Protein AF-A0AAU3VKS9-F1 (afdb_monomer)

Secondary structure (DSSP, 8-state):
-----GGGEEEEEEEETTEEEEEEEEE-SSSEEEE-HHHHTT-SEEEEEESTTSTT-EEEEEEEEEEETTTTEEEEEESS--SS-PPPPEE-B--S-SS-EEEEEEE--GGGEEE-TT--EEEPPEEEEEEE-TTTTTTTTEEEEEES--PPPPSSS-TTTT-TTPEEEETTEEEEEEEE--TTT-TTEEEEEEHHHHHH-TTSHHHHHHHHHHT--GGGPPB-PPP--S------------EEEEE-TT--TTSSS----GGGEEEHHHHHHH--S-EEEEEEE-TT--HHHHHHHHHHHHHHH--SGGGGS---EEEE--TTTTTSS----SS-EEEEEEEETT--SS-TT-PPPHHHHHHHHHHH-TT-EEEEEEE-SSHHHHHHHHHHHHHHHHHT--SS-EEEEE-PPTTPPP-GGG-----------HHHHHHHHHHHHHHTT----S-----PPPPTT--HHHHHHHHHHHHHH--TT-SHHHHHHHHHHHHHH-GGGHHHHHHHHHHH--GGGGHHHHHHHTT-HHHHHHHHHHSSS---GGGS-GGG--HHHHHHHHHHHHHH--S-HHHHHHHHHHTT-HHHHHHHHHHTS---HHHHHHH--HHHHHHHHHTT-GGGTTTSSSSPTTSHHHHHHHTTS---HHHHHHHHHS-HHHHHHHT-----S---HHHHHHHHHHHHHHSPPPPPGGG--

Radius of gyration: 30.28 Å; Cα contacts (8 Å, |Δi|>4): 1331; chains: 1; bounding box: 62×92×64 Å

Solvent-accessible surface area (backbone atoms only — not comparable to full-atom values): 38248 Å² total; per-residue (Å²): 132,46,64,85,52,76,75,38,37,24,43,34,43,22,38,37,98,88,49,76,48,59,18,8,16,29,43,46,38,64,41,34,32,40,28,22,19,75,55,58,56,80,47,79,41,39,37,41,30,25,43,75,95,44,96,77,45,45,73,36,51,38,46,80,76,43,76,36,77,90,60,35,34,24,33,31,36,42,78,54,70,58,94,65,85,54,66,57,61,37,63,23,24,79,46,95,51,84,63,67,29,61,31,36,35,43,22,35,22,48,71,41,56,45,63,53,97,85,68,50,76,48,59,41,82,44,77,48,50,32,33,32,42,57,69,41,48,65,89,81,58,34,41,42,37,42,38,82,66,54,73,74,88,50,94,78,62,59,39,57,42,22,27,30,4,8,42,30,25,43,85,47,20,37,41,28,26,29,56,46,68,54,73,89,77,30,76,34,34,36,33,20,28,36,46,38,69,55,32,65,41,58,85,42,72,65,15,39,52,50,29,63,75,70,71,55,58,69,87,72,44,46,63,58,59,63,75,81,58,73,72,70,68,67,75,65,79,60,69,74,61,47,51,24,26,49,45,66,42,84,54,50,86,75,76,57,67,81,75,69,27,60,74,15,43,25,11,44,46,27,49,57,72,43,51,59,54,52,37,40,36,22,33,11,32,53,70,86,65,61,56,30,60,54,46,26,49,57,49,46,56,37,46,72,70,44,89,57,74,37,67,70,51,78,68,45,55,40,38,78,39,53,77,86,72,41,78,84,70,62,73,88,62,96,60,58,41,32,37,29,28,66,40,70,69,88,70,63,82,77,63,99,79,78,71,76,36,72,64,56,51,50,51,52,50,36,72,73,38,69,54,28,32,39,32,40,35,19,37,25,94,48,67,64,54,9,43,43,50,20,14,50,51,33,44,59,57,56,74,66,76,55,95,59,58,70,45,23,34,27,56,63,63,86,47,61,59,76,77,72,87,74,71,85,90,81,90,80,95,69,83,63,54,35,65,17,56,50,31,38,54,34,50,56,29,49,78,66,76,33,87,49,70,93,62,90,79,88,61,65,64,66,64,94,77,64,59,38,57,58,28,18,47,40,39,43,52,49,50,70,77,36,66,73,59,57,59,42,69,50,38,14,50,52,49,25,47,37,29,71,77,39,22,73,39,28,67,37,29,42,30,39,32,38,53,66,42,65,77,84,45,28,54,14,54,53,65,43,28,44,40,32,62,70,54,37,40,49,34,61,75,32,28,94,68,77,75,54,61,90,75,46,56,73,91,66,61,43,54,58,39,44,48,32,51,44,33,36,26,66,51,68,70,50,74,70,60,65,54,35,43,56,49,18,59,77,52,68,33,57,37,53,29,55,45,53,57,47,75,76,42,95,67,58,54,41,68,48,39,65,69,36,47,27,61,22,44,50,39,36,59,71,20,64,46,50,77,64,70,68,63,85,72,33,53,46,83,89,35,43,24,39,31,27,50,48,15,52,32,65,75,40,51,66,54,45,52,53,57,43,69,43,52,71,67,55,24,46,38,61,31,57,53,89,79,69,92,71,84,51,69,69,51,50,50,53,21,49,53,42,49,55,25,28,41,48,66,71,83,55,77,82,74,77,110

Nearest PDB structures (foldseek):
  1klt-assembly1_A  TM=6.580E-01  e=8.640E-08  Homo sapiens
  3rp2-assembly1_B  TM=6.822E-01  e=2.865E-07  Rattus rattus
  3tjv-assembly1_A  TM=6.919E-01  e=5.217E-07  Homo sapiens
  5lpf-assembly1_A  TM=6.579E-01  e=3.150E-06  Homo sapiens
  1si5-assembly1_H  TM=6.530E-01  e=1.402E-04  Homo sapiens

Sequence (705 aa):
MSTFHVGQVAEIIVLLSDGERRGSGYQISRSRVLTAAHVVADAEMVAVRFDADQPEQWKSLSTVEWLDNTRDLALLTLDHERPTVAVPAGFARLGAGHEEIEVHTAGFPKWKLRKDGDNKRFRDLHQAFGRVAPLSNRRSGTLEITLSGAPARSSDGSPWEAMSGAAVWAADRIIGIVTEHDFKEGLARLTGARLDLALKDAQDADGRRLSDMLGIDPAALPDATVPRAQPRPAPSPALPGLRAYRLPVDWIPGGGPCPVNDAHLADLGALLCLERGPATNVVAARPGTALAAALSAVEEGPVRRGSGPARDFPERSWRVVDAETALRDLPATSAVTGFVVPWPVGVHLRGPTGARSVREVRAQIRAAAPDASVVVLVEAEQAVDAIATATHIGRDLRAGRTGERVEVLTLIRPGEPPDESSGTAAHGTAEPDGHRLMATVAAEMQMRTLAAPPCPYDGEPLPPQTDPMAVASAVVEMLNRSAAWGPPEREAHALGLVRDFAPRYFPALLRRHAAHRSGRTRWASLSAVAGIDDHVTIWLEAVPEVDPPSRVPRLFRDRRIVESVLLGLLRTGAGDVGAWREAAANGRCQSVQELADYLASDRPAAEFLSHASAGTVVAALRAEQYHLLNGGTAVPQASQAWWAVLGRRPLTESAVRTLAALSVESRRVAGFTVDRSETDPDLAELTHQMRMAMWPPLPGKEAMG

Structure (mmCIF, N/CA/C/O backbone):
data_AF-A0AAU3VKS9-F1
#
_entry.id   AF-A0AAU3VKS9-F1
#
loop_
_atom_site.group_PDB
_atom_site.id
_atom_site.type_symbol
_atom_site.label_atom_id
_atom_site.label_alt_id
_atom_site.label_comp_id
_atom_site.label_asym_id
_atom_site.label_entity_id
_atom_site.label_seq_id
_atom_site.pdbx_PDB_ins_code
_atom_site.Cartn_x
_atom_site.Cartn_y
_atom_site.Cartn_z
_atom_site.occupancy
_atom_site.B_iso_or_equiv
_atom_site.auth_seq_id
_atom_site.auth_comp_id
_atom_site.auth_asym_id
_atom_site.auth_atom_id
_atom_site.pdbx_PDB_model_num
ATOM 1 N N . MET A 1 1 ? 2.654 -26.381 13.831 1.00 44.69 1 MET A N 1
ATOM 2 C CA . MET A 1 1 ? 1.424 -25.784 13.271 1.00 44.69 1 MET A CA 1
ATOM 3 C C . MET A 1 1 ? 1.433 -26.108 11.793 1.00 44.69 1 MET A C 1
ATOM 5 O O . MET A 1 1 ? 2.500 -26.003 11.203 1.00 44.69 1 MET A O 1
ATOM 9 N N . SER A 1 2 ? 0.332 -26.633 11.254 1.00 56.84 2 SER A N 1
ATOM 10 C CA . SER A 1 2 ? 0.229 -26.857 9.807 1.00 56.84 2 SER A CA 1
ATOM 11 C C . SER A 1 2 ? 0.158 -25.484 9.141 1.00 56.84 2 SER A C 1
ATOM 13 O O . SER A 1 2 ? -0.325 -24.544 9.759 1.00 56.84 2 SER A O 1
ATOM 15 N N . THR A 1 3 ? 0.698 -25.328 7.943 1.00 81.12 3 THR A N 1
ATOM 16 C CA . THR A 1 3 ? 0.612 -24.081 7.177 1.00 81.12 3 THR A CA 1
ATOM 17 C C . THR A 1 3 ? 0.295 -24.437 5.735 1.00 81.12 3 THR A C 1
ATOM 19 O O . THR A 1 3 ? 0.658 -25.513 5.268 1.00 81.12 3 THR A O 1
ATOM 22 N N . PHE A 1 4 ? -0.406 -23.559 5.020 1.00 89.25 4 PHE A N 1
ATOM 23 C CA . PHE A 1 4 ? -0.562 -23.707 3.577 1.00 89.25 4 PHE A CA 1
ATOM 24 C C . PHE A 1 4 ? 0.822 -23.653 2.911 1.00 89.25 4 PHE A C 1
ATOM 26 O O . PHE A 1 4 ? 1.581 -22.710 3.140 1.00 89.25 4 PHE A O 1
ATOM 33 N N . HIS A 1 5 ? 1.147 -24.647 2.082 1.00 91.81 5 HIS A N 1
ATOM 34 C CA . HIS A 1 5 ? 2.402 -24.700 1.336 1.00 91.81 5 HIS A CA 1
ATOM 35 C C . HIS A 1 5 ? 2.118 -24.759 -0.159 1.00 91.81 5 HIS A C 1
ATOM 37 O O . HIS A 1 5 ? 1.558 -25.732 -0.659 1.00 91.81 5 HIS A O 1
ATOM 43 N N . VAL A 1 6 ? 2.563 -23.735 -0.889 1.00 92.00 6 VAL A N 1
ATOM 44 C CA . VAL A 1 6 ? 2.359 -23.644 -2.343 1.00 92.00 6 VAL A CA 1
ATOM 45 C C . VAL A 1 6 ? 2.929 -24.855 -3.090 1.00 92.00 6 VAL A C 1
ATOM 47 O O . VAL A 1 6 ? 2.267 -25.383 -3.976 1.00 92.00 6 VAL A O 1
ATOM 50 N N . GLY A 1 7 ? 4.080 -25.378 -2.654 1.00 92.94 7 GLY A N 1
ATOM 51 C CA . GLY A 1 7 ? 4.695 -26.565 -3.251 1.00 92.94 7 GLY A CA 1
ATOM 52 C C . GLY A 1 7 ? 3.890 -27.857 -3.062 1.00 92.94 7 GLY A C 1
ATOM 53 O O . GLY A 1 7 ? 4.190 -28.845 -3.717 1.00 92.94 7 GLY A O 1
ATOM 54 N N . GLN A 1 8 ? 2.871 -27.885 -2.196 1.00 95.25 8 GLN A N 1
ATOM 55 C CA . GLN A 1 8 ? 1.961 -29.029 -2.032 1.00 95.25 8 GLN A CA 1
ATOM 56 C C . GLN A 1 8 ? 0.703 -28.918 -2.907 1.00 95.25 8 GLN A C 1
ATOM 58 O O . GLN A 1 8 ? -0.119 -29.835 -2.901 1.00 95.25 8 GLN A O 1
ATOM 63 N N . VAL A 1 9 ? 0.545 -27.834 -3.672 1.00 97.06 9 VAL A N 1
ATOM 64 C CA . VAL A 1 9 ? -0.525 -27.710 -4.666 1.00 97.06 9 VAL A CA 1
ATOM 65 C C . VAL A 1 9 ? -0.153 -28.523 -5.905 1.00 97.06 9 VAL A C 1
ATOM 67 O O . VAL A 1 9 ? 0.942 -28.387 -6.449 1.00 97.06 9 VAL A O 1
ATOM 70 N N . ALA A 1 10 ? -1.074 -29.374 -6.346 1.00 97.38 10 ALA A N 1
ATOM 71 C CA . ALA A 1 10 ? -0.876 -30.278 -7.465 1.00 97.38 10 ALA A CA 1
ATOM 72 C C . ALA A 1 10 ? -1.789 -29.929 -8.641 1.00 97.38 10 ALA A C 1
ATOM 74 O O . ALA A 1 10 ? -2.969 -29.630 -8.461 1.00 97.38 10 ALA A O 1
ATOM 75 N N . GLU A 1 11 ? -1.257 -30.027 -9.852 1.00 98.19 11 GLU A N 1
ATOM 76 C CA . GLU A 1 11 ? -2.052 -30.176 -11.063 1.00 98.19 11 GLU A CA 1
ATOM 77 C C . GLU A 1 11 ? -2.314 -31.669 -11.285 1.00 98.19 11 GLU A C 1
ATOM 79 O O . GLU A 1 11 ? -1.388 -32.486 -11.272 1.00 98.19 11 GLU A O 1
ATOM 84 N N . ILE A 1 12 ? -3.579 -32.021 -11.492 1.00 98.44 12 ILE A N 1
ATOM 85 C CA . ILE A 1 12 ? -4.010 -33.384 -11.796 1.00 98.44 12 ILE A CA 1
ATOM 86 C C . ILE A 1 12 ? -4.261 -33.466 -13.296 1.00 98.44 12 ILE A C 1
ATOM 88 O O . ILE A 1 12 ? -5.064 -32.706 -13.838 1.00 98.44 12 ILE A O 1
ATOM 92 N N . ILE A 1 13 ? -3.564 -34.378 -13.965 1.00 97.94 13 ILE A N 1
ATOM 93 C CA . ILE A 1 13 ? -3.653 -34.605 -15.406 1.00 97.94 13 ILE A CA 1
ATOM 94 C C . ILE A 1 13 ? -4.190 -36.016 -15.603 1.00 97.94 13 ILE A C 1
ATOM 96 O O . ILE A 1 13 ? -3.564 -36.991 -15.190 1.00 97.94 13 ILE A O 1
ATOM 100 N N . VAL A 1 14 ? -5.359 -36.118 -16.220 1.00 97.94 14 VAL A N 1
ATOM 101 C CA . VAL A 1 14 ? -6.087 -37.373 -16.382 1.00 97.94 14 VAL A CA 1
ATOM 102 C C . VAL A 1 14 ? -6.197 -37.697 -17.857 1.00 97.94 14 VAL A C 1
ATOM 104 O O . VAL A 1 14 ? -6.729 -36.899 -18.627 1.00 97.94 14 VAL A O 1
ATOM 107 N N . LEU A 1 15 ? -5.703 -38.871 -18.240 1.00 96.69 15 LEU A N 1
ATOM 108 C CA . LEU A 1 15 ? -5.919 -39.423 -19.570 1.00 96.69 15 LEU A CA 1
ATOM 109 C C . LEU A 1 15 ? -7.209 -40.248 -19.558 1.00 96.69 15 LEU A C 1
ATOM 111 O O . LEU A 1 15 ? -7.393 -41.116 -18.701 1.00 96.69 15 LEU A O 1
ATOM 115 N N . LEU A 1 16 ? -8.085 -39.949 -20.507 1.00 95.44 16 LEU A N 1
ATOM 116 C CA . LEU A 1 16 ? -9.345 -40.634 -20.767 1.00 95.44 16 LEU A CA 1
ATOM 117 C C . LEU A 1 16 ? -9.255 -41.318 -22.135 1.00 95.44 16 LEU A C 1
ATOM 119 O O . LEU A 1 16 ? -8.453 -40.917 -22.980 1.00 95.44 16 LEU A O 1
ATOM 123 N N . SER A 1 17 ? -10.141 -42.280 -22.390 1.00 92.56 17 SER A N 1
ATOM 124 C CA . SER A 1 17 ? -10.208 -42.976 -23.686 1.00 92.56 17 SER A CA 1
ATOM 125 C C . SER A 1 17 ? -10.398 -42.044 -24.898 1.00 92.56 17 SER A C 1
ATOM 127 O O . SER A 1 17 ? -9.990 -42.376 -26.011 1.00 92.56 17 SER A O 1
ATOM 129 N N . ASP A 1 18 ? -10.999 -40.867 -24.692 1.00 92.06 18 ASP A N 1
ATOM 130 C CA . ASP A 1 18 ? -11.366 -39.893 -25.723 1.00 92.06 18 ASP A CA 1
ATOM 131 C C . ASP A 1 18 ? -10.678 -38.523 -25.565 1.00 92.06 18 ASP A C 1
ATOM 133 O O . ASP A 1 18 ? -10.986 -37.587 -26.309 1.00 92.06 18 ASP A O 1
ATOM 137 N N . GLY A 1 19 ? -9.720 -38.383 -24.642 1.00 94.12 19 GLY A N 1
ATOM 138 C CA . GLY A 1 19 ? -9.013 -37.118 -24.462 1.00 94.12 19 GLY A CA 1
ATOM 139 C C . GLY A 1 19 ? -8.263 -36.972 -23.144 1.00 94.12 19 GLY A C 1
ATOM 140 O O . GLY A 1 19 ? -7.839 -37.935 -22.517 1.00 94.12 19 GLY A O 1
ATOM 141 N N . GLU A 1 20 ? -8.076 -35.722 -22.731 1.00 94.81 20 GLU A N 1
ATOM 142 C CA . GLU A 1 20 ? -7.389 -35.363 -21.492 1.00 94.81 20 GLU A CA 1
ATOM 143 C C . GLU A 1 20 ? -8.280 -34.433 -20.665 1.00 94.81 20 GLU A C 1
ATOM 145 O O . GLU A 1 20 ? -8.880 -33.491 -21.192 1.00 94.81 20 GLU A O 1
ATOM 150 N N . ARG A 1 21 ? -8.336 -34.671 -19.355 1.00 95.50 21 ARG A N 1
ATOM 151 C CA . ARG A 1 21 ? -8.986 -33.802 -18.373 1.00 95.50 21 ARG A CA 1
ATOM 152 C C . ARG A 1 21 ? -7.939 -33.269 -17.404 1.00 95.50 21 ARG A C 1
ATOM 154 O O . ARG A 1 21 ? -6.966 -33.944 -17.075 1.00 95.50 21 ARG A O 1
ATOM 161 N N . ARG A 1 22 ? -8.145 -32.041 -16.932 1.00 97.25 22 ARG A N 1
ATOM 162 C CA . ARG A 1 22 ? -7.293 -31.418 -15.916 1.00 97.25 22 ARG A CA 1
ATOM 163 C C . ARG A 1 22 ? -8.098 -31.024 -14.693 1.00 97.25 22 ARG A C 1
ATOM 165 O O . ARG A 1 22 ? -9.246 -30.599 -14.813 1.00 97.25 22 ARG A O 1
ATOM 172 N N . GLY A 1 23 ? -7.455 -31.119 -13.540 1.00 97.94 23 GLY A N 1
ATOM 173 C CA . GLY A 1 23 ? -7.954 -30.649 -12.256 1.00 97.94 23 GLY A CA 1
ATOM 174 C C . GLY A 1 23 ? -6.820 -30.145 -11.375 1.00 97.94 23 GLY A C 1
ATOM 175 O O . GLY A 1 23 ? -5.658 -30.085 -11.779 1.00 97.94 23 GLY A O 1
ATOM 176 N N . SER A 1 24 ? -7.172 -29.792 -10.152 1.00 98.62 24 SER A N 1
ATOM 177 C CA . SER A 1 24 ? -6.251 -29.389 -9.097 1.00 98.62 24 SER A CA 1
ATOM 178 C C . SER A 1 24 ? -6.303 -30.400 -7.951 1.00 98.62 24 SER A C 1
ATOM 180 O O . SER A 1 24 ? -7.232 -31.199 -7.843 1.00 98.62 24 SER A O 1
ATOM 182 N N . GLY A 1 25 ? -5.302 -30.393 -7.085 1.00 98.25 25 GLY A N 1
ATOM 183 C CA . GLY A 1 25 ? -5.251 -31.233 -5.896 1.00 98.25 25 GLY A CA 1
ATOM 184 C C . GLY A 1 25 ? -4.324 -30.645 -4.844 1.00 98.25 25 GLY A C 1
ATOM 185 O O . GLY A 1 25 ? -3.621 -29.663 -5.094 1.00 98.25 25 GLY A O 1
ATOM 186 N N . TYR A 1 26 ? -4.310 -31.244 -3.659 1.00 98.00 26 TYR A N 1
ATOM 187 C CA . TYR A 1 26 ? -3.378 -30.863 -2.600 1.00 98.00 26 TYR A CA 1
ATOM 188 C C . TYR A 1 26 ? -2.754 -32.093 -1.946 1.00 98.00 26 TYR A C 1
ATOM 190 O O . TYR A 1 26 ? -3.458 -33.028 -1.560 1.00 98.00 26 TYR A O 1
ATOM 198 N N . GLN A 1 27 ? -1.430 -32.093 -1.808 1.00 96.69 27 GLN A N 1
ATOM 199 C CA . GLN A 1 27 ? -0.696 -33.146 -1.119 1.00 96.69 27 GLN A CA 1
ATOM 200 C C . GLN A 1 27 ? -0.930 -33.042 0.384 1.00 96.69 27 GLN A C 1
ATOM 202 O O . GLN A 1 27 ? -0.497 -32.087 1.019 1.00 96.69 27 GLN A O 1
ATOM 207 N N . ILE A 1 28 ? -1.594 -34.034 0.965 1.00 94.69 28 ILE A N 1
ATOM 208 C CA . ILE A 1 28 ? -1.959 -34.040 2.391 1.00 94.69 28 ILE A CA 1
ATOM 209 C C . ILE A 1 28 ? -1.007 -34.889 3.246 1.00 94.69 28 ILE A C 1
ATOM 211 O O . ILE A 1 28 ? -0.947 -34.721 4.462 1.00 94.69 28 ILE A O 1
ATOM 215 N N . SER A 1 29 ? -0.249 -35.786 2.610 1.00 91.50 29 SER A N 1
ATOM 216 C CA . SER A 1 29 ? 0.791 -36.617 3.222 1.00 91.50 29 SER A CA 1
ATOM 217 C C . SER A 1 29 ? 1.915 -36.882 2.210 1.00 91.50 29 SER A C 1
ATOM 219 O O . SER A 1 29 ? 1.845 -36.434 1.068 1.00 91.50 29 SER A O 1
ATOM 221 N N . ARG A 1 30 ? 2.960 -37.629 2.592 1.00 89.00 30 ARG A N 1
ATOM 222 C CA . ARG A 1 30 ? 4.105 -37.918 1.703 1.00 89.00 30 ARG A CA 1
ATOM 223 C C . ARG A 1 30 ? 3.714 -38.560 0.371 1.00 89.00 30 ARG A C 1
ATOM 225 O O . ARG A 1 30 ? 4.337 -38.257 -0.640 1.00 89.00 30 ARG A O 1
ATOM 232 N N . SER A 1 31 ? 2.679 -39.393 0.371 1.00 92.88 31 SER A N 1
ATOM 233 C CA . SER A 1 31 ? 2.265 -40.183 -0.790 1.00 92.88 31 SER A CA 1
ATOM 234 C C . SER A 1 31 ? 0.813 -39.957 -1.201 1.00 92.88 31 SER A C 1
ATOM 236 O O . SER A 1 31 ? 0.351 -4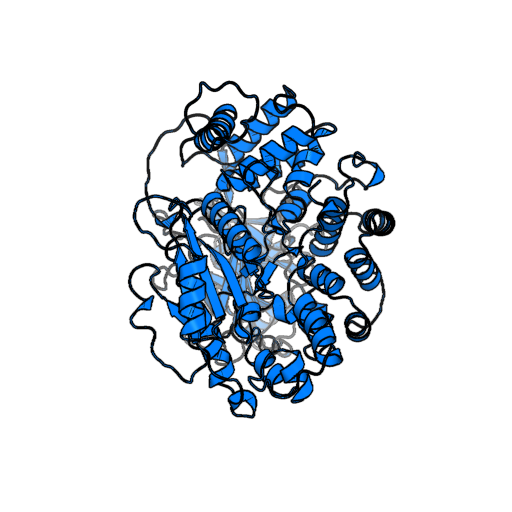0.651 -2.098 1.00 92.88 31 SER A O 1
ATOM 238 N N . ARG A 1 32 ? 0.078 -39.022 -0.577 1.00 95.81 32 ARG A N 1
ATOM 239 C CA . ARG A 1 32 ? -1.355 -38.839 -0.851 1.00 95.81 32 ARG A CA 1
ATOM 240 C C . ARG A 1 32 ? -1.737 -37.441 -1.296 1.00 95.81 32 ARG A C 1
ATOM 242 O O . ARG A 1 32 ? -1.293 -36.451 -0.709 1.00 95.81 32 ARG A O 1
ATOM 249 N N . VAL A 1 33 ? -2.635 -37.383 -2.276 1.00 97.75 33 VAL A N 1
ATOM 250 C CA . VAL A 1 33 ? -3.207 -36.147 -2.821 1.00 97.75 33 VAL A CA 1
ATOM 251 C C . VAL A 1 33 ? -4.724 -36.198 -2.759 1.00 97.75 33 VAL A C 1
ATOM 253 O O . VAL A 1 33 ? -5.334 -37.148 -3.243 1.00 97.75 33 VAL A O 1
ATOM 256 N N . LEU A 1 34 ? -5.324 -35.164 -2.173 1.00 98.25 34 LEU A N 1
ATOM 257 C CA . LEU A 1 34 ? -6.770 -34.958 -2.147 1.00 98.25 34 LEU A CA 1
ATOM 258 C C . LEU A 1 34 ? -7.199 -34.168 -3.393 1.00 98.25 34 LEU A C 1
ATOM 260 O O . LEU A 1 34 ? -6.571 -33.158 -3.720 1.00 98.25 34 LEU A O 1
ATOM 264 N N . THR A 1 35 ? -8.251 -34.618 -4.077 1.00 98.75 35 THR A N 1
ATOM 265 C CA . THR A 1 35 ? -8.839 -33.962 -5.261 1.00 98.75 35 THR A CA 1
ATOM 266 C C . THR A 1 35 ? -10.341 -34.271 -5.369 1.00 98.75 35 THR A C 1
ATOM 268 O O . THR A 1 35 ? -10.895 -34.949 -4.502 1.00 98.75 35 THR A O 1
ATOM 271 N N . ALA A 1 36 ? -11.017 -33.760 -6.401 1.00 98.56 36 ALA A N 1
ATOM 272 C CA . ALA A 1 36 ? -12.434 -34.024 -6.653 1.00 98.56 36 ALA A CA 1
ATOM 273 C C . ALA A 1 36 ? -12.636 -35.358 -7.387 1.00 98.56 36 ALA A C 1
ATOM 275 O O . ALA A 1 36 ? -11.829 -35.728 -8.241 1.00 98.56 36 ALA A O 1
ATOM 276 N N . ALA A 1 37 ? -13.719 -36.075 -7.082 1.00 98.38 37 ALA A N 1
ATOM 277 C CA . ALA A 1 37 ? -13.990 -37.391 -7.666 1.00 98.38 37 ALA A CA 1
ATOM 278 C C . ALA A 1 37 ? -14.152 -37.322 -9.187 1.00 98.38 37 ALA A C 1
ATOM 280 O O . ALA A 1 37 ? -13.509 -38.077 -9.915 1.00 98.38 37 ALA A O 1
ATOM 281 N N . HIS A 1 38 ? -14.936 -36.365 -9.685 1.00 97.88 38 HIS A N 1
ATOM 282 C CA . HIS A 1 38 ? -15.168 -36.209 -11.120 1.00 97.88 38 HIS A CA 1
ATOM 283 C C . HIS A 1 38 ? -13.898 -35.831 -11.897 1.00 97.88 38 HIS A C 1
ATOM 285 O O . HIS A 1 38 ? -13.850 -36.018 -13.112 1.00 97.88 38 HIS A O 1
ATOM 291 N N . VAL A 1 39 ? -12.857 -35.300 -11.239 1.00 98.31 39 VAL A N 1
ATOM 292 C CA . VAL A 1 39 ? -11.577 -35.026 -11.911 1.00 98.31 39 VAL A CA 1
ATOM 293 C C . VAL A 1 39 ? -10.957 -36.336 -12.385 1.00 98.31 39 VAL A C 1
ATOM 295 O O . VAL A 1 39 ? -10.481 -36.390 -13.513 1.00 98.31 39 VAL A O 1
ATOM 298 N N . VAL A 1 40 ? -11.015 -37.386 -11.562 1.00 98.31 40 VAL A N 1
ATOM 299 C CA . VAL A 1 40 ? -10.367 -38.687 -11.809 1.00 98.31 40 VAL A CA 1
ATOM 300 C C . VAL A 1 40 ? -11.336 -39.803 -12.205 1.00 98.31 40 VAL A C 1
ATOM 302 O O . VAL A 1 40 ? -10.921 -40.945 -12.391 1.00 98.31 40 VAL A O 1
ATOM 305 N N . ALA A 1 41 ? -12.621 -39.485 -12.353 1.00 95.25 41 ALA A N 1
ATOM 306 C CA . ALA A 1 41 ? -13.617 -40.410 -12.874 1.00 95.25 41 ALA A CA 1
ATOM 307 C C . ALA A 1 41 ? -13.263 -40.850 -14.304 1.00 95.25 41 ALA A C 1
ATOM 309 O O . ALA A 1 41 ? -12.898 -40.018 -15.140 1.00 95.25 41 ALA A O 1
ATOM 310 N N . ASP A 1 42 ? -13.400 -42.154 -14.555 1.00 95.19 42 ASP A N 1
ATOM 311 C CA . ASP A 1 42 ? -13.130 -42.821 -15.837 1.00 95.19 42 ASP A CA 1
ATOM 312 C C . ASP A 1 42 ? -11.681 -42.679 -16.342 1.00 95.19 42 ASP A C 1
ATOM 314 O O . ASP A 1 42 ? -11.405 -42.838 -17.531 1.00 95.19 42 ASP A O 1
ATOM 318 N N . ALA A 1 43 ? -10.741 -42.384 -15.439 1.00 96.56 43 ALA A N 1
ATOM 319 C CA . ALA A 1 43 ? -9.328 -42.261 -15.764 1.00 96.56 43 ALA A CA 1
ATOM 320 C C . ALA A 1 43 ? -8.727 -43.596 -16.230 1.00 96.56 43 ALA A C 1
ATOM 322 O O . ALA A 1 43 ? -8.714 -44.573 -15.479 1.00 96.56 43 ALA A O 1
ATOM 323 N N . GLU A 1 44 ? -8.130 -43.612 -17.423 1.00 96.00 44 GLU A N 1
ATOM 324 C CA . GLU A 1 44 ? -7.212 -44.686 -17.828 1.00 96.00 44 GLU A CA 1
ATOM 325 C C . GLU A 1 44 ? -5.861 -44.534 -17.121 1.00 96.00 44 GLU A C 1
ATOM 327 O O . GLU A 1 44 ? -5.197 -45.514 -16.787 1.00 96.00 44 GLU A O 1
ATOM 332 N N . MET A 1 45 ? -5.459 -43.284 -16.876 1.00 97.31 45 MET A N 1
ATOM 333 C CA . MET A 1 45 ? -4.225 -42.933 -16.186 1.00 97.31 45 MET A CA 1
ATOM 334 C C . MET A 1 45 ? -4.379 -41.585 -15.479 1.00 97.31 45 MET A C 1
ATOM 336 O O . MET A 1 45 ? -4.919 -40.634 -16.048 1.00 97.31 45 MET A O 1
ATOM 340 N N . VAL A 1 46 ? -3.844 -41.481 -14.260 1.00 98.56 46 VAL A N 1
ATOM 341 C CA . VAL A 1 46 ? -3.782 -40.229 -13.495 1.00 98.56 46 VAL A CA 1
ATOM 342 C C . VAL A 1 46 ? -2.325 -39.878 -13.222 1.00 98.56 46 VAL A C 1
ATOM 344 O O . VAL A 1 46 ? -1.608 -40.630 -12.562 1.00 98.56 46 VAL A O 1
ATOM 347 N N . ALA A 1 47 ? -1.889 -38.719 -13.704 1.00 97.94 47 ALA A N 1
ATOM 348 C CA . ALA A 1 47 ? -0.595 -38.137 -13.388 1.00 97.94 47 ALA A CA 1
ATOM 349 C C . ALA A 1 47 ? -0.777 -36.916 -12.481 1.00 97.94 47 ALA A C 1
ATOM 351 O O . ALA A 1 47 ? -1.603 -36.039 -12.738 1.00 97.94 47 ALA A O 1
ATOM 352 N N . VAL A 1 48 ? 0.038 -36.840 -11.435 1.00 98.00 48 VAL A N 1
ATOM 353 C CA . VAL A 1 48 ? 0.085 -35.713 -10.507 1.00 98.00 48 VAL A CA 1
ATOM 354 C C . VAL A 1 48 ? 1.359 -34.928 -10.759 1.00 98.00 48 VAL A C 1
ATOM 356 O O . VAL A 1 48 ? 2.450 -35.497 -10.833 1.00 98.00 48 VAL A O 1
ATOM 359 N N . ARG A 1 49 ? 1.224 -33.609 -10.880 1.00 96.88 49 ARG A N 1
ATOM 360 C CA . ARG A 1 49 ? 2.325 -32.687 -11.140 1.00 96.88 49 ARG A CA 1
ATOM 361 C C . ARG A 1 49 ? 2.377 -31.587 -10.086 1.00 96.88 49 ARG A C 1
ATOM 363 O O . ARG A 1 49 ? 1.398 -30.887 -9.876 1.00 96.88 49 ARG A O 1
ATOM 370 N N . PHE A 1 50 ? 3.540 -31.403 -9.481 1.00 95.88 50 PHE A N 1
ATOM 371 C CA . PHE A 1 50 ? 3.843 -30.335 -8.530 1.00 95.88 50 PHE A CA 1
ATOM 372 C C . PHE A 1 50 ? 4.833 -29.358 -9.143 1.00 95.88 50 PHE A C 1
ATOM 374 O O . PHE A 1 50 ? 5.619 -29.764 -10.004 1.00 95.88 50 PHE A O 1
ATOM 381 N N . ASP A 1 51 ? 4.784 -28.103 -8.687 1.00 91.69 51 ASP A N 1
ATOM 382 C CA . ASP A 1 51 ? 5.637 -27.009 -9.172 1.00 91.69 51 ASP A CA 1
ATOM 383 C C . ASP A 1 51 ? 5.709 -27.008 -10.707 1.00 91.69 51 ASP A C 1
ATOM 385 O O . ASP A 1 51 ? 6.771 -27.060 -11.325 1.00 91.69 51 ASP A O 1
ATOM 389 N N . ALA A 1 52 ? 4.523 -27.065 -11.325 1.00 85.50 52 ALA A N 1
ATOM 390 C CA . ALA A 1 52 ? 4.352 -27.200 -12.763 1.00 85.50 52 ALA A CA 1
ATOM 391 C C . ALA A 1 52 ? 5.174 -26.144 -13.511 1.00 85.50 52 ALA A C 1
ATOM 393 O O . ALA A 1 52 ? 5.032 -24.949 -13.263 1.00 85.50 52 ALA A O 1
ATOM 394 N N . ASP A 1 53 ? 6.015 -26.610 -14.437 1.00 81.06 53 ASP A N 1
ATOM 395 C CA . ASP A 1 53 ? 6.826 -25.763 -15.314 1.00 81.06 53 ASP A CA 1
ATOM 396 C C . ASP A 1 53 ? 7.839 -24.855 -14.560 1.00 81.06 53 ASP A C 1
ATOM 398 O O . ASP A 1 53 ? 8.339 -23.879 -15.116 1.00 81.06 53 ASP A O 1
ATOM 402 N N . GLN A 1 54 ? 8.193 -25.221 -13.317 1.00 85.81 54 GLN A N 1
ATOM 403 C CA . GLN A 1 54 ? 9.273 -24.635 -12.505 1.00 85.81 54 GLN A CA 1
ATOM 404 C C . GLN A 1 54 ? 10.505 -25.565 -12.432 1.00 85.81 54 GLN A C 1
ATOM 406 O O . GLN A 1 54 ? 10.390 -26.758 -12.736 1.00 85.81 54 GLN A O 1
ATOM 411 N N . PRO A 1 55 ? 11.691 -25.072 -12.018 1.00 85.50 55 PRO A N 1
ATOM 412 C CA . PRO A 1 55 ? 12.890 -25.905 -11.860 1.00 85.50 55 PRO A CA 1
ATOM 413 C C . PRO A 1 55 ? 12.693 -27.110 -10.924 1.00 85.50 55 PRO A C 1
ATOM 415 O O . PRO A 1 55 ? 13.258 -28.176 -11.162 1.00 85.50 55 PRO A O 1
ATOM 418 N N . GLU A 1 56 ? 11.858 -26.962 -9.895 1.00 87.69 56 GLU A N 1
ATOM 419 C CA . GLU A 1 56 ? 11.531 -27.986 -8.895 1.00 87.69 56 GLU A CA 1
ATOM 420 C C . GLU A 1 56 ? 10.360 -28.894 -9.308 1.00 87.69 56 GLU A C 1
ATOM 422 O O . GLU A 1 56 ? 9.858 -29.671 -8.483 1.00 87.69 56 GLU A O 1
ATOM 427 N N . GLN A 1 57 ? 9.922 -28.813 -10.573 1.00 93.19 57 GLN A N 1
ATOM 428 C CA . GLN A 1 57 ? 8.811 -29.603 -11.086 1.00 93.19 57 GLN A CA 1
ATOM 429 C C . GLN A 1 57 ? 9.022 -31.084 -10.788 1.00 93.19 57 GLN A C 1
ATOM 431 O O . GLN A 1 57 ? 10.018 -31.696 -11.179 1.00 93.19 57 GLN A O 1
ATOM 436 N N . TRP A 1 58 ? 8.008 -31.694 -10.188 1.00 95.00 58 TRP A N 1
ATOM 437 C CA . TRP A 1 58 ? 8.001 -33.120 -9.915 1.00 95.00 58 TRP A CA 1
ATOM 438 C C . TRP A 1 58 ? 6.696 -33.736 -10.408 1.00 95.00 58 TRP A C 1
ATOM 440 O O . TRP A 1 58 ? 5.619 -33.172 -10.215 1.00 95.00 58 TRP A O 1
ATOM 450 N N . LYS A 1 59 ? 6.792 -34.882 -11.084 1.00 95.88 59 LYS A N 1
ATOM 451 C CA . LYS A 1 59 ? 5.643 -35.610 -11.626 1.00 95.88 59 LYS A CA 1
ATOM 452 C C . LYS A 1 59 ? 5.685 -37.055 -11.162 1.00 95.88 59 LYS A C 1
ATOM 454 O O . LYS A 1 59 ? 6.758 -37.652 -11.117 1.00 95.88 59 LYS A O 1
ATOM 459 N N . SER A 1 60 ? 4.520 -37.620 -10.886 1.00 96.12 60 SER A N 1
ATOM 460 C CA . SER A 1 60 ? 4.366 -39.037 -10.577 1.00 96.12 60 SER A CA 1
ATOM 461 C C . SER A 1 60 ? 3.038 -39.541 -11.116 1.00 96.12 60 SER A C 1
ATOM 463 O O . SER A 1 60 ? 2.055 -38.799 -11.166 1.00 96.12 60 SER A O 1
ATOM 465 N N . LEU A 1 61 ? 3.030 -40.793 -11.562 1.00 97.69 61 LEU A N 1
ATOM 466 C CA . LEU A 1 61 ? 1.786 -41.512 -11.777 1.00 97.69 61 LEU A CA 1
ATOM 467 C C . LEU A 1 61 ? 1.116 -41.764 -10.426 1.00 97.69 61 LEU A C 1
ATOM 469 O O . LEU A 1 61 ? 1.752 -41.732 -9.370 1.00 97.69 61 LEU A O 1
ATOM 473 N N . SER A 1 62 ? -0.193 -41.944 -10.464 1.00 97.62 62 SER A N 1
ATOM 474 C CA . SER A 1 62 ? -0.973 -42.160 -9.261 1.00 97.62 62 SER A CA 1
ATOM 475 C C . SER A 1 62 ? -2.137 -43.096 -9.509 1.00 97.62 62 SER A C 1
ATOM 477 O O . SER A 1 62 ? -2.699 -43.146 -10.605 1.00 97.62 62 SER A O 1
ATOM 479 N N . THR A 1 63 ? -2.529 -43.792 -8.452 1.00 97.62 63 THR A N 1
ATOM 480 C CA . THR A 1 63 ? -3.722 -44.633 -8.426 1.00 97.62 63 THR A CA 1
ATOM 481 C C . THR A 1 63 ? -4.784 -44.009 -7.534 1.00 97.62 63 THR A C 1
ATOM 483 O O . THR A 1 63 ? -4.462 -43.424 -6.499 1.00 97.62 63 THR A O 1
ATOM 486 N N . VAL A 1 64 ? -6.056 -44.178 -7.891 1.00 98.00 64 VAL A N 1
ATOM 487 C CA . VAL A 1 64 ? -7.180 -43.765 -7.042 1.00 98.00 64 VAL A CA 1
ATOM 488 C C . VAL A 1 64 ? -7.307 -44.748 -5.870 1.00 98.00 64 VAL A C 1
ATOM 490 O O . VAL A 1 64 ? -7.769 -45.872 -6.038 1.00 98.00 64 VAL A O 1
ATOM 493 N N . GLU A 1 65 ? -6.871 -44.333 -4.680 1.00 97.31 65 GLU A N 1
ATOM 494 C CA . GLU A 1 65 ? -6.923 -45.128 -3.440 1.00 97.31 65 GLU A CA 1
ATOM 495 C C . GLU A 1 65 ? -8.349 -45.201 -2.883 1.00 97.31 65 GLU A C 1
ATOM 497 O O . GLU A 1 65 ? -8.766 -46.209 -2.298 1.00 97.31 65 GLU A O 1
ATOM 502 N N . TRP A 1 66 ? -9.095 -44.109 -3.060 1.00 97.12 66 TRP A N 1
ATOM 503 C CA . TRP A 1 66 ? -10.463 -43.947 -2.594 1.00 97.12 66 TRP A CA 1
ATOM 504 C C . TRP A 1 66 ? -11.214 -42.908 -3.429 1.00 97.12 66 TRP A C 1
ATOM 506 O O . TRP A 1 66 ? -10.625 -41.933 -3.899 1.00 97.12 66 TRP A O 1
ATOM 516 N N . LEU A 1 67 ? -12.516 -43.131 -3.602 1.00 96.00 67 LEU A N 1
ATOM 517 C CA . LEU A 1 67 ? -13.403 -42.341 -4.449 1.00 96.00 67 LEU A CA 1
ATOM 518 C C . LEU A 1 67 ? -14.810 -42.323 -3.839 1.00 96.00 67 LEU A C 1
ATOM 520 O O . LEU A 1 67 ? -15.395 -43.384 -3.632 1.00 96.00 67 LEU A O 1
ATOM 524 N N . ASP A 1 68 ? -15.366 -41.137 -3.611 1.00 94.50 68 ASP A N 1
ATOM 525 C CA . ASP A 1 68 ? -16.768 -4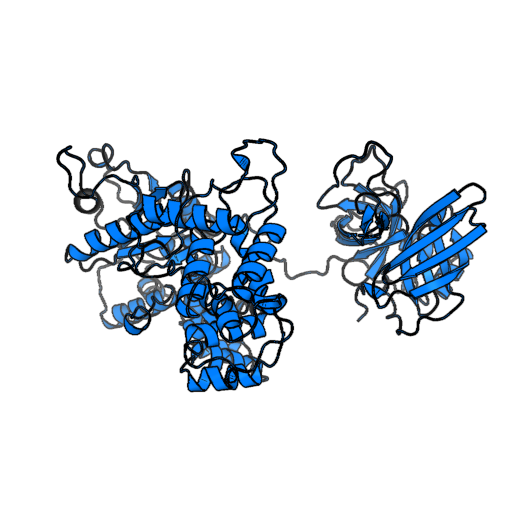0.929 -3.239 1.00 94.50 68 ASP A CA 1
ATOM 526 C C . ASP A 1 68 ? -17.426 -39.994 -4.255 1.00 94.50 68 ASP A C 1
ATOM 528 O O . ASP A 1 68 ? -17.298 -38.771 -4.189 1.00 94.50 68 ASP A O 1
ATOM 532 N N . ASN A 1 69 ? -18.167 -40.586 -5.193 1.00 94.12 69 ASN A N 1
ATOM 533 C CA . ASN A 1 69 ? -18.915 -39.847 -6.212 1.00 94.12 69 ASN A CA 1
ATOM 534 C C . ASN A 1 69 ? -20.093 -39.052 -5.629 1.00 94.12 69 ASN A C 1
ATOM 536 O O . ASN A 1 69 ? -20.548 -38.096 -6.247 1.00 94.12 69 ASN A O 1
ATOM 540 N N . THR A 1 70 ? -20.603 -39.434 -4.454 1.00 91.94 70 THR A N 1
ATOM 541 C CA . THR A 1 70 ? -21.746 -38.758 -3.822 1.00 91.94 70 THR A CA 1
ATOM 542 C C . THR A 1 70 ? -21.324 -37.411 -3.253 1.00 91.94 70 THR A C 1
ATOM 544 O O . THR A 1 70 ? -22.066 -36.435 -3.341 1.00 91.94 70 THR A O 1
ATOM 547 N N . ARG A 1 71 ? -20.128 -37.360 -2.661 1.00 93.12 71 ARG A N 1
ATOM 548 C CA . ARG A 1 71 ? -19.557 -36.143 -2.065 1.00 93.12 71 ARG A CA 1
ATOM 549 C C . ARG A 1 71 ? -18.498 -35.483 -2.944 1.00 93.12 71 ARG A C 1
ATOM 551 O O . ARG A 1 71 ? -17.930 -34.480 -2.534 1.00 93.12 71 ARG A O 1
ATOM 558 N N . ASP A 1 72 ? -18.252 -36.041 -4.123 1.00 97.00 72 ASP A N 1
ATOM 559 C CA . ASP A 1 72 ? -17.280 -35.591 -5.115 1.00 97.00 72 ASP A CA 1
ATOM 560 C C . ASP A 1 72 ? -15.845 -35.445 -4.575 1.00 97.00 72 ASP A C 1
ATOM 562 O O . ASP A 1 72 ? -15.148 -34.477 -4.865 1.00 97.00 72 ASP A O 1
ATOM 566 N N . LEU A 1 73 ? -15.382 -36.420 -3.788 1.00 97.12 73 LEU A N 1
ATOM 567 C CA . LEU A 1 73 ? -14.029 -36.458 -3.218 1.00 97.12 73 LEU A CA 1
ATOM 568 C C . LEU A 1 73 ? -13.255 -37.687 -3.713 1.00 97.12 73 LEU A C 1
ATOM 570 O O . LEU A 1 73 ? -13.803 -38.782 -3.814 1.00 97.12 73 LEU A O 1
ATOM 574 N N . ALA A 1 74 ? -11.957 -37.526 -3.953 1.00 98.12 74 ALA A N 1
ATOM 575 C CA . ALA A 1 74 ? -11.043 -38.619 -4.265 1.00 98.12 74 ALA A CA 1
ATOM 576 C C . ALA A 1 74 ? -9.706 -38.457 -3.548 1.00 98.12 74 ALA A C 1
ATOM 578 O O . ALA A 1 74 ? -9.228 -37.343 -3.313 1.00 98.12 74 ALA A O 1
ATOM 579 N N . LEU A 1 75 ? -9.082 -39.595 -3.255 1.00 98.06 75 LEU A N 1
ATOM 580 C CA . LEU A 1 75 ? -7.737 -39.668 -2.715 1.00 98.06 75 LEU A CA 1
ATOM 581 C C . LEU A 1 75 ? -6.847 -40.472 -3.654 1.00 98.06 75 LEU A C 1
ATOM 583 O O . LEU A 1 75 ? -7.174 -41.599 -4.025 1.00 98.06 75 LEU A O 1
ATOM 587 N N . LEU A 1 76 ? -5.722 -39.879 -4.031 1.00 98.44 76 LEU A N 1
ATOM 588 C CA . LEU A 1 76 ? -4.734 -40.485 -4.912 1.00 98.44 76 LEU A CA 1
ATOM 589 C C . LEU A 1 76 ? -3.523 -40.926 -4.102 1.00 98.44 76 LEU A C 1
ATOM 591 O O . LEU A 1 76 ? -3.059 -40.164 -3.253 1.00 98.44 76 LEU A O 1
ATOM 595 N N . THR A 1 77 ? -2.980 -42.101 -4.411 1.00 97.62 77 THR A N 1
ATOM 596 C CA . THR A 1 77 ? -1.652 -42.529 -3.959 1.00 97.62 77 THR A CA 1
ATOM 597 C C . THR A 1 77 ? -0.639 -42.269 -5.067 1.00 97.62 77 THR A C 1
ATOM 599 O O . THR A 1 77 ? -0.871 -42.656 -6.208 1.00 97.62 77 THR A O 1
ATOM 602 N N . LEU A 1 78 ? 0.473 -41.616 -4.739 1.00 96.69 78 LEU A N 1
ATOM 603 C CA . LEU A 1 78 ? 1.598 -41.384 -5.644 1.00 96.69 78 LEU A CA 1
ATOM 604 C C . LEU A 1 78 ? 2.470 -42.643 -5.730 1.00 96.69 78 LEU A C 1
ATOM 606 O O . LEU A 1 78 ? 2.840 -43.196 -4.693 1.00 96.69 78 LEU A O 1
ATOM 610 N N . ASP A 1 79 ? 2.860 -43.044 -6.940 1.00 95.50 79 ASP A N 1
ATOM 611 C CA . ASP A 1 79 ? 3.722 -44.219 -7.160 1.00 95.50 79 ASP A CA 1
ATOM 612 C C . ASP A 1 79 ? 5.124 -44.036 -6.560 1.00 95.50 79 ASP A C 1
ATOM 614 O O . ASP A 1 79 ? 5.809 -44.998 -6.196 1.00 95.50 79 ASP A O 1
ATOM 618 N N . HIS A 1 80 ? 5.571 -42.785 -6.462 1.00 90.00 80 HIS A N 1
ATOM 619 C CA . HIS A 1 80 ? 6.857 -42.418 -5.887 1.00 90.00 80 HIS A CA 1
ATOM 620 C C . HIS A 1 80 ? 6.672 -41.325 -4.844 1.00 90.00 80 HIS A C 1
ATOM 622 O O . HIS A 1 80 ? 5.912 -40.382 -5.047 1.00 90.00 80 HIS A O 1
ATOM 628 N N . GLU A 1 81 ? 7.394 -41.422 -3.730 1.00 85.38 81 GLU A N 1
ATOM 629 C CA . GLU A 1 81 ? 7.440 -40.321 -2.774 1.00 85.38 81 GLU A CA 1
ATOM 630 C C . GLU A 1 81 ? 8.208 -39.143 -3.372 1.00 85.38 81 GLU A C 1
ATOM 632 O O . GLU A 1 81 ? 9.229 -39.299 -4.051 1.00 85.38 81 GLU A O 1
ATOM 637 N N . ARG A 1 82 ? 7.718 -37.936 -3.097 1.00 84.94 82 ARG A N 1
ATOM 638 C CA . ARG A 1 82 ? 8.419 -36.724 -3.491 1.00 84.94 82 ARG A CA 1
ATOM 639 C C . ARG A 1 82 ? 9.691 -36.561 -2.639 1.00 84.94 82 ARG A C 1
ATOM 641 O O . ARG A 1 82 ? 9.627 -36.782 -1.431 1.00 84.94 82 ARG A O 1
ATOM 648 N N . PRO A 1 83 ? 10.828 -36.115 -3.213 1.00 77.88 83 PRO A N 1
ATOM 649 C CA . PRO A 1 83 ? 12.060 -35.896 -2.447 1.00 77.88 83 PRO A CA 1
ATOM 650 C C . PRO A 1 83 ? 11.911 -34.876 -1.308 1.00 77.88 83 PRO A C 1
ATOM 652 O O . PRO A 1 83 ? 12.621 -34.942 -0.307 1.00 77.88 83 PRO A O 1
ATOM 655 N N . THR A 1 84 ? 10.994 -33.920 -1.455 1.00 77.25 84 THR A N 1
ATOM 656 C CA . THR A 1 84 ? 10.685 -32.915 -0.436 1.00 77.25 84 THR A CA 1
ATOM 657 C C . THR A 1 84 ? 9.676 -33.452 0.574 1.00 77.25 84 THR A C 1
ATOM 659 O O . THR A 1 84 ? 8.642 -34.007 0.200 1.00 77.25 84 THR A O 1
ATOM 662 N N . VAL A 1 85 ? 9.942 -33.237 1.865 1.00 74.12 85 VAL A N 1
ATOM 663 C CA . VAL A 1 85 ? 9.046 -33.665 2.947 1.00 74.12 85 VAL A CA 1
ATOM 664 C C . VAL A 1 85 ? 7.730 -32.891 2.861 1.00 74.12 85 VAL A C 1
ATOM 666 O O . VAL A 1 85 ? 7.705 -31.683 3.080 1.00 74.12 85 VAL A O 1
ATOM 669 N N . ALA A 1 86 ? 6.634 -33.596 2.574 1.00 77.69 86 ALA A N 1
ATOM 670 C CA . ALA A 1 86 ? 5.293 -33.031 2.662 1.00 77.69 86 ALA A CA 1
ATOM 671 C C . ALA A 1 86 ? 4.998 -32.616 4.109 1.00 77.69 86 ALA A C 1
ATOM 673 O O . ALA A 1 86 ? 5.145 -33.427 5.031 1.00 77.69 86 ALA A O 1
ATOM 674 N N . VAL A 1 87 ? 4.563 -31.372 4.312 1.00 82.94 87 VAL A N 1
ATOM 675 C CA . VAL A 1 87 ? 4.082 -30.922 5.618 1.00 82.94 87 VAL A CA 1
ATOM 676 C C . VAL A 1 87 ? 2.646 -31.427 5.780 1.00 82.94 87 VAL A C 1
ATOM 678 O O . VAL A 1 87 ? 1.814 -31.168 4.909 1.00 82.94 87 VAL A O 1
ATOM 681 N N . PRO A 1 88 ? 2.316 -32.170 6.853 1.00 85.31 88 PRO A N 1
ATOM 682 C CA . PRO A 1 88 ? 0.959 -32.666 7.048 1.00 85.31 88 PRO A CA 1
ATOM 683 C C . PRO A 1 88 ? -0.066 -31.527 7.057 1.00 85.31 88 PRO A C 1
ATOM 685 O O . PRO A 1 88 ? 0.107 -30.528 7.766 1.00 85.31 88 PRO A O 1
ATOM 688 N N . ALA A 1 89 ? -1.137 -31.685 6.279 1.00 89.44 89 ALA A N 1
ATOM 689 C CA . ALA A 1 89 ? -2.226 -30.718 6.233 1.00 89.44 89 ALA A CA 1
ATOM 690 C C . ALA A 1 89 ? -3.098 -30.816 7.496 1.00 89.44 89 ALA A C 1
ATOM 692 O O . ALA A 1 89 ? -3.438 -31.908 7.952 1.00 89.44 89 ALA A O 1
ATOM 693 N N . GLY A 1 90 ? -3.468 -29.670 8.066 1.00 93.31 90 GLY A N 1
ATOM 694 C CA . GLY A 1 90 ? -4.483 -29.590 9.109 1.00 93.31 90 GLY A CA 1
ATOM 695 C C . GLY A 1 90 ? -5.886 -29.657 8.510 1.00 93.31 90 GLY A C 1
ATOM 696 O O . GLY A 1 90 ? -6.123 -29.151 7.416 1.00 93.31 90 GLY A O 1
ATOM 697 N N . PHE A 1 91 ? -6.832 -30.223 9.254 1.00 95.94 91 PHE A N 1
ATOM 698 C CA . PHE A 1 91 ? -8.242 -30.282 8.869 1.00 95.94 91 PHE A CA 1
ATOM 699 C C . PHE A 1 91 ? -9.119 -29.608 9.927 1.00 95.94 91 PHE A C 1
ATOM 701 O O . PHE A 1 91 ? -8.742 -29.534 11.105 1.00 95.94 91 PHE A O 1
ATOM 708 N N . ALA A 1 92 ? -10.268 -29.090 9.497 1.00 95.50 92 ALA A N 1
ATOM 709 C CA . ALA A 1 92 ? -11.290 -28.501 10.356 1.00 95.50 92 ALA A CA 1
ATOM 710 C C . ALA A 1 92 ? -12.691 -28.865 9.859 1.00 95.50 92 ALA A C 1
ATOM 712 O O . ALA A 1 92 ? -12.890 -29.153 8.678 1.00 95.50 92 ALA A O 1
ATOM 713 N N . ARG A 1 93 ? -13.669 -28.823 10.768 1.00 95.06 93 ARG A N 1
ATOM 714 C CA . ARG A 1 93 ? -15.088 -28.995 10.439 1.00 95.06 93 ARG A CA 1
ATOM 715 C C . ARG A 1 93 ? -15.793 -27.657 10.293 1.00 95.06 93 ARG A C 1
ATOM 717 O O . ARG A 1 93 ? -15.413 -26.686 10.937 1.00 95.06 93 ARG A O 1
ATOM 724 N N . LEU A 1 94 ? -16.846 -27.595 9.490 1.00 92.69 94 LEU A N 1
ATOM 725 C CA . LEU A 1 94 ? -17.616 -26.370 9.328 1.00 92.69 94 LEU A CA 1
ATOM 726 C C . LEU A 1 94 ? -18.757 -26.360 10.354 1.00 92.69 94 LEU A C 1
ATOM 728 O O . LEU A 1 94 ? -19.745 -27.089 10.217 1.00 92.69 94 LEU A O 1
ATOM 732 N N . GLY A 1 95 ? -18.609 -25.543 11.398 1.00 86.88 95 GLY A N 1
ATOM 733 C CA . GLY A 1 95 ? -19.601 -25.429 12.468 1.00 86.88 95 GLY A CA 1
ATOM 734 C C . GLY A 1 95 ? -20.972 -24.946 11.972 1.00 86.88 95 GLY A C 1
ATOM 735 O O . GLY A 1 95 ? -21.113 -24.398 10.882 1.00 86.88 95 GLY A O 1
ATOM 736 N N . ALA A 1 96 ? -22.009 -25.100 12.798 1.00 84.38 96 ALA A N 1
ATOM 737 C CA . ALA A 1 96 ? -23.376 -24.659 12.479 1.00 84.38 96 ALA A CA 1
ATOM 738 C C . ALA A 1 96 ? -23.619 -23.145 12.703 1.00 84.38 96 ALA A C 1
ATOM 740 O O . ALA A 1 96 ? -24.763 -22.716 12.861 1.00 84.38 96 ALA A O 1
ATOM 741 N N . GLY A 1 97 ? -22.549 -22.347 12.773 1.00 85.88 97 GLY A N 1
ATOM 742 C CA . GLY A 1 97 ? -22.612 -20.902 12.985 1.00 85.88 97 GLY A CA 1
ATOM 743 C C . GLY A 1 97 ? -23.137 -20.148 11.762 1.00 85.88 97 GLY A C 1
ATOM 744 O O . GLY A 1 97 ? -23.120 -20.658 10.647 1.00 85.88 97 GLY A O 1
ATOM 745 N N . HIS A 1 98 ? -23.608 -18.920 11.974 1.00 85.25 98 HIS A N 1
ATOM 746 C CA . HIS A 1 98 ? -24.065 -18.029 10.899 1.00 85.25 98 HIS A CA 1
ATOM 747 C C . HIS A 1 98 ? -22.958 -17.103 10.370 1.00 85.25 98 HIS A C 1
ATOM 749 O O . HIS A 1 98 ? -23.187 -16.365 9.419 1.00 85.25 98 HIS A O 1
ATOM 755 N N . GLU A 1 99 ? -21.785 -17.110 11.004 1.00 88.44 99 GLU A N 1
ATOM 756 C CA . GLU A 1 99 ? -20.661 -16.245 10.652 1.00 88.44 99 GLU A CA 1
ATOM 757 C C . GLU A 1 99 ? -20.007 -16.704 9.342 1.00 88.44 99 GLU A C 1
ATOM 759 O O . GLU A 1 99 ? -19.763 -17.896 9.150 1.00 88.44 99 GLU A O 1
ATOM 764 N N . GLU A 1 100 ? -19.713 -15.757 8.446 1.00 93.19 100 GLU A N 1
ATOM 765 C CA . GLU A 1 100 ? -18.902 -16.023 7.256 1.00 93.19 100 GLU A CA 1
ATOM 766 C C . GLU A 1 100 ? -17.456 -16.326 7.661 1.00 93.19 100 GLU A C 1
ATOM 768 O O . GLU A 1 100 ? -16.865 -15.629 8.487 1.00 93.19 100 GLU A O 1
ATOM 773 N N . ILE A 1 101 ? -16.869 -17.342 7.038 1.00 94.88 101 ILE A N 1
ATOM 774 C CA . ILE A 1 101 ? -15.487 -17.758 7.272 1.00 94.88 101 ILE A CA 1
ATOM 775 C C . ILE A 1 101 ? -14.652 -17.318 6.076 1.00 94.88 101 ILE A C 1
ATOM 777 O O . ILE A 1 101 ? -14.971 -17.664 4.937 1.00 94.88 101 ILE A O 1
ATOM 781 N N . GLU A 1 102 ? -13.586 -16.558 6.324 1.00 95.38 102 GLU A N 1
ATOM 782 C CA . GLU A 1 102 ? -12.611 -16.213 5.288 1.00 95.38 102 GLU A CA 1
ATOM 783 C C . GLU A 1 102 ? -11.860 -17.462 4.834 1.00 95.38 102 GLU A C 1
ATOM 785 O O . GLU A 1 102 ? -11.358 -18.243 5.649 1.00 95.38 102 GLU A O 1
ATOM 790 N N . VAL A 1 103 ? -11.775 -17.636 3.518 1.00 97.19 103 VAL A N 1
ATOM 791 C CA . VAL A 1 103 ? -11.128 -18.789 2.907 1.00 97.19 103 VAL A CA 1
ATOM 792 C C . VAL A 1 103 ? -10.209 -18.389 1.766 1.00 97.19 103 VAL A C 1
ATOM 794 O O . VAL A 1 103 ? -10.344 -17.324 1.158 1.00 97.19 103 VAL A O 1
ATOM 797 N N . HIS A 1 104 ? -9.290 -19.284 1.434 1.00 97.50 104 HIS A N 1
ATOM 798 C CA . HIS A 1 104 ? -8.544 -19.223 0.187 1.00 97.50 104 HIS A CA 1
ATOM 799 C C . HIS A 1 104 ? -8.414 -20.609 -0.442 1.00 97.50 104 HIS A C 1
ATOM 801 O O . HIS A 1 104 ? -8.580 -21.636 0.214 1.00 97.50 104 HIS A O 1
ATOM 807 N N . THR A 1 105 ? -8.135 -20.642 -1.737 1.00 98.19 105 THR A N 1
ATOM 808 C CA . THR A 1 105 ? -7.917 -21.873 -2.499 1.00 98.19 105 THR A CA 1
ATOM 809 C C . THR A 1 105 ? -6.912 -21.611 -3.614 1.00 98.19 105 THR A C 1
ATOM 811 O O . THR A 1 105 ? -6.806 -20.480 -4.085 1.00 98.19 105 THR A O 1
ATOM 814 N N . ALA A 1 106 ? -6.143 -22.620 -4.018 1.00 97.94 106 ALA A N 1
ATOM 815 C CA . ALA A 1 106 ? -5.119 -22.486 -5.049 1.00 97.94 106 ALA A CA 1
ATOM 816 C C . ALA A 1 106 ? -5.185 -23.656 -6.037 1.00 97.94 106 ALA A C 1
ATOM 818 O O . ALA A 1 106 ? -5.220 -24.812 -5.617 1.00 97.94 106 ALA A O 1
ATOM 819 N N . GLY A 1 107 ? -5.205 -23.350 -7.334 1.00 97.69 107 GLY A N 1
ATOM 820 C CA . GLY A 1 107 ? -5.337 -24.341 -8.405 1.00 97.69 107 GLY A CA 1
ATOM 821 C C . GLY A 1 107 ? -4.994 -23.778 -9.784 1.00 97.69 107 GLY A C 1
ATOM 822 O O . GLY A 1 107 ? -4.444 -22.682 -9.889 1.00 97.69 107 GLY A O 1
ATOM 823 N N . PHE A 1 108 ? -5.328 -24.513 -10.846 1.00 97.38 108 PHE A N 1
ATOM 824 C CA . PHE A 1 108 ? -4.871 -24.242 -12.221 1.00 97.38 108 PHE A CA 1
ATOM 825 C C . PHE A 1 108 ? -6.029 -23.913 -13.185 1.00 97.38 108 PHE A C 1
ATOM 827 O O . PHE A 1 108 ? -6.302 -24.670 -14.125 1.00 97.38 108 PHE A O 1
ATOM 834 N N . PRO A 1 109 ? -6.757 -22.797 -12.983 1.00 97.06 109 PRO A N 1
ATOM 835 C CA . PRO A 1 109 ? -7.943 -22.490 -13.773 1.00 97.06 109 PRO A CA 1
ATOM 836 C C . PRO A 1 109 ? -7.602 -22.161 -15.234 1.00 97.06 109 PRO A C 1
ATOM 838 O O . PRO A 1 109 ? -6.570 -21.564 -15.546 1.00 97.06 109 PRO A O 1
ATOM 841 N N . LYS A 1 110 ? -8.507 -22.485 -16.159 1.00 95.88 110 LYS A N 1
ATOM 842 C CA . LYS A 1 110 ? -8.322 -22.272 -17.605 1.00 95.88 110 LYS A CA 1
ATOM 843 C C . LYS A 1 110 ? -8.037 -20.825 -17.999 1.00 95.88 110 LYS A C 1
ATOM 845 O O . LYS A 1 110 ? -7.277 -20.604 -18.937 1.00 95.88 110 LYS A O 1
ATOM 850 N N . TRP A 1 111 ? -8.582 -19.824 -17.306 1.00 95.19 111 TRP A N 1
ATOM 851 C CA . TRP A 1 111 ? -8.295 -18.417 -17.634 1.00 95.19 111 TRP A CA 1
ATOM 852 C C . TRP A 1 111 ? -6.817 -18.029 -17.417 1.00 95.19 111 TRP A C 1
ATOM 854 O O . TRP A 1 111 ? -6.350 -17.030 -17.967 1.00 95.19 111 TRP A O 1
ATOM 864 N N . LYS A 1 112 ? -6.065 -18.841 -16.661 1.00 95.75 112 LYS A N 1
ATOM 865 C CA . LYS A 1 112 ? -4.607 -18.756 -16.507 1.00 95.75 112 LYS A CA 1
ATOM 866 C C . LYS A 1 112 ? -3.827 -19.556 -17.552 1.00 95.75 112 LYS A C 1
ATOM 868 O O . LYS A 1 112 ? -2.619 -19.710 -17.411 1.00 95.75 112 LYS A O 1
ATOM 873 N N . LEU A 1 113 ? -4.473 -20.055 -18.605 1.00 94.50 113 LEU A N 1
ATOM 874 C CA . LEU A 1 113 ? -3.788 -20.691 -19.726 1.00 94.50 113 LEU A CA 1
ATOM 875 C C . LEU A 1 113 ? -2.911 -19.661 -20.454 1.00 94.50 113 LEU A C 1
ATOM 877 O O . LEU A 1 113 ? -3.389 -18.636 -20.948 1.00 94.50 113 LEU A O 1
ATOM 881 N N . ARG A 1 114 ? -1.616 -19.944 -20.515 1.00 93.31 114 ARG A N 1
ATOM 882 C CA . ARG A 1 114 ? -0.583 -19.158 -21.186 1.00 93.31 114 ARG A CA 1
ATOM 883 C C . ARG A 1 114 ? 0.093 -19.994 -22.265 1.00 93.31 114 ARG A C 1
ATOM 885 O O . ARG A 1 114 ? -0.132 -21.199 -22.385 1.00 93.31 114 ARG A O 1
ATOM 892 N N . LYS A 1 115 ? 0.907 -19.315 -23.066 1.00 93.06 115 LYS A N 1
ATOM 893 C CA . LYS A 1 115 ? 1.854 -19.918 -23.997 1.00 93.06 115 LYS A CA 1
ATOM 894 C C . LYS A 1 115 ? 3.250 -19.459 -23.606 1.00 93.06 115 LYS A C 1
ATOM 896 O O . LYS A 1 115 ? 3.418 -18.279 -23.303 1.00 93.06 115 LYS A O 1
ATOM 901 N N . ASP A 1 116 ? 4.209 -20.372 -23.591 1.00 87.19 116 ASP A N 1
ATOM 902 C CA . ASP A 1 116 ? 5.621 -20.025 -23.431 1.00 87.19 116 ASP A CA 1
ATOM 903 C C . ASP A 1 116 ? 6.243 -19.581 -24.773 1.00 87.19 116 ASP A C 1
ATOM 905 O O . ASP A 1 116 ? 5.554 -19.479 -25.795 1.00 87.19 116 ASP A O 1
ATOM 909 N N . GLY A 1 117 ? 7.552 -19.306 -24.773 1.00 82.56 117 GLY A N 1
ATOM 910 C CA . GLY A 1 117 ? 8.301 -18.941 -25.982 1.00 82.56 117 GLY A CA 1
ATOM 911 C C . GLY A 1 117 ? 8.332 -20.036 -27.058 1.00 82.56 117 GLY A C 1
ATOM 912 O O . GLY A 1 117 ? 8.465 -19.717 -28.236 1.00 82.56 117 GLY A O 1
ATOM 913 N N . ASP A 1 118 ? 8.119 -21.299 -26.673 1.00 89.19 118 ASP A N 1
ATOM 914 C CA . ASP A 1 118 ? 8.026 -22.459 -27.570 1.00 89.19 118 ASP A CA 1
ATOM 915 C C . ASP A 1 118 ? 6.587 -22.702 -28.070 1.00 89.19 118 ASP A C 1
ATOM 917 O O . ASP A 1 118 ? 6.312 -23.706 -28.733 1.00 89.19 118 ASP A O 1
ATOM 921 N N . ASN A 1 119 ? 5.637 -21.813 -27.743 1.00 87.69 119 ASN A N 1
ATOM 922 C CA . ASN A 1 119 ? 4.205 -21.954 -28.024 1.00 87.69 119 ASN A CA 1
ATOM 923 C C . ASN A 1 119 ? 3.558 -23.191 -27.353 1.00 87.69 119 ASN A C 1
ATOM 925 O O . ASN A 1 119 ? 2.446 -23.592 -27.724 1.00 87.69 119 ASN A O 1
ATOM 929 N N . LYS A 1 120 ? 4.197 -23.769 -26.327 1.00 89.69 120 LYS A N 1
ATOM 930 C CA . LYS A 1 120 ? 3.596 -24.795 -25.468 1.00 89.69 120 LYS A CA 1
ATOM 931 C C . LYS A 1 120 ? 2.600 -24.131 -24.531 1.00 89.69 120 LYS A C 1
ATOM 933 O O . LYS A 1 120 ? 2.836 -23.049 -23.996 1.00 89.69 120 LYS A O 1
ATOM 938 N N . ARG A 1 121 ? 1.450 -24.777 -24.354 1.00 91.25 121 ARG A N 1
ATOM 939 C CA . ARG A 1 121 ? 0.386 -24.277 -23.483 1.00 91.25 121 ARG A CA 1
ATOM 940 C C . ARG A 1 121 ? 0.599 -24.784 -22.064 1.00 91.25 121 ARG A C 1
ATOM 942 O O . ARG A 1 121 ? 0.740 -25.988 -21.872 1.00 91.25 121 ARG A O 1
ATOM 949 N N . PHE A 1 122 ? 0.542 -23.886 -21.091 1.00 90.81 122 PHE A N 1
ATOM 950 C CA . PHE A 1 122 ? 0.595 -24.227 -19.670 1.00 90.81 122 PHE A CA 1
ATOM 951 C C . PHE A 1 122 ? -0.437 -23.410 -18.896 1.00 90.81 122 PHE A C 1
ATOM 953 O O . PHE A 1 122 ? -0.797 -22.308 -19.315 1.00 90.81 122 PHE A O 1
ATOM 960 N N . ARG A 1 123 ? -0.958 -23.951 -17.795 1.00 93.88 123 ARG A N 1
ATOM 961 C CA . ARG A 1 123 ? -1.835 -23.206 -16.885 1.00 93.88 123 ARG A CA 1
ATOM 962 C C . ARG A 1 123 ? -1.003 -22.730 -15.712 1.00 93.88 123 ARG A C 1
ATOM 964 O O . ARG A 1 123 ? -0.314 -23.527 -15.089 1.00 93.88 123 ARG A O 1
ATOM 971 N N . ASP A 1 124 ? -1.073 -21.437 -15.439 1.00 95.31 124 ASP A N 1
ATOM 972 C CA . ASP A 1 124 ? -0.424 -20.860 -14.269 1.00 95.31 124 ASP A CA 1
ATOM 973 C C . ASP A 1 124 ? -1.257 -21.120 -13.005 1.00 95.31 124 ASP A C 1
ATOM 975 O O . ASP A 1 124 ? -2.487 -21.262 -13.069 1.00 95.31 124 ASP A O 1
ATOM 979 N N . LEU A 1 125 ? -0.590 -21.151 -11.854 1.00 96.00 125 LEU A N 1
ATOM 980 C CA . LEU A 1 125 ? -1.248 -21.269 -10.563 1.00 96.00 125 LEU A CA 1
ATOM 981 C C . LEU A 1 125 ? -2.047 -19.989 -10.277 1.00 96.00 125 LEU A C 1
ATOM 983 O O . LEU A 1 125 ? -1.595 -18.861 -10.491 1.00 96.00 125 LEU A O 1
ATOM 987 N N . HIS A 1 126 ? -3.247 -20.147 -9.736 1.00 96.62 126 HIS A N 1
ATOM 988 C CA . HIS A 1 126 ? -4.024 -19.045 -9.197 1.00 96.62 126 HIS A CA 1
ATOM 989 C C . HIS A 1 126 ? -4.473 -19.345 -7.778 1.00 96.62 126 HIS A C 1
ATOM 991 O O . HIS A 1 126 ? -5.192 -20.311 -7.538 1.00 96.62 126 HIS A O 1
ATOM 997 N N . GLN A 1 127 ? -4.095 -18.457 -6.864 1.00 97.19 127 GLN A N 1
ATOM 998 C CA . GLN A 1 127 ? -4.666 -18.381 -5.532 1.00 97.19 127 GLN A CA 1
ATOM 999 C C . GLN A 1 127 ? -5.852 -17.412 -5.541 1.00 97.19 127 GLN A C 1
ATOM 1001 O O . GLN A 1 127 ? -5.700 -16.238 -5.886 1.00 97.19 127 GLN A O 1
ATOM 1006 N N . ALA A 1 128 ? -7.022 -17.909 -5.155 1.00 96.44 128 ALA A N 1
ATOM 1007 C CA . ALA A 1 128 ? -8.244 -17.139 -5.002 1.00 96.44 128 ALA A CA 1
ATOM 1008 C C . ALA A 1 128 ? -8.580 -16.970 -3.515 1.00 96.44 128 ALA A C 1
ATOM 1010 O O . ALA A 1 128 ? -8.415 -17.898 -2.720 1.00 96.44 128 ALA A O 1
ATOM 1011 N N . PHE A 1 129 ? -9.080 -15.789 -3.155 1.00 97.19 129 PHE A N 1
ATOM 1012 C CA . PHE A 1 129 ? -9.543 -15.452 -1.809 1.00 97.19 129 PHE A CA 1
ATOM 1013 C C . PHE A 1 129 ? -11.054 -15.250 -1.825 1.00 97.19 129 PHE A C 1
ATOM 1015 O O . PHE A 1 129 ? -11.602 -14.725 -2.800 1.00 97.19 129 PHE A O 1
ATOM 1022 N N . GLY A 1 130 ? -11.724 -15.645 -0.748 1.00 96.75 130 GLY A N 1
ATOM 1023 C CA . GLY A 1 130 ? -13.171 -15.556 -0.658 1.00 96.75 130 GLY A CA 1
ATOM 1024 C C . GLY A 1 130 ? -13.708 -15.817 0.738 1.00 96.75 130 GLY A C 1
ATOM 1025 O O . GLY A 1 130 ? -12.990 -15.741 1.736 1.00 96.75 130 GLY A O 1
ATOM 1026 N N . ARG A 1 131 ? -15.002 -16.119 0.798 1.00 97.00 131 ARG A N 1
ATOM 1027 C CA . ARG A 1 131 ? -15.726 -16.444 2.023 1.00 97.00 131 ARG A CA 1
ATOM 1028 C C . ARG A 1 131 ? -16.653 -17.628 1.822 1.00 97.00 131 ARG A C 1
ATOM 1030 O O . ARG A 1 131 ? -17.158 -17.847 0.723 1.00 97.00 131 ARG A O 1
ATOM 1037 N N . VAL A 1 132 ? -16.898 -18.348 2.907 1.00 97.12 132 VAL A N 1
ATOM 1038 C CA . VAL A 1 132 ? -17.900 -19.409 3.000 1.00 97.12 132 VAL A CA 1
ATOM 1039 C C . VAL A 1 132 ? -18.914 -19.027 4.066 1.00 97.12 132 VAL A C 1
ATOM 1041 O O . VAL A 1 132 ? -18.537 -18.739 5.200 1.00 97.12 132 VAL A O 1
ATOM 1044 N N . ALA A 1 133 ? -20.198 -19.076 3.726 1.00 93.62 133 ALA A N 1
ATOM 1045 C CA . ALA A 1 133 ? -21.281 -18.999 4.700 1.00 93.62 133 ALA A CA 1
ATOM 1046 C C . ALA A 1 133 ? -21.695 -20.430 5.099 1.00 93.62 133 ALA A C 1
ATOM 1048 O O . ALA A 1 133 ? -22.243 -21.148 4.261 1.00 93.62 133 ALA A O 1
ATOM 1049 N N . PRO A 1 134 ? -21.488 -20.884 6.353 1.00 92.38 134 PRO A N 1
ATOM 1050 C CA . PRO A 1 134 ? -21.772 -22.271 6.750 1.00 92.38 134 PRO A CA 1
ATOM 1051 C C . PRO A 1 134 ? -23.226 -22.723 6.582 1.00 92.38 134 PRO A C 1
ATOM 1053 O O . PRO A 1 134 ? -23.514 -23.922 6.541 1.00 92.38 134 PRO A O 1
ATOM 1056 N N . LEU A 1 135 ? -24.147 -21.758 6.521 1.00 93.69 135 LEU A N 1
ATOM 1057 C CA . LEU A 1 135 ? -25.578 -21.986 6.348 1.00 93.69 135 LEU A CA 1
ATOM 1058 C C . LEU A 1 135 ? -26.030 -21.972 4.881 1.00 93.69 135 LEU A C 1
ATOM 1060 O O . LEU A 1 135 ? -27.174 -22.351 4.614 1.00 93.69 135 LEU A O 1
ATOM 1064 N N . SER A 1 136 ? -25.167 -21.572 3.944 1.00 94.12 136 SER A N 1
ATOM 1065 C CA . SER A 1 136 ? -25.429 -21.722 2.512 1.00 94.12 136 SER A CA 1
ATOM 1066 C C . SER A 1 136 ? -25.418 -23.193 2.115 1.00 94.12 136 SER A C 1
ATOM 1068 O O . SER A 1 136 ? -24.794 -24.025 2.773 1.00 94.12 136 SER A O 1
ATOM 1070 N N . ASN A 1 137 ? -26.145 -23.524 1.045 1.00 94.94 137 ASN A N 1
ATOM 1071 C CA . ASN A 1 137 ? -26.136 -24.859 0.440 1.00 94.94 137 ASN A CA 1
ATOM 1072 C C . ASN A 1 137 ? -26.411 -26.021 1.419 1.00 94.94 137 ASN A C 1
ATOM 1074 O O . ASN A 1 137 ? -26.049 -27.170 1.183 1.00 94.94 137 ASN A O 1
ATOM 1078 N N . ARG A 1 138 ? -27.154 -25.767 2.509 1.00 93.25 138 ARG A N 1
ATOM 1079 C CA . ARG A 1 138 ? -27.492 -26.793 3.516 1.00 93.25 138 ARG A CA 1
ATOM 1080 C C . ARG A 1 138 ? -28.271 -27.980 2.963 1.00 93.25 138 ARG A C 1
ATOM 1082 O O . ARG A 1 138 ? -28.147 -29.073 3.504 1.00 93.25 138 ARG A O 1
ATOM 1089 N N . ARG A 1 139 ? -29.094 -27.766 1.932 1.00 93.44 139 ARG A N 1
ATOM 1090 C CA . ARG A 1 139 ? -29.864 -28.841 1.291 1.00 93.44 139 ARG A CA 1
ATOM 1091 C C . ARG A 1 139 ? -28.968 -29.765 0.467 1.00 93.44 139 ARG A C 1
ATOM 1093 O O . ARG A 1 139 ? -29.189 -30.968 0.502 1.00 93.44 139 ARG A O 1
ATOM 1100 N N . SER A 1 140 ? -28.008 -29.210 -0.272 1.00 93.31 140 SER A N 1
ATOM 1101 C CA . SER A 1 140 ? -27.048 -29.983 -1.070 1.00 93.31 140 SER A CA 1
ATOM 1102 C C . SER A 1 140 ? -25.895 -30.530 -0.229 1.00 93.31 140 SER A C 1
ATOM 1104 O O . SER A 1 140 ? -25.252 -31.485 -0.638 1.00 93.31 140 SER A O 1
ATOM 1106 N N . GLY A 1 141 ? -25.628 -29.946 0.943 1.00 94.31 141 GLY A N 1
ATOM 1107 C CA . GLY A 1 141 ? -24.483 -30.315 1.772 1.00 94.31 141 GLY A CA 1
ATOM 1108 C C . GLY A 1 141 ? -23.146 -29.831 1.202 1.00 94.31 141 GLY A C 1
ATOM 1109 O O . GLY A 1 141 ? -22.103 -30.362 1.570 1.00 94.31 141 GLY A O 1
ATOM 1110 N N . THR A 1 142 ? -23.152 -28.832 0.319 1.00 96.69 142 THR A N 1
ATOM 1111 C CA . THR A 1 142 ? -21.940 -28.284 -0.309 1.00 96.69 142 THR A CA 1
ATOM 1112 C C . THR A 1 142 ? -21.528 -26.950 0.315 1.00 96.69 142 THR A C 1
ATOM 1114 O O . THR A 1 142 ? -22.296 -26.307 1.030 1.00 96.69 142 THR A O 1
ATOM 1117 N N . LEU A 1 143 ? -20.285 -26.539 0.078 1.00 97.00 143 LEU A N 1
ATOM 1118 C CA . LEU A 1 143 ? -19.786 -25.197 0.355 1.00 97.00 143 LEU A CA 1
ATOM 1119 C C . LEU A 1 143 ? -20.228 -24.258 -0.770 1.00 97.00 143 LEU A C 1
ATOM 1121 O O . LEU A 1 143 ? -20.068 -24.592 -1.942 1.00 97.00 143 LEU A O 1
ATOM 1125 N N . GLU A 1 144 ? -20.726 -23.077 -0.414 1.00 97.38 144 GLU A N 1
ATOM 1126 C CA . GLU A 1 144 ? -20.783 -21.924 -1.318 1.00 97.38 144 GLU A CA 1
ATOM 1127 C C . GLU A 1 144 ? -19.562 -21.047 -1.034 1.00 97.38 144 GLU A C 1
ATOM 1129 O O . GLU A 1 144 ? -19.416 -20.526 0.073 1.00 97.38 144 GLU A O 1
ATOM 1134 N N . ILE A 1 145 ? -18.673 -20.909 -2.014 1.00 98.06 145 ILE A N 1
ATOM 1135 C CA . ILE A 1 145 ? -17.442 -20.127 -1.908 1.00 98.06 145 ILE A CA 1
ATOM 1136 C C . ILE A 1 145 ? -17.634 -18.854 -2.729 1.00 98.06 145 ILE A C 1
ATOM 1138 O O . ILE A 1 145 ? -17.593 -18.885 -3.959 1.00 98.06 145 ILE A O 1
ATOM 1142 N N . THR A 1 146 ? -17.831 -17.726 -2.052 1.00 97.62 146 THR A N 1
ATOM 1143 C CA . THR A 1 146 ? -17.930 -16.411 -2.699 1.00 97.62 146 THR A CA 1
ATOM 1144 C C . THR A 1 146 ? -16.547 -15.779 -2.786 1.00 97.62 146 THR A C 1
ATOM 1146 O O . THR A 1 146 ? -15.946 -15.455 -1.765 1.00 97.62 146 THR A O 1
ATOM 1149 N N . LEU A 1 147 ? -16.031 -15.607 -3.998 1.00 97.12 147 LEU A N 1
ATOM 1150 C CA . LEU A 1 147 ? -14.708 -15.051 -4.267 1.00 97.12 147 LEU A CA 1
ATOM 1151 C C . LEU A 1 147 ? -14.731 -13.519 -4.292 1.00 97.12 147 LEU A C 1
ATOM 1153 O O . LEU A 1 147 ? -15.680 -12.905 -4.775 1.00 97.12 147 LEU A O 1
ATOM 1157 N N . SER A 1 148 ? -13.636 -12.896 -3.854 1.00 91.31 148 SER A N 1
ATOM 1158 C CA . SER A 1 148 ? -13.470 -11.433 -3.882 1.00 91.31 148 SER A CA 1
ATOM 1159 C C . SER A 1 148 ? -13.321 -10.858 -5.299 1.00 91.31 148 SER A C 1
ATOM 1161 O O . SER A 1 148 ? -13.400 -9.646 -5.482 1.00 91.31 148 SER A O 1
ATOM 1163 N N . GLY A 1 149 ? -13.089 -11.705 -6.306 1.00 86.31 149 GLY A N 1
ATOM 1164 C CA . GLY A 1 149 ? -12.958 -11.306 -7.704 1.00 86.31 149 GLY A CA 1
ATOM 1165 C C . GLY A 1 149 ? -13.331 -12.436 -8.660 1.00 86.31 149 GLY A C 1
ATOM 1166 O O . GLY A 1 149 ? -13.151 -13.613 -8.347 1.00 86.31 149 GLY A O 1
ATOM 1167 N N . ALA A 1 150 ? -13.841 -12.064 -9.834 1.00 87.94 150 ALA A N 1
ATOM 1168 C CA . ALA A 1 150 ? -14.217 -12.988 -10.897 1.00 87.94 150 ALA A CA 1
ATOM 1169 C C . ALA A 1 150 ? -13.359 -12.766 -12.152 1.00 87.94 150 ALA A C 1
ATOM 1171 O O . ALA A 1 150 ? -13.073 -11.616 -12.498 1.00 87.94 150 ALA A O 1
ATOM 1172 N N . PRO A 1 151 ? -12.974 -13.831 -12.874 1.00 89.25 151 PRO A N 1
ATOM 1173 C CA . PRO A 1 151 ? -12.379 -13.703 -14.194 1.00 89.25 151 PRO A CA 1
ATOM 1174 C C . PRO A 1 151 ? -13.409 -13.176 -15.198 1.00 89.25 151 PRO A C 1
ATOM 1176 O O . PRO A 1 151 ? -14.622 -13.285 -15.003 1.00 89.25 151 PRO A O 1
ATOM 1179 N N . ALA A 1 152 ? -12.919 -12.650 -16.319 1.00 85.19 152 ALA A N 1
ATOM 1180 C CA . ALA A 1 152 ? -13.777 -12.337 -17.452 1.00 85.19 152 ALA A CA 1
ATOM 1181 C C . ALA A 1 152 ? -14.460 -13.609 -17.982 1.00 85.19 152 ALA A C 1
ATOM 1183 O O . ALA A 1 152 ? -13.905 -14.712 -17.936 1.00 85.19 152 ALA A O 1
ATOM 1184 N N . ARG A 1 153 ? -15.673 -13.448 -18.517 1.00 86.00 153 ARG A N 1
ATOM 1185 C CA . ARG A 1 153 ? -16.409 -14.550 -19.136 1.00 86.00 153 ARG A CA 1
ATOM 1186 C C . ARG A 1 153 ? -15.641 -15.064 -20.357 1.00 86.00 153 ARG A C 1
ATOM 1188 O O . ARG A 1 153 ? -15.285 -14.282 -21.233 1.00 86.00 153 ARG A O 1
ATOM 1195 N N . SER A 1 154 ? -15.432 -16.376 -20.424 1.00 81.94 154 SER A N 1
ATOM 1196 C CA . SER A 1 154 ? -14.917 -17.052 -21.617 1.00 81.94 154 SER A CA 1
ATOM 1197 C C . SER A 1 154 ? -16.079 -17.469 -22.522 1.00 81.94 154 SER A C 1
ATOM 1199 O O . SER A 1 154 ? -17.150 -17.828 -22.029 1.00 81.94 154 SER A O 1
ATOM 1201 N N . SER A 1 155 ? -15.877 -17.428 -23.840 1.00 83.62 155 SER A N 1
ATOM 1202 C CA . SER A 1 155 ? -16.784 -18.062 -24.807 1.00 83.62 155 SER A CA 1
ATOM 1203 C C . SER A 1 155 ? -16.624 -19.586 -24.837 1.00 83.62 155 SER A C 1
ATOM 1205 O O . SER A 1 155 ? -17.547 -20.287 -25.236 1.00 83.62 155 SER A O 1
ATOM 1207 N N . ASP A 1 156 ? -15.470 -20.089 -24.397 1.00 84.81 156 ASP A N 1
ATOM 1208 C CA . ASP A 1 156 ? -15.095 -21.499 -24.429 1.00 84.81 156 ASP A CA 1
ATOM 1209 C C . ASP A 1 156 ? -15.085 -22.092 -23.011 1.00 84.81 156 ASP A C 1
ATOM 1211 O O . ASP A 1 156 ? -14.039 -22.204 -22.359 1.00 84.81 156 ASP A O 1
ATOM 1215 N N . GLY A 1 157 ? -16.275 -22.423 -22.510 1.00 88.38 157 GLY A N 1
ATOM 1216 C CA . GLY A 1 157 ? -16.456 -23.101 -21.227 1.00 88.38 157 GLY A CA 1
ATOM 1217 C C . GLY A 1 157 ? -16.178 -22.236 -19.994 1.00 88.38 157 GLY A C 1
ATOM 1218 O O . GLY A 1 157 ? -16.225 -21.003 -20.023 1.00 88.38 157 GLY A O 1
ATOM 1219 N N . SER A 1 158 ? -15.964 -22.905 -18.860 1.00 93.69 158 SER A N 1
ATOM 1220 C CA . SER A 1 158 ? -15.792 -22.242 -17.565 1.00 93.69 158 SER A CA 1
ATOM 1221 C C . SER A 1 158 ? -14.397 -21.628 -17.477 1.00 93.69 158 SER A C 1
ATOM 1223 O O . SER A 1 158 ? -13.416 -22.349 -17.660 1.00 93.69 158 SER A O 1
ATOM 1225 N N . PRO A 1 159 ? -14.249 -20.330 -17.144 1.00 94.81 159 PRO A N 1
ATOM 1226 C CA . PRO A 1 159 ? -12.921 -19.775 -16.886 1.00 94.81 159 PRO A CA 1
ATOM 1227 C C . PRO A 1 159 ? -12.233 -20.488 -15.708 1.00 94.81 159 PRO A C 1
ATOM 1229 O O . PRO A 1 159 ? -11.006 -20.548 -15.662 1.00 94.81 159 PRO A O 1
ATOM 1232 N N . TRP A 1 160 ? -13.023 -21.074 -14.805 1.00 96.94 160 TRP A N 1
ATOM 1233 C CA . TRP A 1 160 ? -12.594 -21.856 -13.647 1.00 96.94 160 TRP A CA 1
ATOM 1234 C C . TRP A 1 160 ? -12.378 -23.347 -13.937 1.00 96.94 160 TRP A C 1
ATOM 1236 O O . TRP A 1 160 ? -12.097 -24.107 -13.016 1.00 96.94 160 TRP A O 1
ATOM 1246 N N . GLU A 1 161 ? -12.499 -23.795 -15.189 1.00 96.19 161 GLU A N 1
ATOM 1247 C CA . GLU A 1 161 ? -12.211 -25.184 -15.563 1.00 96.19 161 GLU A CA 1
ATOM 1248 C C . GLU A 1 161 ? -10.808 -25.598 -15.064 1.00 96.19 161 GLU A C 1
ATOM 1250 O O . GLU A 1 161 ? -9.854 -24.834 -15.213 1.00 96.19 161 GLU A O 1
ATOM 1255 N N . ALA A 1 162 ? -10.698 -26.798 -14.481 1.00 96.56 162 ALA A N 1
ATOM 1256 C CA . ALA A 1 162 ? -9.565 -27.351 -13.716 1.00 96.56 162 ALA A CA 1
ATOM 1257 C C . ALA A 1 162 ? -9.226 -26.717 -12.353 1.00 96.56 162 ALA A C 1
ATOM 1259 O O . ALA A 1 162 ? -8.248 -27.124 -11.726 1.00 96.56 162 ALA A O 1
ATOM 1260 N N . MET A 1 163 ? -10.037 -25.788 -11.838 1.00 97.62 163 MET A N 1
ATOM 1261 C CA . MET A 1 163 ? -9.969 -25.405 -10.420 1.00 97.62 163 MET A CA 1
ATOM 1262 C C . MET A 1 163 ? -10.503 -26.519 -9.500 1.00 97.62 163 MET A C 1
ATOM 1264 O O . MET A 1 163 ? -10.116 -26.603 -8.337 1.00 97.62 163 MET A O 1
ATOM 1268 N N . SER A 1 164 ? -11.377 -27.387 -10.019 1.00 98.31 164 SER A N 1
ATOM 1269 C CA . SER A 1 164 ? -11.927 -28.537 -9.299 1.00 98.31 164 SER A CA 1
ATOM 1270 C C . SER A 1 164 ? -10.830 -29.426 -8.713 1.00 98.31 164 SER A C 1
ATOM 1272 O O . SER A 1 164 ? -9.843 -29.731 -9.377 1.00 98.31 164 SER A O 1
ATOM 1274 N N . GLY A 1 165 ? -11.011 -29.817 -7.457 1.00 98.38 165 GLY A N 1
ATOM 1275 C CA . GLY A 1 165 ? -10.072 -30.551 -6.620 1.00 98.38 165 GLY A CA 1
ATOM 1276 C C . GLY A 1 165 ? -9.099 -29.678 -5.819 1.00 98.38 165 GLY A C 1
ATOM 1277 O O . GLY A 1 165 ? -8.425 -30.194 -4.929 1.00 98.38 165 GLY A O 1
ATOM 1278 N N . ALA A 1 166 ? -9.049 -28.360 -6.050 1.00 98.50 166 ALA A N 1
ATOM 1279 C CA . ALA A 1 166 ? -8.259 -27.452 -5.220 1.00 98.50 166 ALA A CA 1
ATOM 1280 C C . ALA A 1 166 ? -8.768 -27.441 -3.768 1.00 98.50 166 ALA A C 1
ATOM 1282 O O . ALA A 1 166 ? -9.967 -27.301 -3.523 1.00 98.50 166 ALA A O 1
ATOM 1283 N N . ALA A 1 167 ? -7.863 -27.545 -2.792 1.00 98.38 167 ALA A N 1
ATOM 1284 C CA . ALA A 1 167 ? -8.225 -27.482 -1.377 1.00 98.38 167 ALA A CA 1
ATOM 1285 C C . ALA A 1 167 ? -8.755 -26.091 -0.988 1.00 98.38 167 ALA A C 1
ATOM 1287 O O . ALA A 1 167 ? -8.244 -25.064 -1.446 1.00 98.38 167 ALA A O 1
ATOM 1288 N N . VAL A 1 168 ? -9.776 -26.065 -0.130 1.00 98.31 168 VAL A N 1
ATOM 1289 C CA . VAL A 1 168 ? -10.362 -24.849 0.446 1.00 98.31 168 VAL A CA 1
ATOM 1290 C C . VAL A 1 168 ? -9.872 -24.716 1.880 1.00 98.31 168 VAL A C 1
ATOM 1292 O O . VAL A 1 168 ? -10.153 -25.569 2.725 1.00 98.31 168 VAL A O 1
ATOM 1295 N N . TRP A 1 169 ? -9.139 -23.640 2.140 1.00 97.44 169 TRP A N 1
ATOM 1296 C CA . TRP A 1 169 ? -8.457 -23.381 3.400 1.00 97.44 169 TRP A CA 1
ATOM 1297 C C . TRP A 1 169 ? -9.186 -22.320 4.205 1.00 97.44 169 TRP A C 1
ATOM 1299 O O . TRP A 1 169 ? -9.389 -21.216 3.707 1.00 97.44 169 TRP A O 1
ATOM 1309 N N . ALA A 1 170 ? -9.506 -22.628 5.458 1.00 95.25 170 ALA A N 1
ATOM 1310 C CA . ALA A 1 170 ? -9.856 -21.653 6.482 1.00 95.25 170 ALA A CA 1
ATOM 1311 C C . ALA A 1 170 ? -8.662 -21.524 7.433 1.00 95.25 170 ALA A C 1
ATOM 1313 O O . ALA A 1 170 ? -8.294 -22.489 8.107 1.00 95.25 170 ALA A O 1
ATOM 1314 N N . ALA A 1 171 ? -8.030 -20.348 7.453 1.00 90.56 171 ALA A N 1
ATOM 1315 C CA . ALA A 1 171 ? -6.725 -20.151 8.084 1.00 90.56 171 ALA A CA 1
ATOM 1316 C C . ALA A 1 171 ? -5.700 -21.213 7.620 1.00 90.56 171 ALA A C 1
ATOM 1318 O O . ALA A 1 171 ? -5.339 -21.240 6.445 1.00 90.56 171 ALA A O 1
ATOM 1319 N N . ASP A 1 172 ? -5.245 -22.080 8.523 1.00 91.38 172 ASP A N 1
ATOM 1320 C CA . ASP A 1 172 ? -4.244 -23.122 8.290 1.00 91.38 172 ASP A CA 1
ATOM 1321 C C . ASP A 1 172 ? -4.836 -24.533 8.114 1.00 91.38 172 ASP A C 1
ATOM 1323 O O . ASP A 1 172 ? -4.118 -25.530 8.228 1.00 91.38 172 ASP A O 1
ATOM 1327 N N . ARG A 1 173 ? -6.150 -24.641 7.870 1.00 95.69 173 ARG A N 1
ATOM 1328 C CA . ARG A 1 173 ? -6.860 -25.927 7.828 1.00 95.69 173 ARG A CA 1
ATOM 1329 C C . ARG A 1 173 ? -7.729 -26.081 6.594 1.00 95.69 173 ARG A C 1
ATOM 1331 O O . ARG A 1 173 ? -8.459 -25.171 6.213 1.00 95.69 173 ARG A O 1
ATOM 1338 N N . ILE A 1 174 ? -7.710 -27.279 6.025 1.00 97.19 174 ILE A N 1
ATOM 1339 C CA . ILE A 1 174 ? -8.590 -27.678 4.932 1.00 97.19 174 ILE A CA 1
ATOM 1340 C C . ILE A 1 174 ? -9.986 -27.967 5.496 1.00 97.19 174 ILE A C 1
ATOM 1342 O O . ILE A 1 174 ? -10.137 -28.763 6.427 1.00 97.19 174 ILE A O 1
ATOM 1346 N N . ILE A 1 175 ? -11.001 -27.332 4.909 1.00 97.38 175 ILE A N 1
ATOM 1347 C CA . ILE A 1 175 ? -12.426 -27.535 5.241 1.00 97.38 175 ILE A CA 1
ATOM 1348 C C . ILE A 1 175 ? -13.205 -28.238 4.119 1.00 97.38 175 ILE A C 1
ATOM 1350 O O . ILE A 1 175 ? -14.347 -28.662 4.309 1.00 97.38 175 ILE A O 1
ATOM 1354 N N . GLY A 1 176 ? -12.598 -28.364 2.940 1.00 97.50 176 GLY A N 1
ATOM 1355 C CA . GLY A 1 176 ? -13.227 -28.933 1.756 1.00 97.50 176 GLY A CA 1
ATOM 1356 C C . GLY A 1 176 ? -12.344 -28.833 0.519 1.00 97.50 176 GLY A C 1
ATOM 1357 O O . GLY A 1 176 ? -11.178 -28.441 0.603 1.00 97.50 176 GLY A O 1
ATOM 1358 N N . ILE A 1 177 ? -12.921 -29.154 -0.633 1.00 98.31 177 ILE A N 1
ATOM 1359 C CA . ILE A 1 177 ? -12.293 -28.990 -1.949 1.00 98.31 177 ILE A CA 1
ATOM 1360 C C . ILE A 1 177 ? -13.262 -28.307 -2.908 1.00 98.31 177 ILE A C 1
ATOM 1362 O O . ILE A 1 177 ? -14.471 -28.448 -2.759 1.00 98.31 177 ILE A O 1
ATOM 1366 N N . VAL A 1 178 ? -12.753 -27.582 -3.898 1.00 98.56 178 VAL A N 1
ATOM 1367 C CA . VAL A 1 178 ? -13.562 -27.047 -5.001 1.00 98.56 178 VAL A CA 1
ATOM 1368 C C . VAL A 1 178 ? -14.060 -28.212 -5.858 1.00 98.56 178 VAL A C 1
ATOM 1370 O O . VAL A 1 178 ? -13.304 -29.131 -6.144 1.00 98.56 178 VAL A O 1
ATOM 1373 N N . THR A 1 179 ? -15.315 -28.177 -6.289 1.00 97.38 179 THR A N 1
ATOM 1374 C CA . THR A 1 179 ? -15.955 -29.253 -7.072 1.00 97.38 179 THR A CA 1
ATOM 1375 C C . THR A 1 179 ? -16.506 -28.719 -8.383 1.00 97.38 179 THR A C 1
ATOM 1377 O O . THR A 1 179 ? -16.216 -29.252 -9.448 1.00 97.38 179 THR A O 1
ATOM 1380 N N . GLU A 1 180 ? -17.198 -27.586 -8.344 1.00 93.44 180 GLU A N 1
ATOM 1381 C CA . GLU A 1 180 ? -17.896 -27.059 -9.509 1.00 93.44 180 GLU A CA 1
ATOM 1382 C C . GLU A 1 180 ? -17.840 -25.528 -9.549 1.00 93.44 180 GLU A C 1
ATOM 1384 O O . GLU A 1 180 ? -17.645 -24.850 -8.538 1.00 93.44 180 GLU A O 1
ATOM 1389 N N . HIS A 1 181 ? -18.028 -24.985 -10.747 1.00 90.50 181 HIS A N 1
ATOM 1390 C CA . HIS A 1 181 ? -18.433 -23.604 -10.965 1.00 90.50 181 HIS A CA 1
ATOM 1391 C C . HIS A 1 181 ? -19.784 -23.609 -11.692 1.00 90.50 181 HIS A C 1
ATOM 1393 O O . HIS A 1 181 ? -19.821 -23.807 -12.910 1.00 90.50 181 HIS A O 1
ATOM 1399 N N . ASP A 1 182 ? -20.881 -23.385 -10.961 1.00 88.75 182 ASP A N 1
ATOM 1400 C CA . ASP A 1 182 ? -22.202 -23.223 -11.572 1.00 88.75 182 ASP A CA 1
ATOM 1401 C C . ASP A 1 182 ? -22.326 -21.811 -12.161 1.00 88.75 182 ASP A C 1
ATOM 1403 O O . ASP A 1 182 ? -22.444 -20.803 -11.458 1.00 88.75 182 ASP A O 1
ATOM 1407 N N . PHE A 1 183 ? -22.344 -21.732 -13.491 1.00 84.31 183 PHE A N 1
ATOM 1408 C CA . PHE A 1 183 ? -22.490 -20.473 -14.221 1.00 84.31 183 PHE A CA 1
ATOM 1409 C C . PHE A 1 183 ? -23.731 -19.661 -13.842 1.00 84.31 183 PHE A C 1
ATOM 1411 O O . PHE A 1 183 ? -23.728 -18.442 -14.038 1.00 84.31 183 PHE A O 1
ATOM 1418 N N . LYS A 1 184 ? -24.798 -20.305 -13.357 1.00 88.00 184 LYS A N 1
ATOM 1419 C CA . LYS A 1 184 ? -26.034 -19.623 -12.950 1.00 88.00 184 LYS A CA 1
ATOM 1420 C C . LYS A 1 184 ? -25.871 -18.882 -11.629 1.00 88.00 184 LYS A C 1
ATOM 1422 O O . LYS A 1 184 ? -26.565 -17.891 -11.414 1.00 88.00 184 LYS A O 1
ATOM 1427 N N . GLU A 1 185 ? -24.950 -19.328 -10.780 1.00 89.56 185 GLU A N 1
ATOM 1428 C CA . GLU A 1 185 ? -24.617 -18.676 -9.513 1.00 89.56 185 GLU A CA 1
ATOM 1429 C C . GLU A 1 185 ? -23.639 -17.500 -9.707 1.00 89.56 185 GLU A C 1
ATOM 1431 O O . GLU A 1 185 ? -23.553 -16.600 -8.871 1.00 89.56 185 GLU A O 1
ATOM 1436 N N . GLY A 1 186 ? -22.973 -17.445 -10.864 1.00 92.44 186 GLY A N 1
ATOM 1437 C CA . GLY A 1 186 ? -22.148 -16.326 -11.309 1.00 92.44 186 GLY A CA 1
ATOM 1438 C C . GLY A 1 186 ? -20.646 -16.581 -11.184 1.00 92.44 186 GLY A C 1
ATOM 1439 O O . GLY A 1 186 ? -20.186 -17.408 -10.408 1.00 92.44 186 GLY A O 1
ATOM 1440 N N . LEU A 1 187 ? -19.856 -15.806 -11.936 1.00 93.56 187 LEU A N 1
ATOM 1441 C CA . LEU A 1 187 ? -18.409 -16.031 -12.109 1.00 93.56 187 LEU A CA 1
ATOM 1442 C C . LEU A 1 187 ? -17.566 -15.865 -10.831 1.00 93.56 187 LEU A C 1
ATOM 1444 O O . LEU A 1 187 ? -16.393 -16.237 -10.826 1.00 93.56 187 LEU A O 1
ATOM 1448 N N . ALA A 1 188 ? -18.137 -15.277 -9.778 1.00 96.12 188 ALA A N 1
ATOM 1449 C CA . ALA A 1 188 ? -17.501 -15.088 -8.475 1.00 96.12 188 ALA A CA 1
ATOM 1450 C C . ALA A 1 188 ? -17.891 -16.176 -7.459 1.00 96.12 188 ALA A C 1
ATOM 1452 O O . ALA A 1 188 ? -17.600 -16.015 -6.276 1.00 96.12 188 ALA A O 1
ATOM 1453 N N . ARG A 1 189 ? -18.588 -17.242 -7.872 1.00 96.94 189 ARG A N 1
ATOM 1454 C CA . ARG A 1 189 ? -19.034 -18.308 -6.971 1.00 96.94 189 ARG A C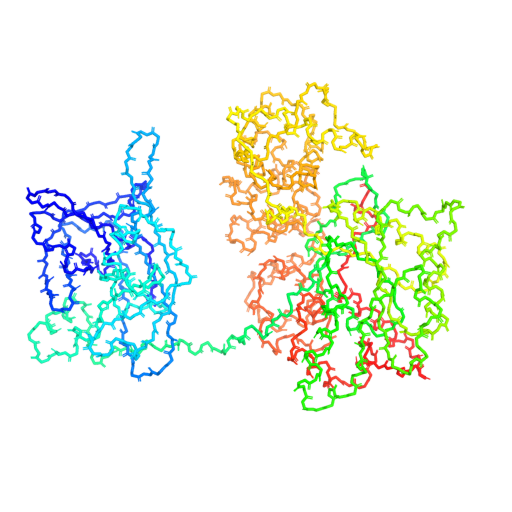A 1
ATOM 1455 C C . ARG A 1 189 ? -18.471 -19.651 -7.401 1.00 96.94 189 ARG A C 1
ATOM 1457 O O . ARG A 1 189 ? -18.505 -19.993 -8.575 1.00 96.94 189 ARG A O 1
ATOM 1464 N N . LEU A 1 190 ? 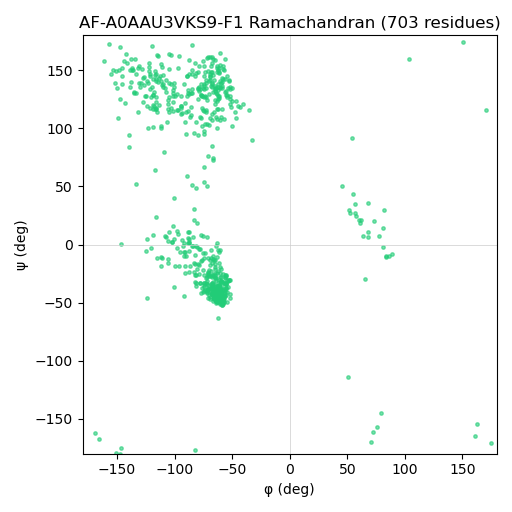-17.947 -20.401 -6.441 1.00 97.62 190 LEU A N 1
ATOM 1465 C CA . LEU A 1 190 ? -17.543 -21.791 -6.620 1.00 97.62 190 LEU A CA 1
ATOM 1466 C C . LEU A 1 190 ? -18.296 -22.664 -5.620 1.00 97.62 190 LEU A C 1
ATOM 1468 O O . LEU A 1 190 ? -18.595 -22.235 -4.504 1.00 97.62 190 LEU A O 1
ATOM 1472 N N . THR A 1 191 ? -18.549 -23.907 -6.001 1.00 97.81 191 THR A N 1
ATOM 1473 C CA . THR A 1 191 ? -19.137 -24.922 -5.129 1.00 97.81 191 THR A CA 1
ATOM 1474 C C . THR A 1 191 ? -18.043 -25.867 -4.659 1.00 97.81 191 THR A C 1
ATOM 1476 O O . THR A 1 191 ? -17.181 -26.271 -5.445 1.00 97.81 191 THR A O 1
ATOM 1479 N N . GLY A 1 192 ? -18.061 -26.244 -3.381 1.00 97.62 192 GLY A N 1
ATOM 1480 C CA . GLY A 1 192 ? -17.089 -27.185 -2.824 1.00 97.62 192 GLY A CA 1
ATOM 1481 C C . GLY A 1 192 ? -17.702 -28.362 -2.074 1.00 97.62 192 GLY A C 1
ATOM 1482 O O . GLY A 1 192 ? -18.759 -28.235 -1.458 1.00 97.62 192 GLY A O 1
ATOM 1483 N N . ALA A 1 193 ? -17.011 -29.497 -2.069 1.00 97.38 193 ALA A N 1
ATOM 1484 C CA . ALA A 1 193 ? -17.336 -30.623 -1.205 1.00 97.38 193 ALA A CA 1
ATOM 1485 C C . ALA A 1 193 ? -16.955 -30.308 0.242 1.00 97.38 193 ALA A C 1
ATOM 1487 O O . ALA A 1 193 ? -15.887 -29.754 0.517 1.00 97.38 193 ALA A O 1
ATOM 1488 N N . ARG A 1 194 ? -17.821 -30.700 1.178 1.00 95.88 194 ARG A N 1
ATOM 1489 C CA . ARG A 1 194 ? -17.602 -30.552 2.617 1.00 95.88 194 ARG A CA 1
ATOM 1490 C C . ARG A 1 194 ? -16.861 -31.755 3.180 1.00 95.88 194 ARG A C 1
ATOM 1492 O O . ARG A 1 194 ? -17.411 -32.855 3.228 1.00 95.88 194 ARG A O 1
ATOM 1499 N N . LEU A 1 195 ? -15.639 -31.534 3.661 1.00 95.00 195 LEU A N 1
ATOM 1500 C CA . LEU A 1 195 ? -14.832 -32.620 4.212 1.00 95.00 195 LEU A CA 1
ATOM 1501 C C . LEU A 1 195 ? -15.445 -33.187 5.499 1.00 95.00 195 LEU A C 1
ATOM 1503 O O . LEU A 1 195 ? -15.463 -34.395 5.707 1.00 95.00 195 LEU A O 1
ATOM 1507 N N . ASP A 1 196 ? -16.005 -32.329 6.347 1.00 94.06 196 ASP A N 1
ATOM 1508 C CA . ASP A 1 196 ? -16.636 -32.758 7.592 1.00 94.06 196 ASP A CA 1
ATOM 1509 C C . ASP A 1 196 ? -17.849 -33.659 7.368 1.00 94.06 196 ASP A C 1
ATOM 1511 O O . ASP A 1 196 ? -18.034 -34.613 8.114 1.00 94.06 196 ASP A O 1
ATOM 1515 N N . LEU A 1 197 ? -18.644 -33.418 6.324 1.00 92.50 197 LEU A N 1
ATOM 1516 C CA . LEU A 1 197 ? -19.757 -34.296 5.958 1.00 92.50 197 LEU A CA 1
ATOM 1517 C C . LEU A 1 197 ? -19.298 -35.630 5.362 1.00 92.50 197 LEU A C 1
ATOM 1519 O O . LEU A 1 197 ? -20.010 -36.621 5.510 1.00 92.50 197 LEU A O 1
ATOM 1523 N N . ALA A 1 198 ? -18.127 -35.677 4.724 1.00 90.75 198 ALA A N 1
ATOM 1524 C CA . ALA A 1 198 ? -17.506 -36.935 4.303 1.00 90.75 198 ALA A CA 1
ATOM 1525 C C . ALA A 1 198 ? -16.992 -37.763 5.487 1.00 90.75 198 ALA A C 1
ATOM 1527 O O . ALA A 1 198 ? -16.959 -38.987 5.421 1.00 90.75 198 ALA A O 1
ATOM 1528 N N . LEU A 1 199 ? -16.654 -37.097 6.593 1.00 90.12 199 LEU A N 1
ATOM 1529 C CA . LEU A 1 199 ? -16.141 -37.724 7.812 1.00 90.12 199 LEU A CA 1
ATOM 1530 C C . LEU A 1 199 ? -17.218 -37.987 8.877 1.00 90.12 199 LEU A C 1
ATOM 1532 O O . LEU A 1 199 ? -16.998 -38.777 9.794 1.00 90.12 199 LEU A O 1
ATOM 1536 N N . LYS A 1 200 ? -18.375 -37.316 8.787 1.00 81.75 200 LYS A N 1
ATOM 1537 C CA . LYS A 1 200 ? -19.436 -37.331 9.808 1.00 81.75 200 LYS A CA 1
ATOM 1538 C C . LYS A 1 200 ? -20.016 -38.722 10.042 1.00 81.75 200 LYS A C 1
ATOM 1540 O O . LYS A 1 200 ? -20.327 -39.065 11.181 1.00 81.75 200 LYS A O 1
ATOM 1545 N N . ASP A 1 201 ? -20.110 -39.533 8.996 1.00 67.25 201 ASP A N 1
ATOM 1546 C CA . ASP A 1 201 ? -20.583 -40.906 9.106 1.00 67.25 201 ASP A CA 1
ATOM 1547 C C . ASP A 1 201 ? -19.409 -41.851 9.389 1.00 67.25 201 ASP A C 1
ATOM 1549 O O . ASP A 1 201 ? -19.171 -42.810 8.669 1.00 67.25 201 ASP A O 1
ATOM 1553 N N . ALA A 1 202 ? -18.687 -41.643 10.495 1.00 59.38 202 ALA A N 1
ATOM 1554 C CA . ALA A 1 202 ? -17.691 -42.608 10.987 1.00 59.38 202 ALA A CA 1
ATOM 1555 C C . ALA A 1 202 ? -18.322 -43.960 11.409 1.00 59.38 202 ALA A C 1
ATOM 1557 O O . ALA A 1 202 ? -17.631 -44.884 11.844 1.00 59.38 202 ALA A O 1
ATOM 1558 N N . GLN A 1 203 ? -19.650 -44.095 11.313 1.00 55.78 203 GLN A N 1
ATOM 1559 C CA . GLN A 1 203 ? -20.352 -45.376 11.381 1.00 55.78 203 GLN A CA 1
ATOM 1560 C C . GLN A 1 203 ? -20.475 -46.069 10.012 1.00 55.78 203 GLN A C 1
ATOM 1562 O O . GLN A 1 203 ? -20.529 -47.303 9.974 1.00 55.78 203 GLN A O 1
ATOM 1567 N N . ASP A 1 204 ? -20.415 -45.312 8.919 1.00 80.06 204 ASP A N 1
ATOM 1568 C CA . ASP A 1 204 ? -20.266 -45.821 7.561 1.00 80.06 204 ASP A CA 1
ATOM 1569 C C . ASP A 1 204 ? -18.819 -46.300 7.330 1.00 80.06 204 ASP A C 1
ATOM 1571 O O . ASP A 1 204 ? -17.856 -45.771 7.897 1.00 80.06 204 ASP A O 1
ATOM 1575 N N . ALA A 1 205 ? -18.658 -47.366 6.548 1.00 84.25 205 ALA A N 1
ATOM 1576 C CA . ALA A 1 205 ? -17.350 -47.934 6.238 1.00 84.25 205 ALA A CA 1
ATOM 1577 C C . ALA A 1 205 ? -16.474 -46.934 5.468 1.00 84.25 205 ALA A C 1
ATOM 1579 O O . ALA A 1 205 ? -15.272 -46.862 5.729 1.00 84.25 205 ALA A O 1
ATOM 1580 N N . ASP A 1 206 ? -17.081 -46.126 4.596 1.00 85.62 206 ASP A N 1
ATOM 1581 C CA . ASP A 1 206 ? -16.360 -45.166 3.760 1.00 85.62 206 ASP A CA 1
ATOM 1582 C C . ASP A 1 206 ? -15.822 -43.975 4.557 1.00 85.62 206 ASP A C 1
ATOM 1584 O O . ASP A 1 206 ? -14.665 -43.594 4.375 1.00 85.62 206 ASP A O 1
ATOM 1588 N N . GLY A 1 207 ? -16.601 -43.445 5.507 1.00 88.00 207 GLY A N 1
ATOM 1589 C CA . GLY A 1 207 ? -16.163 -42.355 6.383 1.00 88.00 207 GLY A CA 1
ATOM 1590 C C . GLY A 1 207 ? -14.990 -42.759 7.282 1.00 88.00 207 GLY A C 1
ATOM 1591 O O . GLY A 1 207 ? -14.017 -42.012 7.405 1.00 88.00 207 GLY A O 1
ATOM 1592 N N . ARG A 1 208 ? -15.031 -43.973 7.858 1.00 89.69 208 ARG A N 1
ATOM 1593 C CA . ARG A 1 208 ? -13.896 -44.525 8.627 1.00 89.69 208 ARG A CA 1
ATOM 1594 C C . ARG A 1 208 ? -12.660 -44.690 7.766 1.00 89.69 208 ARG A C 1
ATOM 1596 O O . ARG A 1 208 ? -11.591 -44.229 8.149 1.00 89.69 208 ARG A O 1
ATOM 1603 N N . ARG A 1 209 ? -12.823 -45.298 6.589 1.00 92.69 209 ARG A N 1
ATOM 1604 C CA . ARG A 1 209 ? -11.717 -45.516 5.659 1.00 92.69 209 ARG A CA 1
ATOM 1605 C C . ARG A 1 209 ? -11.064 -44.190 5.278 1.00 92.69 209 ARG A C 1
ATOM 1607 O O . ARG A 1 209 ? -9.841 -44.095 5.339 1.00 92.69 209 ARG A O 1
ATOM 1614 N N . LEU A 1 210 ? -11.854 -43.166 4.939 1.00 94.00 210 LEU A N 1
ATOM 1615 C CA . LEU A 1 210 ? -11.345 -41.819 4.669 1.00 94.00 210 LEU A CA 1
ATOM 1616 C C . LEU A 1 210 ? -10.567 -41.271 5.868 1.00 94.00 210 LEU A C 1
ATOM 1618 O O . LEU A 1 210 ? -9.431 -40.837 5.706 1.00 94.00 210 LEU A O 1
ATOM 1622 N N . SER A 1 211 ? -11.140 -41.342 7.069 1.00 93.25 211 SER A N 1
ATOM 1623 C CA . SER A 1 211 ? -10.489 -40.870 8.292 1.00 93.25 211 SER A CA 1
ATOM 1624 C C . SER A 1 211 ? -9.133 -41.531 8.550 1.00 93.25 211 SER A C 1
ATOM 1626 O O . SER A 1 211 ? -8.161 -40.836 8.854 1.00 93.25 211 SER A O 1
ATOM 1628 N N . ASP A 1 212 ? -9.053 -42.851 8.366 1.00 92.81 212 ASP A N 1
ATOM 1629 C CA . ASP A 1 212 ? -7.824 -43.631 8.519 1.00 92.81 212 ASP A CA 1
ATOM 1630 C C . ASP A 1 212 ? -6.768 -43.213 7.484 1.00 92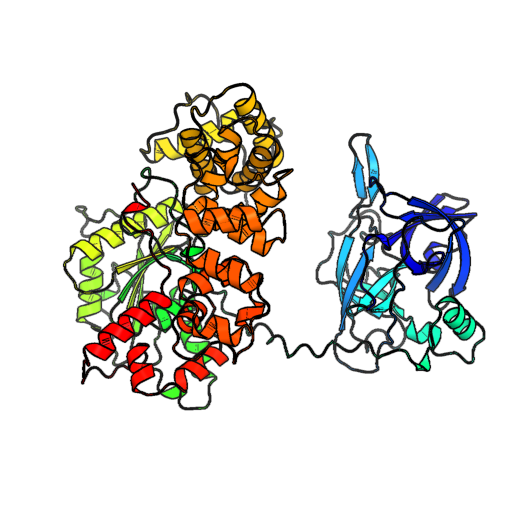.81 212 ASP A C 1
ATOM 1632 O O . ASP A 1 212 ? -5.595 -43.035 7.816 1.00 92.81 212 ASP A O 1
ATOM 1636 N N . MET A 1 213 ? -7.176 -42.993 6.228 1.00 93.62 213 MET A N 1
ATOM 1637 C CA . MET A 1 213 ? -6.266 -42.546 5.165 1.00 93.62 213 MET A CA 1
ATOM 1638 C C . MET A 1 213 ? -5.759 -41.112 5.376 1.00 93.62 213 MET A C 1
ATOM 1640 O O . MET A 1 213 ? -4.609 -40.816 5.028 1.00 93.62 213 MET A O 1
ATOM 1644 N N . LEU A 1 214 ? -6.593 -40.239 5.952 1.00 92.94 214 LEU A N 1
ATOM 1645 C CA . LEU A 1 214 ? -6.237 -38.868 6.333 1.00 92.94 214 LEU A CA 1
ATOM 1646 C C . LEU A 1 214 ? -5.441 -38.803 7.649 1.00 92.94 214 LEU A C 1
ATOM 1648 O O . LEU A 1 214 ? -4.788 -37.793 7.909 1.00 92.94 214 LEU A O 1
ATOM 1652 N N . GLY A 1 215 ? -5.471 -39.860 8.469 1.00 92.75 215 GLY A N 1
ATOM 1653 C CA . GLY A 1 215 ? -4.796 -39.910 9.767 1.00 92.75 215 GLY A CA 1
ATOM 1654 C C . GLY A 1 215 ? -5.407 -38.963 10.803 1.00 92.75 215 GLY A C 1
ATOM 1655 O O . GLY A 1 215 ? -4.676 -38.361 11.591 1.00 92.75 215 GLY A O 1
ATOM 1656 N N . ILE A 1 216 ? -6.730 -38.794 10.781 1.00 92.75 216 ILE A N 1
ATOM 1657 C CA . ILE A 1 216 ? -7.461 -37.883 11.673 1.00 92.75 216 ILE A CA 1
ATOM 1658 C C . ILE A 1 216 ? -8.514 -38.624 12.494 1.00 92.75 216 ILE A C 1
ATOM 1660 O O . ILE A 1 216 ? -9.016 -39.664 12.082 1.00 92.75 216 ILE A O 1
ATOM 1664 N N . ASP A 1 217 ? -8.874 -38.052 13.642 1.00 92.75 217 ASP A N 1
ATOM 1665 C CA . ASP A 1 217 ? -10.085 -38.410 14.382 1.00 92.75 217 ASP A CA 1
ATOM 1666 C C . ASP A 1 217 ? -11.189 -37.389 14.034 1.00 92.75 217 ASP A C 1
ATOM 1668 O O . ASP A 1 217 ? -11.035 -36.206 14.364 1.00 92.75 217 ASP A O 1
ATOM 1672 N N . PRO A 1 218 ? -12.302 -37.794 13.387 1.00 90.81 218 PRO A N 1
ATOM 1673 C CA . PRO A 1 218 ? -13.379 -36.885 13.002 1.00 90.81 218 PRO A CA 1
ATOM 1674 C C . PRO A 1 218 ? -14.007 -36.174 14.202 1.00 90.81 218 PRO A C 1
ATOM 1676 O O . PRO A 1 218 ? -14.435 -35.024 14.086 1.00 90.81 218 PRO A O 1
ATOM 1679 N N . ALA A 1 219 ? -14.045 -36.836 15.365 1.00 88.69 219 ALA A N 1
ATOM 1680 C CA . ALA A 1 219 ? -14.590 -36.263 16.590 1.00 88.69 219 ALA A CA 1
ATOM 1681 C C . ALA A 1 219 ? -13.682 -35.166 17.168 1.00 88.69 219 ALA A C 1
ATOM 1683 O O . ALA A 1 219 ? -14.172 -34.259 17.846 1.00 88.69 219 ALA A O 1
ATOM 1684 N N . ALA A 1 220 ? -12.383 -35.217 16.860 1.00 91.62 220 ALA A N 1
ATOM 1685 C CA . ALA A 1 220 ? -11.376 -34.259 17.304 1.00 91.62 220 ALA A CA 1
ATOM 1686 C C . ALA A 1 220 ? -11.160 -33.088 16.329 1.00 91.62 220 ALA A C 1
ATOM 1688 O O . ALA A 1 220 ? -10.315 -32.226 16.592 1.00 91.62 220 ALA A O 1
ATOM 1689 N N . LEU A 1 221 ? -11.895 -33.025 15.210 1.00 92.88 221 LEU A N 1
ATOM 1690 C CA . LEU A 1 221 ? -11.781 -31.903 14.284 1.00 92.88 221 LEU A CA 1
ATOM 1691 C C . LEU A 1 221 ? -12.219 -30.596 14.960 1.00 92.88 221 LEU A C 1
ATOM 1693 O O . LEU A 1 221 ? -13.363 -30.501 15.421 1.00 92.88 221 LEU A O 1
ATOM 1697 N N . PRO A 1 222 ? -11.354 -29.565 14.988 1.00 94.00 222 PRO A N 1
ATOM 1698 C CA . PRO A 1 222 ? -11.759 -28.262 15.480 1.00 94.00 222 PRO A CA 1
ATOM 1699 C C . PRO A 1 222 ? -12.774 -27.649 14.519 1.00 94.00 222 PRO A C 1
ATOM 1701 O O . PRO A 1 222 ? -12.708 -27.865 13.305 1.00 94.00 222 PRO A O 1
ATOM 1704 N N . ASP A 1 223 ? -13.692 -26.851 15.056 1.00 93.00 223 ASP A N 1
ATOM 1705 C CA . ASP A 1 223 ? -14.503 -25.977 14.222 1.00 93.00 223 ASP A CA 1
ATOM 1706 C C . ASP A 1 223 ? -13.581 -25.008 13.475 1.00 93.00 223 ASP A C 1
ATOM 1708 O O . ASP A 1 223 ? -12.664 -24.426 14.060 1.00 93.00 223 ASP A O 1
ATOM 1712 N N . ALA A 1 224 ? -13.838 -24.832 12.182 1.00 90.62 224 ALA A N 1
ATOM 1713 C CA . ALA A 1 224 ? -13.351 -23.722 11.387 1.00 90.62 224 ALA A CA 1
ATOM 1714 C C . ALA A 1 224 ? -14.037 -22.469 11.924 1.00 90.62 224 ALA A C 1
ATOM 1716 O O . ALA A 1 224 ? -15.027 -21.978 11.389 1.00 90.62 224 ALA A O 1
ATOM 1717 N N . THR A 1 225 ? -13.580 -22.019 13.081 1.00 79.25 225 THR A N 1
ATOM 1718 C CA . THR A 1 225 ? -13.956 -20.725 13.598 1.00 79.25 225 THR A CA 1
ATOM 1719 C C . THR A 1 225 ? -13.223 -19.693 12.766 1.00 79.25 225 THR A C 1
ATOM 1721 O O . THR A 1 225 ? -12.093 -19.906 12.315 1.00 79.25 225 THR A O 1
ATOM 1724 N N . VAL A 1 226 ? -13.846 -18.532 12.590 1.00 57.91 226 VAL A N 1
ATOM 1725 C CA . VAL A 1 226 ? -13.056 -17.324 12.381 1.00 57.91 226 VAL A CA 1
ATOM 1726 C C . VAL A 1 226 ? -12.044 -17.349 13.531 1.00 57.91 226 VAL A C 1
ATOM 1728 O O . VAL A 1 226 ? -12.485 -17.453 14.687 1.00 57.91 226 VAL A O 1
ATOM 1731 N N . PRO A 1 227 ? -10.712 -17.315 13.301 1.00 52.22 227 PRO A N 1
ATOM 1732 C CA . PRO A 1 227 ? -9.829 -16.913 14.377 1.00 52.22 227 PRO A CA 1
ATOM 1733 C C . PRO A 1 227 ? -10.502 -15.676 14.934 1.00 52.22 227 PRO A C 1
ATOM 1735 O O . PRO A 1 227 ? -10.825 -14.774 14.158 1.00 52.22 227 PRO A O 1
ATOM 1738 N N . ARG A 1 228 ? -10.821 -15.655 16.230 1.00 41.91 228 ARG A N 1
ATOM 1739 C CA . ARG A 1 228 ? -11.251 -14.423 16.877 1.00 41.91 228 ARG A CA 1
ATOM 1740 C C . ARG A 1 228 ? -10.014 -13.537 16.847 1.00 41.91 228 ARG A C 1
ATOM 1742 O O . ARG A 1 228 ? -9.331 -13.367 17.850 1.00 41.91 228 ARG A O 1
ATOM 1749 N N . ALA A 1 229 ? -9.679 -13.035 15.658 1.00 41.03 229 ALA A N 1
ATOM 1750 C CA . ALA A 1 229 ? -8.939 -11.835 15.464 1.00 41.03 229 ALA A CA 1
ATOM 1751 C C . ALA A 1 229 ? -9.597 -10.926 16.480 1.00 41.03 229 ALA A C 1
ATOM 1753 O O . ALA A 1 229 ? -10.820 -10.731 16.443 1.00 41.03 229 ALA A O 1
ATOM 1754 N N . GLN A 1 230 ? -8.808 -10.457 17.451 1.00 35.03 230 GLN A N 1
ATOM 1755 C CA . GLN A 1 230 ? -9.129 -9.186 18.079 1.00 35.03 230 GLN A CA 1
ATOM 1756 C C . GLN A 1 230 ? -9.693 -8.346 16.952 1.00 35.03 230 GLN A C 1
ATOM 1758 O O . GLN A 1 230 ? -8.974 -8.256 15.951 1.00 35.03 230 GLN A O 1
ATOM 1763 N N . PRO A 1 231 ? -10.978 -7.948 17.026 1.00 31.70 231 PRO A N 1
ATOM 1764 C CA . PRO A 1 231 ? -11.713 -7.483 15.869 1.00 31.70 231 PRO A CA 1
ATOM 1765 C C . PRO A 1 231 ? -10.781 -6.517 15.188 1.00 31.70 231 PRO A C 1
ATOM 1767 O O . PRO A 1 231 ? -10.455 -5.487 15.778 1.00 31.70 231 PRO A O 1
ATOM 1770 N N . ARG A 1 232 ? -10.234 -6.912 14.028 1.00 38.09 232 ARG A N 1
ATOM 1771 C CA . ARG A 1 232 ? -9.521 -5.961 13.200 1.00 38.09 232 ARG A CA 1
ATOM 1772 C C . ARG A 1 232 ? -10.647 -4.989 12.944 1.00 38.09 232 ARG A C 1
ATOM 1774 O O . ARG A 1 232 ? -11.628 -5.440 12.345 1.00 38.09 232 ARG A O 1
ATOM 1781 N N . PRO A 1 233 ? -10.623 -3.793 13.566 1.00 34.62 233 PRO A N 1
ATOM 1782 C CA . PRO A 1 233 ? -11.791 -2.939 13.578 1.00 34.62 233 PRO A CA 1
ATOM 1783 C C . PRO A 1 233 ? -12.190 -2.861 12.121 1.00 34.62 233 PRO A C 1
ATOM 1785 O O . PRO A 1 233 ? -11.327 -2.525 11.301 1.00 34.62 233 PRO A O 1
ATOM 1788 N N . ALA A 1 234 ? -13.407 -3.333 11.801 1.00 31.72 234 ALA A N 1
ATOM 1789 C CA . ALA A 1 234 ? -13.939 -3.252 10.446 1.00 31.72 234 ALA A CA 1
ATOM 1790 C C . ALA A 1 234 ? -13.527 -1.869 9.966 1.00 31.72 234 ALA A C 1
ATOM 1792 O O . ALA A 1 234 ? -13.789 -0.956 10.757 1.00 31.72 234 ALA A O 1
ATOM 1793 N N . PRO A 1 235 ? -12.755 -1.721 8.862 1.00 33.53 235 PRO A N 1
ATOM 1794 C CA . PRO A 1 235 ? -12.132 -0.451 8.520 1.00 33.53 235 PRO A CA 1
ATOM 1795 C C . PRO A 1 235 ? -13.235 0.586 8.585 1.00 33.53 235 PRO A C 1
ATOM 1797 O O . PRO A 1 235 ? -14.140 0.589 7.757 1.00 33.53 235 PRO A O 1
ATOM 1800 N N . SER A 1 236 ? -13.240 1.334 9.687 1.00 36.69 236 SER A N 1
ATOM 1801 C CA . SER A 1 236 ? -14.376 2.150 10.084 1.00 36.69 236 SER A CA 1
ATOM 1802 C C . SER A 1 236 ? -14.326 3.246 9.067 1.00 36.69 236 SER A C 1
ATOM 1804 O O . SER A 1 236 ? -13.340 3.968 9.173 1.00 36.69 236 SER A O 1
ATOM 1806 N N . PRO A 1 237 ? -15.216 3.237 8.046 1.00 37.59 237 PRO A N 1
ATOM 1807 C CA . PRO A 1 237 ? -14.940 3.633 6.665 1.00 37.59 237 PRO A CA 1
ATOM 1808 C C . PRO A 1 237 ? -13.909 4.727 6.708 1.00 37.59 237 PRO A C 1
ATOM 1810 O O . PRO A 1 237 ? -14.247 5.874 7.007 1.00 37.59 237 PRO A O 1
ATOM 1813 N N . ALA A 1 238 ? -12.639 4.304 6.658 1.00 38.62 238 ALA A N 1
ATOM 1814 C CA . ALA A 1 238 ? -11.570 5.220 6.974 1.00 38.62 238 ALA A CA 1
ATOM 1815 C C . ALA A 1 238 ? -11.677 6.176 5.815 1.00 38.62 238 ALA A C 1
ATOM 1817 O O . ALA A 1 238 ? -11.513 5.745 4.671 1.00 38.62 238 ALA A O 1
ATOM 1818 N N . LEU A 1 239 ? -12.079 7.416 6.097 1.00 47.00 239 LEU A N 1
ATOM 1819 C CA . LEU A 1 239 ? -11.973 8.473 5.112 1.00 47.00 239 LEU A CA 1
ATOM 1820 C C . LEU A 1 239 ? -10.581 8.291 4.534 1.00 47.00 239 LEU A C 1
ATOM 1822 O O . LEU A 1 239 ? -9.652 8.204 5.347 1.00 47.00 239 LEU A O 1
ATOM 1826 N N . PRO A 1 240 ? -10.461 8.031 3.218 1.00 55.25 240 PRO A N 1
ATOM 1827 C CA . PRO A 1 240 ? -9.203 7.608 2.629 1.00 55.25 240 PRO A CA 1
ATOM 1828 C C . PRO A 1 240 ? -8.146 8.554 3.170 1.00 55.25 240 PRO A C 1
ATOM 1830 O O . PRO A 1 240 ? -8.289 9.767 3.009 1.00 55.25 240 PRO A O 1
ATOM 1833 N N . GLY A 1 241 ? -7.218 8.005 3.967 1.00 65.44 241 GLY A N 1
ATOM 1834 C CA . GLY A 1 241 ? -6.317 8.824 4.771 1.00 65.44 241 GLY A CA 1
ATOM 1835 C C . GLY A 1 241 ? -5.690 9.836 3.835 1.00 65.44 241 GLY A C 1
ATOM 1836 O O . GLY A 1 241 ? -5.133 9.435 2.811 1.00 65.44 241 GLY A O 1
ATOM 1837 N N . LEU A 1 242 ? -5.878 11.126 4.117 1.00 83.38 242 LEU A N 1
ATOM 1838 C CA . LEU A 1 242 ? -5.400 12.203 3.258 1.00 83.38 242 LEU A CA 1
ATOM 1839 C C . LEU A 1 242 ? -3.877 12.234 3.380 1.00 83.38 242 LEU A C 1
ATOM 1841 O O . LEU A 1 242 ? -3.315 13.026 4.126 1.00 83.38 242 LEU A O 1
ATOM 1845 N N . ARG A 1 243 ? -3.191 11.301 2.730 1.00 88.50 243 ARG A N 1
ATOM 1846 C CA . ARG A 1 243 ? -1.747 11.155 2.837 1.00 88.50 243 ARG A CA 1
ATOM 1847 C C . ARG A 1 243 ? -1.094 12.292 2.078 1.00 88.50 243 ARG A C 1
ATOM 1849 O O . ARG A 1 243 ? -1.244 12.395 0.865 1.00 88.50 243 ARG A O 1
ATOM 1856 N N . ALA A 1 244 ? -0.381 13.137 2.807 1.00 91.50 244 ALA A N 1
ATOM 1857 C CA . ALA A 1 244 ? 0.326 14.270 2.247 1.00 91.50 244 ALA A CA 1
ATOM 1858 C C . ALA A 1 244 ? 1.817 14.183 2.554 1.00 91.50 244 ALA A C 1
ATOM 1860 O O . ALA A 1 244 ? 2.230 13.764 3.635 1.00 91.50 244 ALA A O 1
ATOM 1861 N N . TYR A 1 245 ? 2.627 14.637 1.610 1.00 90.94 245 TYR A N 1
ATOM 1862 C CA . TYR A 1 245 ? 4.066 14.761 1.758 1.00 90.94 245 TYR A CA 1
ATOM 1863 C C . TYR A 1 245 ? 4.439 16.209 2.031 1.00 90.94 245 TYR A C 1
ATOM 1865 O O . TYR A 1 245 ? 4.017 17.104 1.299 1.00 90.94 245 TYR A O 1
ATOM 1873 N N . ARG A 1 246 ? 5.253 16.448 3.058 1.00 90.81 246 ARG A N 1
ATOM 1874 C CA . ARG A 1 246 ? 5.790 17.780 3.343 1.00 90.81 246 ARG A CA 1
ATOM 1875 C C . ARG A 1 246 ? 6.897 18.145 2.360 1.00 90.81 246 ARG A C 1
ATOM 1877 O O . ARG A 1 246 ? 7.790 17.344 2.093 1.00 90.81 246 ARG A O 1
ATOM 1884 N N . LEU A 1 247 ? 6.843 19.372 1.853 1.00 89.50 247 LEU A N 1
ATOM 1885 C CA . LEU A 1 247 ? 7.754 19.884 0.838 1.00 89.50 247 LEU A CA 1
ATOM 1886 C C . LEU A 1 247 ? 8.595 21.051 1.380 1.00 89.50 247 LEU A C 1
ATOM 1888 O O . LEU A 1 247 ? 8.069 21.916 2.091 1.00 89.50 247 LEU A O 1
ATOM 1892 N N . PRO A 1 248 ? 9.890 21.132 1.023 1.00 88.69 248 PRO A N 1
ATOM 1893 C CA . PRO A 1 248 ? 10.693 22.327 1.234 1.00 88.69 248 PRO A CA 1
ATOM 1894 C C . PRO A 1 248 ? 10.098 23.487 0.445 1.00 88.69 248 PRO A C 1
ATOM 1896 O O . PRO A 1 248 ? 9.882 23.404 -0.764 1.00 88.69 248 PRO A O 1
ATOM 1899 N N . VAL A 1 249 ? 9.836 24.591 1.135 1.00 88.56 249 VAL A N 1
ATOM 1900 C CA . VAL A 1 249 ? 9.245 25.786 0.519 1.00 88.56 249 VAL A CA 1
ATOM 1901 C C . VAL A 1 249 ? 10.178 26.396 -0.534 1.00 88.56 249 VAL A C 1
ATOM 1903 O O . VAL A 1 249 ? 9.730 26.990 -1.507 1.00 88.56 249 VAL A O 1
ATOM 1906 N N . ASP A 1 250 ? 11.481 26.223 -0.366 1.00 85.62 250 ASP A N 1
ATOM 1907 C CA . ASP A 1 250 ? 12.541 26.657 -1.270 1.00 85.62 250 ASP A CA 1
ATOM 1908 C C . ASP A 1 250 ? 12.786 25.724 -2.463 1.00 85.62 250 ASP A C 1
ATOM 1910 O O . ASP A 1 250 ? 13.599 26.064 -3.321 1.00 85.62 250 ASP A O 1
ATOM 1914 N N . TRP A 1 251 ? 12.061 24.606 -2.584 1.00 87.94 251 TRP A N 1
ATOM 1915 C CA . TRP A 1 251 ? 12.179 23.760 -3.767 1.00 87.94 251 TRP A CA 1
ATOM 1916 C C . TRP A 1 251 ? 11.701 24.491 -5.030 1.00 87.94 251 TRP A C 1
ATOM 1918 O O . TRP A 1 251 ? 10.632 25.118 -5.059 1.00 87.94 251 TRP A O 1
ATOM 1928 N N . ILE A 1 252 ? 12.502 24.372 -6.089 1.00 81.50 252 ILE A N 1
ATOM 1929 C CA . ILE A 1 252 ? 12.223 24.900 -7.422 1.00 81.50 252 ILE A CA 1
ATOM 1930 C C . ILE A 1 252 ? 12.338 23.783 -8.467 1.00 81.50 252 ILE A C 1
ATOM 1932 O O . ILE A 1 252 ? 13.228 22.931 -8.355 1.00 81.50 252 ILE A O 1
ATOM 1936 N N . PRO A 1 253 ? 11.495 23.803 -9.513 1.00 73.81 253 PRO A N 1
ATOM 1937 C CA . PRO A 1 253 ? 11.692 22.958 -10.684 1.00 73.81 253 PRO A CA 1
ATOM 1938 C C . PRO A 1 253 ? 13.112 23.108 -11.247 1.00 73.81 253 PRO A C 1
ATOM 1940 O O . PRO A 1 253 ? 13.620 24.222 -11.367 1.00 73.81 253 PRO A O 1
ATOM 1943 N N . GLY A 1 254 ? 13.766 21.988 -11.562 1.00 67.19 254 GLY A N 1
ATOM 1944 C CA . GLY A 1 254 ? 15.127 21.963 -12.118 1.00 67.19 254 GLY A CA 1
ATOM 1945 C C . GLY A 1 254 ? 16.267 22.060 -11.096 1.00 67.19 254 GLY A C 1
ATOM 1946 O O . GLY A 1 254 ? 17.407 21.789 -11.458 1.00 67.19 254 GLY A O 1
ATOM 1947 N N . GLY A 1 255 ? 15.983 22.368 -9.824 1.00 68.31 255 GLY A N 1
ATOM 1948 C CA . GLY A 1 255 ? 16.984 22.367 -8.744 1.00 68.31 255 GLY A CA 1
ATOM 1949 C C . GLY A 1 255 ? 17.340 20.973 -8.205 1.00 68.31 255 GLY A C 1
ATOM 1950 O O . GLY A 1 255 ? 18.193 20.851 -7.334 1.00 68.31 255 GLY A O 1
ATOM 1951 N N . GLY A 1 256 ? 16.671 19.925 -8.689 1.00 68.12 256 GLY A N 1
ATOM 1952 C CA . GLY A 1 256 ? 16.827 18.547 -8.231 1.00 68.12 256 GLY A CA 1
ATOM 1953 C C . GLY A 1 256 ? 15.532 17.743 -8.391 1.00 68.12 256 GLY A C 1
ATOM 1954 O O . GLY A 1 256 ? 14.504 18.312 -8.774 1.00 68.12 256 GLY A O 1
ATOM 1955 N N . PRO A 1 257 ? 15.560 16.428 -8.111 1.00 68.00 257 PRO A N 1
ATOM 1956 C CA . PRO A 1 257 ? 14.359 15.596 -8.118 1.00 68.00 257 PRO A CA 1
ATOM 1957 C C . PRO A 1 257 ? 13.311 16.142 -7.143 1.00 68.00 257 PRO A C 1
ATOM 1959 O O . PRO A 1 257 ? 13.656 16.770 -6.137 1.00 68.00 257 PRO A O 1
ATOM 1962 N N . CYS A 1 258 ? 12.031 15.870 -7.409 1.00 74.81 258 CYS A N 1
ATOM 1963 C CA . CYS A 1 258 ? 10.969 16.246 -6.483 1.00 74.81 258 CYS A CA 1
ATOM 1964 C C . CYS A 1 258 ? 11.278 15.676 -5.077 1.00 74.81 258 CYS A C 1
ATOM 1966 O O . CYS A 1 258 ? 11.571 14.477 -4.965 1.00 74.81 258 CYS A O 1
ATOM 1968 N N . PRO A 1 259 ? 11.255 16.487 -3.998 1.00 71.62 259 PRO A N 1
ATOM 1969 C CA . PRO A 1 259 ? 11.744 16.107 -2.672 1.00 71.62 259 PRO A CA 1
ATOM 1970 C C . PRO A 1 259 ? 10.688 15.320 -1.889 1.00 71.62 259 PRO A C 1
ATOM 1972 O O . PRO A 1 259 ? 10.612 15.394 -0.660 1.00 71.62 259 PRO A O 1
ATOM 1975 N N . VAL A 1 260 ? 9.850 14.574 -2.604 1.00 78.31 260 VAL A N 1
ATOM 1976 C CA . VAL A 1 260 ? 8.866 13.695 -2.000 1.00 78.31 260 VAL A CA 1
ATOM 1977 C C . VAL A 1 260 ? 9.593 12.459 -1.491 1.00 78.31 260 VAL A C 1
ATOM 1979 O O . VAL A 1 260 ? 10.251 11.737 -2.240 1.00 78.31 260 VAL A O 1
ATOM 1982 N N . ASN A 1 261 ? 9.521 12.276 -0.182 1.00 82.81 261 ASN A N 1
ATOM 1983 C CA . ASN A 1 261 ? 10.185 11.219 0.560 1.00 82.81 261 ASN A CA 1
ATOM 1984 C C . ASN A 1 261 ? 9.178 10.690 1.584 1.00 82.81 261 ASN A C 1
ATOM 1986 O O . ASN A 1 261 ? 8.461 11.484 2.192 1.00 82.81 261 ASN A O 1
ATOM 1990 N N . ASP A 1 262 ? 9.117 9.382 1.808 1.00 87.19 262 ASP A N 1
ATOM 1991 C CA . ASP A 1 262 ? 8.207 8.779 2.790 1.00 87.19 262 ASP A CA 1
ATOM 1992 C C . ASP A 1 262 ? 8.616 9.110 4.243 1.00 87.19 262 ASP A C 1
ATOM 1994 O O . ASP A 1 262 ? 7.791 9.121 5.164 1.00 87.19 262 ASP A O 1
ATOM 1998 N N . ALA A 1 263 ? 9.862 9.548 4.459 1.00 85.56 263 ALA A N 1
ATOM 1999 C CA . ALA A 1 263 ? 10.272 10.258 5.671 1.00 85.56 263 ALA A CA 1
ATOM 2000 C C . ALA A 1 263 ? 9.506 11.572 5.878 1.00 85.56 263 ALA A C 1
ATOM 2002 O O . ALA A 1 263 ? 9.461 12.063 7.001 1.00 85.56 263 ALA A O 1
ATOM 2003 N N . HIS A 1 264 ? 8.882 12.125 4.838 1.00 88.19 264 HIS A N 1
ATOM 2004 C CA . HIS A 1 264 ? 8.099 13.359 4.875 1.00 88.19 264 HIS A CA 1
ATOM 2005 C C . HIS A 1 264 ? 6.584 13.127 4.767 1.00 88.19 264 HIS A C 1
ATOM 2007 O O . HIS A 1 264 ? 5.827 14.090 4.651 1.00 88.19 264 HIS A O 1
ATOM 2013 N N . LEU A 1 265 ? 6.140 11.868 4.786 1.00 90.00 265 LEU A N 1
ATOM 2014 C CA . LEU A 1 265 ? 4.731 11.497 4.700 1.00 90.00 265 LEU A CA 1
ATOM 2015 C C . LEU A 1 265 ? 4.013 11.718 6.035 1.00 90.00 265 LEU A C 1
ATOM 2017 O O . LEU A 1 265 ? 4.531 11.356 7.094 1.00 90.00 265 LEU A O 1
ATOM 2021 N N . ALA A 1 266 ? 2.801 12.256 5.967 1.00 88.94 266 ALA A N 1
ATOM 2022 C CA . ALA A 1 266 ? 1.893 12.443 7.088 1.00 88.94 266 ALA A CA 1
ATOM 2023 C C . ALA A 1 266 ? 0.438 12.189 6.685 1.00 88.94 266 ALA A C 1
ATOM 2025 O O . ALA A 1 266 ? 0.091 12.187 5.503 1.00 88.94 266 ALA A O 1
ATOM 2026 N N . ASP A 1 267 ? -0.420 12.013 7.686 1.00 90.31 267 ASP A N 1
ATOM 2027 C CA . ASP A 1 267 ? -1.865 12.082 7.514 1.00 90.31 267 ASP A CA 1
ATOM 2028 C C . ASP A 1 267 ? -2.306 13.547 7.657 1.00 90.31 267 ASP A C 1
ATOM 2030 O O . ASP A 1 267 ? -2.235 14.139 8.733 1.00 90.31 267 ASP A O 1
ATOM 2034 N N . LEU A 1 268 ? -2.721 14.159 6.549 1.00 89.19 268 LEU A N 1
ATOM 2035 C CA . LEU A 1 268 ? -3.151 15.555 6.483 1.00 89.19 268 LEU A CA 1
ATOM 2036 C C . LEU A 1 268 ? -4.373 15.809 7.365 1.00 89.19 268 LEU A C 1
ATOM 2038 O O . LEU A 1 268 ? -4.481 16.881 7.952 1.00 89.19 268 LEU A O 1
ATOM 2042 N N . GLY A 1 269 ? -5.274 14.828 7.472 1.00 85.62 269 GLY A N 1
ATOM 2043 C CA . GLY A 1 269 ? -6.422 14.900 8.365 1.00 85.62 269 GLY A CA 1
ATOM 2044 C C . GLY A 1 269 ? -5.960 15.047 9.810 1.00 85.62 269 GLY A C 1
ATOM 2045 O O . GLY A 1 269 ? -6.346 16.001 10.479 1.00 85.62 269 GLY A O 1
ATOM 2046 N N . ALA A 1 270 ? -5.060 14.173 10.263 1.00 83.88 270 ALA A N 1
ATOM 2047 C CA . ALA A 1 270 ? -4.443 14.288 11.577 1.00 83.88 270 ALA A CA 1
ATOM 2048 C C . ALA A 1 270 ? -3.709 15.624 11.753 1.00 83.88 270 ALA A C 1
ATOM 2050 O O . ALA A 1 270 ? -3.975 16.338 12.713 1.00 83.88 270 ALA A O 1
ATOM 2051 N N . LEU A 1 271 ? -2.845 16.027 10.821 1.00 85.06 271 LEU A N 1
ATOM 2052 C CA . LEU A 1 271 ? -2.100 17.282 10.957 1.00 85.06 271 LEU A CA 1
ATOM 2053 C C . LEU A 1 271 ? -3.016 18.509 11.074 1.00 85.06 271 LEU A C 1
ATOM 2055 O O . LEU A 1 271 ? -2.877 19.292 12.014 1.00 85.06 271 LEU A O 1
ATOM 2059 N N . LEU A 1 272 ? -3.962 18.669 10.146 1.00 85.12 272 LEU A N 1
ATOM 2060 C CA . LEU A 1 272 ? -4.793 19.871 10.062 1.00 85.12 272 LEU A CA 1
ATOM 2061 C C . LEU A 1 272 ? -5.918 19.900 11.098 1.00 85.12 272 LEU A C 1
ATOM 2063 O O . LEU A 1 272 ? -6.281 20.981 11.563 1.00 85.12 272 LEU A O 1
ATOM 2067 N N . CYS A 1 273 ? -6.474 18.745 11.469 1.00 77.12 273 CYS A N 1
ATOM 2068 C CA . CYS A 1 273 ? -7.530 18.687 12.483 1.00 77.12 273 CYS A CA 1
ATOM 2069 C C . CYS A 1 273 ? -6.955 18.796 13.901 1.00 77.12 273 CYS A C 1
ATOM 2071 O O . CYS A 1 273 ? -7.650 19.236 14.818 1.00 77.12 273 CYS A O 1
ATOM 2073 N N . LEU A 1 274 ? -5.691 18.416 14.118 1.00 77.06 274 LEU A N 1
ATOM 2074 C CA . LEU A 1 274 ? -5.037 18.627 15.410 1.00 77.06 274 LEU A CA 1
ATOM 2075 C C . LEU A 1 274 ? -4.469 20.054 15.547 1.00 77.06 274 LEU A C 1
ATOM 2077 O O . LEU A 1 274 ? -4.351 20.568 16.656 1.00 77.06 274 LEU A O 1
ATOM 2081 N N . GLU A 1 275 ? -4.184 20.743 14.439 1.00 78.12 275 GLU A N 1
ATOM 2082 C CA . GLU A 1 275 ? -3.755 22.145 14.433 1.00 78.12 275 GLU A CA 1
ATOM 2083 C C . GLU A 1 275 ? -4.947 23.116 14.596 1.00 78.12 275 GLU A C 1
ATOM 2085 O O . GLU A 1 275 ? -5.595 23.514 13.623 1.00 78.12 275 GLU A O 1
ATOM 2090 N N . ARG A 1 276 ? -5.249 23.542 15.837 1.00 75.31 276 ARG A N 1
ATOM 2091 C CA . ARG A 1 276 ? -6.359 24.491 16.107 1.00 75.31 276 ARG A CA 1
ATOM 2092 C C . ARG A 1 276 ? -6.003 25.981 16.012 1.00 75.31 276 ARG A C 1
ATOM 2094 O O . ARG A 1 276 ? -6.898 26.814 16.103 1.00 75.31 276 ARG A O 1
ATOM 2101 N N . GLY A 1 277 ? -4.729 26.323 15.816 1.00 74.88 277 GLY A N 1
ATOM 2102 C CA . GLY A 1 277 ? -4.267 27.712 15.700 1.00 74.88 277 GLY A CA 1
ATOM 2103 C C . GLY A 1 277 ? -4.374 28.303 14.284 1.00 74.88 277 GLY A C 1
ATOM 2104 O O . GLY A 1 277 ? -4.628 27.568 13.322 1.00 74.88 277 GLY A O 1
ATOM 2105 N N . PRO A 1 278 ? -4.132 29.623 14.131 1.00 82.00 278 PRO A N 1
ATOM 2106 C CA . PRO A 1 278 ? -4.006 30.248 12.823 1.00 82.00 278 PRO A CA 1
ATOM 2107 C C . PRO A 1 278 ? -2.780 29.676 12.110 1.00 82.00 278 PRO A C 1
ATOM 2109 O O . PRO A 1 278 ? -1.637 29.921 12.495 1.00 82.00 278 PRO A O 1
ATOM 2112 N N . ALA A 1 279 ? -3.045 28.891 11.077 1.00 87.06 279 ALA A N 1
ATOM 2113 C CA . ALA A 1 279 ? -2.038 28.272 10.236 1.00 87.06 279 ALA A CA 1
ATOM 2114 C C . ALA A 1 279 ? -2.415 28.461 8.773 1.00 87.06 279 ALA A C 1
ATOM 2116 O O . ALA A 1 279 ? -3.606 28.473 8.427 1.00 87.06 279 ALA A O 1
ATOM 2117 N N . THR A 1 280 ? -1.397 28.595 7.928 1.00 92.19 280 THR A N 1
ATOM 2118 C CA . THR A 1 280 ? -1.571 28.622 6.480 1.00 92.19 280 THR A CA 1
ATOM 2119 C C . THR A 1 280 ? -0.816 27.453 5.864 1.00 92.19 280 THR A C 1
ATOM 2121 O O . THR A 1 280 ? 0.408 27.377 5.929 1.00 92.19 280 THR A O 1
ATOM 2124 N N . ASN A 1 281 ? -1.552 26.546 5.239 1.00 93.75 281 ASN A N 1
ATOM 2125 C CA . ASN A 1 281 ? -1.005 25.395 4.536 1.00 93.75 281 ASN A CA 1
ATOM 2126 C C . ASN A 1 281 ? -1.247 25.571 3.037 1.00 93.75 281 ASN A C 1
ATOM 2128 O O . ASN A 1 281 ? -2.302 26.050 2.633 1.00 93.75 281 ASN A O 1
ATOM 2132 N N . VAL A 1 282 ? -0.287 25.190 2.206 1.00 95.12 282 VAL A N 1
ATOM 2133 C CA . VAL A 1 282 ? -0.441 25.155 0.749 1.00 95.12 282 VAL A CA 1
ATOM 2134 C C . VAL A 1 282 ? -0.385 23.698 0.326 1.00 95.12 282 VAL A C 1
ATOM 2136 O O . VAL A 1 282 ? 0.601 23.023 0.605 1.00 95.12 282 VAL A O 1
ATOM 2139 N N . VAL A 1 283 ? -1.440 23.194 -0.301 1.00 95.38 283 VAL A N 1
ATOM 2140 C CA . VAL A 1 283 ? -1.581 21.781 -0.655 1.00 95.38 283 VAL A CA 1
ATOM 2141 C C . VAL A 1 283 ? -1.623 21.654 -2.169 1.00 95.38 283 VAL A C 1
ATOM 2143 O O . VAL A 1 283 ? -2.554 22.144 -2.794 1.00 95.38 283 VAL A O 1
ATOM 2146 N N . ALA A 1 284 ? -0.634 20.986 -2.754 1.00 94.06 284 ALA A N 1
ATOM 2147 C CA . ALA A 1 284 ? -0.678 20.532 -4.139 1.00 94.06 284 ALA A CA 1
ATOM 2148 C C . ALA A 1 284 ? -1.527 19.256 -4.246 1.00 94.06 284 ALA A C 1
ATOM 2150 O O . ALA A 1 284 ? -1.343 18.321 -3.462 1.00 94.06 284 ALA A O 1
ATOM 2151 N N . ALA A 1 285 ? -2.449 19.202 -5.202 1.00 92.44 285 ALA A N 1
ATOM 2152 C CA . ALA A 1 285 ? -3.350 18.071 -5.399 1.00 92.44 285 ALA A CA 1
ATOM 2153 C C . ALA A 1 285 ? -3.706 17.864 -6.881 1.00 92.44 285 ALA A C 1
ATOM 2155 O O . ALA A 1 285 ? -3.389 18.692 -7.738 1.00 92.44 285 ALA A O 1
ATOM 2156 N N . ARG A 1 286 ? -4.358 16.738 -7.184 1.00 88.06 286 ARG A N 1
ATOM 2157 C CA . ARG A 1 286 ? -4.934 16.477 -8.512 1.00 88.06 286 ARG A CA 1
ATOM 2158 C C . ARG A 1 286 ? -6.224 17.283 -8.707 1.00 88.06 286 ARG A C 1
ATOM 2160 O O . ARG A 1 286 ? -6.849 17.625 -7.704 1.00 88.06 286 ARG A O 1
ATOM 2167 N N . PRO A 1 287 ? -6.662 17.537 -9.951 1.00 87.81 287 PRO A N 1
ATOM 2168 C CA . PRO A 1 287 ? -7.921 18.225 -10.209 1.00 87.81 287 PRO A CA 1
ATOM 2169 C C . PRO A 1 287 ? -9.114 17.476 -9.609 1.00 87.81 287 PRO A C 1
ATOM 2171 O O . PRO A 1 287 ? -9.183 16.249 -9.684 1.00 87.81 287 PRO A O 1
ATOM 2174 N N . GLY A 1 288 ? -10.062 18.220 -9.039 1.00 85.06 288 GLY A N 1
ATOM 2175 C CA . GLY A 1 288 ? -11.287 17.658 -8.466 1.00 85.06 288 GLY A CA 1
ATOM 2176 C C . GLY A 1 288 ? -11.113 17.083 -7.058 1.00 85.06 288 GLY A C 1
ATOM 2177 O O . GLY A 1 288 ? -11.992 16.370 -6.569 1.00 85.06 288 GLY A O 1
ATOM 2178 N N . THR A 1 289 ? -10.010 17.390 -6.376 1.00 86.25 289 THR A N 1
ATOM 2179 C CA . THR A 1 289 ? -9.786 16.977 -4.993 1.00 86.25 289 THR A CA 1
ATOM 2180 C C . THR A 1 289 ? -10.775 17.699 -4.077 1.00 86.25 289 THR A C 1
ATOM 2182 O O . THR A 1 289 ? -10.628 18.880 -3.762 1.00 86.25 289 THR A O 1
ATOM 2185 N N . ALA A 1 290 ? -11.771 16.972 -3.566 1.00 90.19 290 ALA A N 1
ATOM 2186 C CA . ALA A 1 290 ? -12.782 17.486 -2.637 1.00 90.19 290 ALA A CA 1
ATOM 2187 C C . ALA A 1 290 ? -12.235 17.690 -1.202 1.00 90.19 290 ALA A C 1
ATOM 2189 O O . ALA A 1 290 ? -12.783 17.172 -0.225 1.00 90.19 290 ALA A O 1
ATOM 2190 N N . LEU A 1 291 ? -11.140 18.445 -1.055 1.00 90.94 291 LEU A N 1
ATOM 2191 C CA . LEU A 1 291 ? -10.366 18.531 0.187 1.00 90.94 291 LEU A CA 1
ATOM 2192 C C . LEU A 1 291 ? -11.182 19.069 1.371 1.00 90.94 291 LEU A C 1
ATOM 2194 O O . LEU A 1 291 ? -11.086 18.531 2.469 1.00 90.94 291 LEU A O 1
ATOM 2198 N N . ALA A 1 292 ? -12.017 20.092 1.166 1.00 91.44 292 ALA A N 1
ATOM 2199 C CA . ALA A 1 292 ? -12.851 20.647 2.238 1.00 91.44 292 ALA A CA 1
ATOM 2200 C C . ALA A 1 292 ? -13.862 19.625 2.785 1.00 91.44 292 ALA A C 1
ATOM 2202 O O . ALA A 1 292 ? -14.065 19.542 3.997 1.00 91.44 292 ALA A O 1
ATOM 2203 N N . ALA A 1 293 ? -14.468 18.825 1.903 1.00 89.56 293 ALA A N 1
ATOM 2204 C CA . ALA A 1 293 ? -15.390 17.767 2.300 1.00 89.56 293 ALA A CA 1
ATOM 2205 C C . ALA A 1 293 ? -14.650 16.656 3.055 1.00 89.56 293 ALA A C 1
ATOM 2207 O O . ALA A 1 293 ? -15.113 16.215 4.104 1.00 89.56 293 ALA A O 1
ATOM 2208 N N . ALA A 1 294 ? -13.468 16.262 2.572 1.00 88.19 294 ALA A N 1
ATOM 2209 C CA . ALA A 1 294 ? -12.644 15.258 3.234 1.00 88.19 294 ALA A CA 1
ATOM 2210 C C . ALA A 1 294 ? -12.199 15.711 4.637 1.00 88.19 294 ALA A C 1
ATOM 2212 O O . ALA A 1 294 ? -12.348 14.955 5.593 1.00 88.19 294 ALA A O 1
ATOM 2213 N N . LEU A 1 295 ? -11.731 16.955 4.789 1.00 88.62 295 LEU A N 1
ATOM 2214 C CA . LEU A 1 295 ? -11.345 17.510 6.091 1.00 88.62 295 LEU A CA 1
ATOM 2215 C C . LEU A 1 295 ? -12.544 17.661 7.038 1.00 88.62 295 LEU A C 1
ATOM 2217 O O . LEU A 1 295 ? -12.434 17.312 8.210 1.00 88.62 295 LEU A O 1
ATOM 2221 N N . SER A 1 296 ? -13.703 18.108 6.539 1.00 88.31 296 SER A N 1
ATOM 2222 C CA . SER A 1 296 ? -14.934 18.168 7.345 1.00 88.31 296 SER A CA 1
ATOM 2223 C C . SER A 1 296 ? -15.351 16.785 7.834 1.00 88.31 296 SER A C 1
ATOM 2225 O O . SER A 1 296 ? -15.683 16.618 9.001 1.00 88.31 296 SER A O 1
ATOM 2227 N N . ALA A 1 297 ? -15.269 15.766 6.980 1.00 84.81 297 ALA A N 1
ATOM 2228 C CA . ALA A 1 297 ? -15.605 14.409 7.377 1.00 84.81 297 ALA A CA 1
ATOM 2229 C C . ALA A 1 297 ? -14.641 13.862 8.452 1.00 84.81 297 ALA A C 1
ATOM 2231 O O . ALA A 1 297 ? -15.080 13.139 9.352 1.00 84.81 297 ALA A O 1
ATOM 2232 N N . VAL A 1 298 ? -13.347 14.217 8.393 1.00 81.88 298 VAL A N 1
ATOM 2233 C CA . VAL A 1 298 ? -12.358 13.830 9.419 1.00 81.88 298 VAL A CA 1
ATOM 2234 C C . VAL A 1 298 ? -12.680 14.488 10.762 1.00 81.88 298 VAL A C 1
ATOM 2236 O O . VAL A 1 298 ? -12.558 13.830 11.791 1.00 81.88 298 VAL A O 1
ATOM 2239 N N . GLU A 1 299 ? -13.126 15.746 10.764 1.00 82.38 299 GLU A N 1
ATOM 2240 C CA . GLU A 1 299 ? -13.585 16.451 11.971 1.00 82.38 299 GLU A CA 1
ATOM 2241 C C . GLU A 1 299 ? -14.884 15.840 12.529 1.00 82.38 299 GLU A C 1
ATOM 2243 O O . GLU A 1 299 ? -15.007 15.621 13.733 1.00 82.38 299 GLU A O 1
ATOM 2248 N N . GLU A 1 300 ? -15.846 15.502 11.664 1.00 80.69 300 GLU A N 1
ATOM 2249 C CA . GLU A 1 300 ? -17.155 14.980 12.074 1.00 80.69 300 GLU A CA 1
ATOM 2250 C C . GLU A 1 300 ? -17.096 13.543 12.619 1.00 80.69 300 GLU A C 1
ATOM 2252 O O . GLU A 1 300 ? -17.792 13.214 13.583 1.00 80.69 300 GLU A O 1
ATOM 2257 N N . GLY A 1 301 ? -16.296 12.664 12.006 1.00 73.31 301 GLY A N 1
ATOM 2258 C CA . GLY A 1 301 ? -16.354 11.218 12.242 1.00 73.31 301 GLY A CA 1
ATOM 2259 C C . GLY A 1 301 ? -16.028 10.793 13.682 1.00 73.31 301 GLY A C 1
ATOM 2260 O O . GLY A 1 301 ? -16.894 10.223 14.356 1.00 73.31 301 GLY A O 1
ATOM 2261 N N . PRO A 1 302 ? -14.801 11.031 14.176 1.00 65.12 302 PRO A N 1
ATOM 2262 C CA . PRO A 1 302 ? -14.385 10.631 15.518 1.00 65.12 302 PRO A CA 1
ATOM 2263 C C . PRO A 1 302 ? -15.016 11.471 16.641 1.00 65.12 302 PRO A C 1
ATOM 2265 O O . PRO A 1 302 ? -15.274 10.942 17.721 1.00 65.12 302 PRO A O 1
ATOM 2268 N N . VAL A 1 303 ? -15.269 12.766 16.400 1.00 62.62 303 VAL A N 1
ATOM 2269 C CA . VAL A 1 303 ? -15.739 13.713 17.428 1.00 62.62 303 VAL A CA 1
ATOM 2270 C C . VAL A 1 303 ? -17.228 13.521 17.728 1.00 62.62 303 VAL A C 1
ATOM 2272 O O . VAL A 1 303 ? -17.613 13.489 18.895 1.00 62.62 303 VAL A O 1
ATOM 2275 N N . ARG A 1 304 ? -18.081 13.304 16.712 1.00 64.19 304 ARG A N 1
ATOM 2276 C CA . ARG A 1 304 ? -19.534 13.147 16.934 1.00 64.19 304 ARG A CA 1
ATOM 2277 C C . ARG A 1 304 ? -19.926 11.824 17.583 1.00 64.19 304 ARG A C 1
ATOM 2279 O O . ARG A 1 304 ? -20.946 11.764 18.268 1.00 64.19 304 ARG A O 1
ATOM 2286 N N . ARG A 1 305 ? -19.155 10.757 17.360 1.00 65.25 305 ARG A N 1
ATOM 2287 C CA . ARG A 1 305 ? -19.494 9.409 17.855 1.00 65.25 305 ARG A CA 1
ATOM 2288 C C . ARG A 1 305 ? -19.071 9.170 19.306 1.00 65.25 305 ARG A C 1
ATOM 2290 O O . ARG A 1 305 ? -19.568 8.240 19.934 1.00 65.25 305 ARG A O 1
ATOM 2297 N N . GLY A 1 306 ? -18.195 10.008 19.861 1.00 59.91 306 GLY A N 1
ATOM 2298 C CA . GLY A 1 306 ? -17.764 9.899 21.251 1.00 59.91 306 GLY A CA 1
ATOM 2299 C C . GLY A 1 306 ? -18.811 10.425 22.238 1.00 59.91 306 GLY A C 1
ATOM 2300 O O . GLY A 1 306 ? -18.990 11.631 22.384 1.00 59.91 306 GLY A O 1
ATOM 2301 N N . SER A 1 307 ? -19.464 9.544 22.997 1.00 53.16 307 SER A N 1
ATOM 2302 C CA . SER A 1 307 ? -20.180 9.938 24.217 1.00 53.16 307 SER A CA 1
ATOM 2303 C C . SER A 1 307 ? -19.162 10.189 25.344 1.00 53.16 307 SER A C 1
ATOM 2305 O O . SER A 1 307 ? -18.628 9.231 25.899 1.00 53.16 307 SER A O 1
ATOM 2307 N N . GLY A 1 308 ? -18.839 11.449 25.667 1.00 67.44 308 GLY A N 1
ATOM 2308 C CA . GLY A 1 308 ? -17.906 11.776 26.759 1.00 67.44 308 GLY A CA 1
ATOM 2309 C C . GLY A 1 308 ? -17.296 13.188 26.695 1.00 67.44 308 GLY A C 1
ATOM 2310 O O . GLY A 1 308 ? -17.773 14.014 25.915 1.00 67.44 308 GLY A O 1
ATOM 2311 N N . PRO A 1 309 ? -16.216 13.467 27.461 1.00 58.97 309 PRO A N 1
ATOM 2312 C CA . PRO A 1 309 ? -15.494 14.755 27.464 1.00 58.97 309 PRO A CA 1
ATOM 2313 C C . PRO A 1 309 ? -14.888 15.148 26.100 1.00 58.97 309 PRO A C 1
ATOM 2315 O O . PRO A 1 309 ? -14.382 16.252 25.928 1.00 58.97 309 PRO A O 1
ATOM 2318 N N . ALA A 1 310 ? -14.990 14.273 25.093 1.00 58.12 310 ALA A N 1
ATOM 2319 C CA . ALA A 1 310 ? -14.712 14.584 23.693 1.00 58.12 310 ALA A CA 1
ATOM 2320 C C . ALA A 1 310 ? -15.630 15.678 23.102 1.00 58.12 310 ALA A C 1
ATOM 2322 O O . ALA A 1 310 ? -15.285 16.249 22.073 1.00 58.12 310 ALA A O 1
ATOM 2323 N N . ARG A 1 311 ? -16.761 16.015 23.746 1.00 60.97 311 ARG A N 1
ATOM 2324 C CA . ARG A 1 311 ? -17.622 17.142 23.330 1.00 60.97 311 ARG A CA 1
ATOM 2325 C C . ARG A 1 311 ? -16.984 18.523 23.505 1.00 60.97 311 ARG A C 1
ATOM 2327 O O . ARG A 1 311 ? -17.468 19.470 22.897 1.00 60.97 311 ARG A O 1
ATOM 2334 N N . ASP A 1 312 ? -15.903 18.631 24.275 1.00 62.88 312 ASP A N 1
ATOM 2335 C CA . ASP A 1 312 ? -15.180 19.896 24.446 1.00 62.88 312 ASP A CA 1
ATOM 2336 C C . ASP A 1 312 ? -14.262 20.222 23.252 1.00 62.88 312 ASP A C 1
ATOM 2338 O O . ASP A 1 312 ? -13.633 21.279 23.238 1.00 62.88 312 ASP A O 1
ATOM 2342 N N . PHE A 1 313 ? -14.154 19.335 22.250 1.00 64.69 313 PHE A N 1
ATOM 2343 C CA . PHE A 1 313 ? -13.426 19.642 21.018 1.00 64.69 313 PHE A CA 1
ATOM 2344 C C . PHE A 1 313 ? -14.263 20.600 20.165 1.00 64.69 313 PHE A C 1
ATOM 2346 O O . PHE A 1 313 ? -15.328 20.202 19.689 1.00 64.69 313 PHE A O 1
ATOM 2353 N N . PRO A 1 314 ? -13.806 21.846 19.937 1.00 68.19 314 PRO A N 1
ATOM 2354 C CA . PRO A 1 314 ? -14.534 22.783 19.095 1.00 68.19 314 PRO A CA 1
ATOM 2355 C C . PRO A 1 314 ? -14.616 22.229 17.669 1.00 68.19 314 PRO A C 1
ATOM 2357 O O . PRO A 1 314 ? -13.592 22.051 17.001 1.00 68.19 314 PRO A O 1
ATOM 2360 N N . GLU A 1 315 ? -15.840 21.959 17.211 1.00 72.69 315 GLU A N 1
ATOM 2361 C CA . GLU A 1 315 ? -16.106 21.472 15.858 1.00 72.69 315 GLU A CA 1
ATOM 2362 C C . GLU A 1 315 ? -15.652 22.527 14.844 1.00 72.69 315 GLU A C 1
ATOM 2364 O O . GLU A 1 315 ? -16.050 23.694 14.912 1.00 72.69 315 GLU A O 1
ATOM 2369 N N . ARG A 1 316 ? -14.792 22.110 13.908 1.00 81.69 316 ARG A N 1
ATOM 2370 C CA . ARG A 1 316 ? -14.355 22.943 12.791 1.00 81.69 316 ARG A CA 1
ATOM 2371 C C . ARG A 1 316 ? -15.030 22.465 11.518 1.00 81.69 316 ARG A C 1
ATOM 2373 O O . ARG A 1 316 ? -14.763 21.364 11.054 1.00 81.69 316 ARG A O 1
ATOM 2380 N N . SER A 1 317 ? -15.852 23.318 10.910 1.00 84.81 317 SER A N 1
ATOM 2381 C CA . SER A 1 317 ? -16.334 23.076 9.545 1.00 84.81 317 SER A CA 1
ATOM 2382 C C . SER A 1 317 ? -15.319 23.614 8.538 1.00 84.81 317 SER A C 1
ATOM 2384 O O . SER A 1 317 ? -14.915 24.778 8.656 1.00 84.81 317 SER A O 1
ATOM 2386 N N . TRP A 1 318 ? -14.938 22.809 7.545 1.00 91.12 318 TRP A N 1
ATOM 2387 C CA . TRP A 1 318 ? -14.078 23.246 6.446 1.00 91.12 318 TRP A CA 1
ATOM 2388 C C . TRP A 1 318 ? -14.926 23.688 5.253 1.00 91.12 318 TRP A C 1
ATOM 2390 O O . TRP A 1 318 ? -15.795 22.952 4.791 1.00 91.12 318 TRP A O 1
ATOM 2400 N N . ARG A 1 319 ? -14.683 24.897 4.742 1.00 91.50 319 ARG A N 1
ATOM 2401 C CA . ARG A 1 319 ? -15.469 25.489 3.649 1.00 91.50 319 ARG A CA 1
ATOM 2402 C C . ARG A 1 319 ? -14.584 25.878 2.481 1.00 91.50 319 ARG A C 1
ATOM 2404 O O . ARG A 1 319 ? -13.494 26.405 2.687 1.00 91.50 319 ARG A O 1
ATOM 2411 N N . VAL A 1 320 ? -15.076 25.653 1.267 1.00 91.69 320 VAL A N 1
ATOM 2412 C CA . VAL A 1 320 ? -14.436 26.179 0.059 1.00 91.69 320 VAL A CA 1
ATOM 2413 C C . VAL A 1 320 ? -14.770 27.663 -0.061 1.00 91.69 320 VAL A C 1
ATOM 2415 O O . VAL A 1 320 ? -15.935 28.043 0.037 1.00 91.69 320 VAL A O 1
ATOM 2418 N N . VAL A 1 321 ? -13.747 28.494 -0.243 1.00 90.56 321 VAL A N 1
ATOM 2419 C CA . VAL A 1 321 ? -13.869 29.941 -0.442 1.00 90.56 321 VAL A CA 1
ATOM 2420 C C . VAL A 1 321 ? -13.181 30.287 -1.746 1.00 90.56 321 VAL A C 1
ATOM 2422 O O . VAL A 1 321 ? -11.985 30.058 -1.912 1.00 90.56 321 VAL A O 1
ATOM 2425 N N . ASP A 1 322 ? -13.954 30.836 -2.669 1.00 86.75 322 ASP A N 1
ATOM 2426 C CA . ASP A 1 322 ? -13.451 31.324 -3.941 1.00 86.75 322 ASP A CA 1
ATOM 2427 C C . ASP A 1 322 ? -12.603 32.592 -3.736 1.00 86.75 322 ASP A C 1
ATOM 2429 O O . ASP A 1 322 ? -13.014 33.535 -3.050 1.00 86.75 322 ASP A O 1
ATOM 2433 N N . ALA A 1 323 ? -11.399 32.608 -4.310 1.00 82.81 323 ALA A N 1
ATOM 2434 C CA . ALA A 1 323 ? -10.434 33.686 -4.107 1.00 82.81 323 ALA A CA 1
ATOM 2435 C C . ALA A 1 323 ? -10.907 35.046 -4.664 1.00 82.81 323 ALA A C 1
ATOM 2437 O O . ALA A 1 323 ? -10.481 36.093 -4.163 1.00 82.81 323 ALA A O 1
ATOM 2438 N N . GLU A 1 324 ? -11.786 35.045 -5.673 1.00 77.44 324 GLU A N 1
ATOM 2439 C CA . GLU A 1 324 ? -12.262 36.250 -6.357 1.00 77.44 324 GLU A CA 1
ATOM 2440 C C . GLU A 1 324 ? -13.544 36.808 -5.727 1.00 77.44 324 GLU A C 1
ATOM 2442 O O . GLU A 1 324 ? -13.664 38.019 -5.508 1.00 77.44 324 GLU A O 1
ATOM 2447 N N . THR A 1 325 ? -14.497 35.931 -5.407 1.00 69.81 325 THR A N 1
ATOM 2448 C CA . THR A 1 325 ? -15.871 36.302 -5.033 1.00 69.81 325 THR A CA 1
ATOM 2449 C C . THR A 1 325 ? -16.129 36.277 -3.527 1.00 69.81 325 THR A C 1
ATOM 2451 O O . THR A 1 325 ? -16.818 37.156 -3.007 1.00 69.81 325 THR A O 1
ATOM 2454 N N . ALA A 1 326 ? -15.550 35.331 -2.786 1.00 58.12 326 ALA A N 1
ATOM 2455 C CA . ALA A 1 326 ? -16.089 34.929 -1.484 1.00 58.12 326 ALA A CA 1
ATOM 2456 C C . ALA A 1 326 ? -15.594 35.742 -0.265 1.00 58.12 326 ALA A C 1
ATOM 2458 O O . ALA A 1 326 ? -16.021 35.495 0.860 1.00 58.12 326 ALA A O 1
ATOM 2459 N N . LEU A 1 327 ? -14.744 36.757 -0.455 1.00 64.25 327 LEU A N 1
ATOM 2460 C CA . LEU A 1 327 ? -14.220 37.581 0.650 1.00 64.25 327 LEU A CA 1
ATOM 2461 C C . LEU A 1 327 ? -15.187 38.663 1.156 1.00 64.25 327 LEU A C 1
ATOM 2463 O O . LEU A 1 327 ? -14.974 39.198 2.242 1.00 64.25 327 LEU A O 1
ATOM 2467 N N . ARG A 1 328 ? -16.234 39.005 0.393 1.00 67.69 328 ARG A N 1
ATOM 2468 C CA . ARG A 1 328 ? -17.232 40.008 0.819 1.00 67.69 328 ARG A CA 1
ATOM 2469 C C . ARG A 1 328 ? -18.292 39.430 1.757 1.00 67.69 328 ARG A C 1
ATOM 2471 O O . ARG A 1 328 ? -18.799 40.165 2.595 1.00 67.69 328 ARG A O 1
ATOM 2478 N N . ASP A 1 329 ? -18.540 38.125 1.656 1.00 67.94 329 ASP A N 1
ATOM 2479 C CA . ASP A 1 329 ? -19.633 37.428 2.342 1.00 67.94 329 ASP A CA 1
ATOM 2480 C C . ASP A 1 329 ? -19.124 36.387 3.349 1.00 67.94 329 ASP A C 1
ATOM 2482 O O . ASP A 1 329 ? -19.830 35.428 3.670 1.00 67.94 329 ASP A O 1
ATOM 2486 N N . LEU A 1 330 ? -17.891 36.544 3.855 1.00 76.94 330 LEU A N 1
ATOM 2487 C CA . LEU A 1 330 ? -17.404 35.688 4.935 1.00 76.94 330 LEU A CA 1
ATOM 2488 C C . LEU A 1 330 ? -18.353 35.842 6.132 1.00 76.94 330 LEU A C 1
ATOM 2490 O O . LEU A 1 330 ? -18.473 36.943 6.676 1.00 76.94 330 LEU A O 1
ATOM 2494 N N . PRO A 1 331 ? -19.053 34.774 6.549 1.00 70.00 331 PRO A N 1
ATOM 2495 C CA . PRO A 1 331 ? -20.008 34.889 7.630 1.00 70.00 331 PRO A CA 1
ATOM 2496 C C . PRO A 1 331 ? -19.258 35.273 8.905 1.00 70.00 331 PRO A C 1
ATOM 2498 O O . PRO A 1 331 ? -18.224 34.687 9.228 1.00 70.00 331 PRO A O 1
ATOM 2501 N N . ALA A 1 332 ? -19.788 36.248 9.644 1.00 67.31 332 ALA A N 1
ATOM 2502 C CA . ALA A 1 332 ? -19.334 36.535 10.996 1.00 67.31 332 ALA A CA 1
ATOM 2503 C C . ALA A 1 332 ? -19.729 35.347 11.889 1.00 67.31 332 ALA A C 1
ATOM 2505 O O . ALA A 1 332 ? -20.813 35.320 12.468 1.00 67.31 332 ALA A O 1
ATOM 2506 N N . THR A 1 333 ? -18.901 34.303 11.925 1.00 61.59 333 THR A N 1
ATOM 2507 C CA . THR A 1 333 ? -19.173 33.098 12.715 1.00 61.59 333 THR A CA 1
ATOM 2508 C C . THR A 1 333 ? -18.377 33.124 14.008 1.00 61.59 333 THR A C 1
ATOM 2510 O O . THR A 1 333 ? -17.172 33.349 13.986 1.00 61.59 333 THR A O 1
ATOM 2513 N N . SER A 1 334 ? -19.024 32.783 15.120 1.00 56.88 334 SER A N 1
ATOM 2514 C CA . SER A 1 334 ? -18.362 32.499 16.399 1.00 56.88 334 SER A CA 1
ATOM 2515 C C . SER A 1 334 ? -17.672 31.124 16.446 1.00 56.88 334 SER A C 1
ATOM 2517 O O . SER A 1 334 ? -16.987 30.823 17.419 1.00 56.88 334 SER A O 1
ATOM 2519 N N . ALA A 1 335 ? -17.851 30.281 15.421 1.00 64.12 335 ALA A N 1
ATOM 2520 C CA . ALA A 1 335 ? -17.274 28.941 15.346 1.00 64.12 335 ALA A CA 1
ATOM 2521 C C . ALA A 1 335 ? -15.877 28.942 14.702 1.00 64.12 335 ALA A C 1
ATOM 2523 O O . ALA A 1 335 ? -15.611 29.683 13.750 1.00 64.12 335 ALA A O 1
ATOM 2524 N N . VAL A 1 336 ? -15.001 28.056 15.188 1.00 63.75 336 VAL A N 1
ATOM 2525 C CA . VAL A 1 336 ? -13.684 27.793 14.593 1.00 63.75 336 VAL A CA 1
ATOM 2526 C C . VAL A 1 336 ? -13.901 27.312 13.156 1.00 63.75 336 VAL A C 1
ATOM 2528 O O . VAL A 1 336 ? -14.400 26.217 12.937 1.00 63.75 336 VAL A O 1
ATOM 2531 N N . THR A 1 337 ? -13.545 28.122 12.159 1.00 79.56 337 THR A N 1
ATOM 2532 C CA . THR A 1 337 ? -13.775 27.790 10.742 1.00 79.56 337 THR A CA 1
ATOM 2533 C C . THR A 1 337 ? -12.451 27.500 10.040 1.00 79.56 337 THR A C 1
ATOM 2535 O O . THR A 1 337 ? -11.463 28.206 10.242 1.00 79.56 337 THR A O 1
ATOM 2538 N N . GLY A 1 338 ? -12.414 26.441 9.231 1.00 88.94 338 GLY A N 1
ATOM 2539 C CA . GLY A 1 338 ? -11.322 26.170 8.298 1.00 88.94 338 GLY A CA 1
ATOM 2540 C C . GLY A 1 338 ? -11.725 26.595 6.889 1.00 88.94 338 GLY A C 1
ATOM 2541 O O . GLY A 1 338 ? -12.858 26.355 6.471 1.00 88.94 338 GLY A O 1
ATOM 2542 N N . PHE A 1 339 ? -10.814 27.205 6.140 1.00 92.56 339 PHE A N 1
ATOM 2543 C CA . PHE A 1 339 ? -11.066 27.623 4.762 1.00 92.56 339 PHE A CA 1
ATOM 2544 C C . PHE A 1 339 ? -10.130 26.900 3.802 1.00 92.56 339 PHE A C 1
ATOM 2546 O O . PHE A 1 339 ? -8.921 26.877 4.019 1.00 92.56 339 PHE A O 1
ATOM 2553 N N . VAL A 1 340 ? -10.691 26.339 2.735 1.00 92.94 340 VAL A N 1
ATOM 2554 C CA . VAL A 1 340 ? -9.955 25.821 1.581 1.00 92.94 340 VAL A CA 1
ATOM 2555 C C . VAL A 1 340 ? -10.140 26.811 0.438 1.00 92.94 340 VAL A C 1
ATOM 2557 O O . VAL A 1 340 ? -11.267 27.086 0.040 1.00 92.94 340 VAL A O 1
ATOM 2560 N N . VAL A 1 341 ? -9.044 27.357 -0.074 1.00 93.62 341 VAL A N 1
ATOM 2561 C CA . VAL A 1 341 ? -9.029 28.349 -1.150 1.00 93.62 341 VAL A CA 1
ATOM 2562 C C . VAL A 1 341 ? -8.427 27.691 -2.389 1.00 93.62 341 VAL A C 1
ATOM 2564 O O . VAL A 1 341 ? -7.204 27.524 -2.425 1.00 93.62 341 VAL A O 1
ATOM 2567 N N . PRO A 1 342 ? -9.240 27.280 -3.378 1.00 93.06 342 PRO A N 1
ATOM 2568 C CA . PRO A 1 342 ? -8.730 26.780 -4.647 1.00 93.06 342 PRO A CA 1
ATOM 2569 C C . PRO A 1 342 ? -7.880 27.853 -5.327 1.00 93.06 342 PRO A C 1
ATOM 2571 O O . PRO A 1 342 ? -8.260 29.024 -5.368 1.00 93.06 342 PRO A O 1
ATOM 2574 N N . TRP A 1 343 ? -6.721 27.455 -5.841 1.00 91.88 343 TRP A N 1
ATOM 2575 C CA . TRP A 1 343 ? -5.777 28.343 -6.497 1.00 91.88 343 TRP A CA 1
ATOM 2576 C C . TRP A 1 343 ? -5.326 27.750 -7.836 1.00 91.88 343 TRP A C 1
ATOM 2578 O O . TRP A 1 343 ? -4.660 26.710 -7.849 1.00 91.88 343 TRP A O 1
ATOM 2588 N N . PRO A 1 344 ? -5.666 28.388 -8.966 1.00 86.56 344 PRO A N 1
ATOM 2589 C CA . PRO A 1 344 ? -5.306 27.884 -10.285 1.00 86.56 344 PRO A CA 1
ATOM 2590 C C . PRO A 1 344 ? -3.796 27.986 -10.544 1.00 86.56 344 PRO A C 1
ATOM 2592 O O . PRO A 1 344 ? -3.138 28.962 -10.167 1.00 86.56 344 PRO A O 1
ATOM 2595 N N . VAL A 1 345 ? -3.244 26.995 -11.247 1.00 85.00 345 VAL A N 1
ATOM 2596 C CA . VAL A 1 345 ? -1.883 27.072 -11.798 1.00 85.00 345 VAL A CA 1
ATOM 2597 C C . VAL A 1 345 ? -1.810 28.139 -12.893 1.00 85.00 345 VAL A C 1
ATOM 2599 O O . VAL A 1 345 ? -2.762 28.359 -13.635 1.00 85.00 345 VAL A O 1
ATOM 2602 N N . GLY A 1 346 ? -0.667 28.823 -12.995 1.00 74.44 346 GLY A N 1
ATOM 2603 C CA . GLY A 1 346 ? -0.398 29.794 -14.063 1.00 74.44 346 GLY A CA 1
ATOM 2604 C C . GLY A 1 346 ? -0.943 31.205 -13.817 1.00 74.44 346 GLY A C 1
ATOM 2605 O O . GLY A 1 346 ? -0.547 32.135 -14.517 1.00 74.44 346 GLY A O 1
ATOM 2606 N N . VAL A 1 347 ? -1.768 31.418 -12.786 1.00 70.06 347 VAL A N 1
ATOM 2607 C CA . VAL A 1 347 ? -2.135 32.773 -12.350 1.00 70.06 347 VAL A CA 1
ATOM 2608 C C . VAL A 1 347 ? -0.942 33.383 -11.613 1.00 70.06 347 VAL A C 1
ATOM 2610 O O . VAL A 1 347 ? -0.680 33.094 -10.444 1.00 70.06 347 VAL A O 1
ATOM 2613 N N . HIS A 1 348 ? -0.158 34.189 -12.333 1.00 56.81 348 HIS A N 1
ATOM 2614 C CA . HIS A 1 348 ? 1.024 34.855 -11.794 1.00 56.81 348 HIS A CA 1
ATOM 2615 C C . HIS A 1 348 ? 0.679 35.694 -10.553 1.00 56.81 348 HIS A C 1
ATOM 2617 O O . HIS A 1 348 ? -0.218 36.531 -10.588 1.00 56.81 348 HIS A O 1
ATOM 2623 N N . LEU A 1 349 ? 1.469 35.536 -9.481 1.00 56.00 349 LEU A N 1
ATOM 2624 C CA . LEU A 1 349 ? 1.317 36.253 -8.203 1.00 56.00 349 LEU A CA 1
ATOM 2625 C C . LEU A 1 349 ? 1.462 37.783 -8.304 1.00 56.00 349 LEU A C 1
ATOM 2627 O O . LEU A 1 349 ? 1.240 38.479 -7.313 1.00 56.00 349 LEU A O 1
ATOM 2631 N N . ARG A 1 350 ? 1.839 38.322 -9.469 1.00 51.94 350 ARG A N 1
ATOM 2632 C CA . ARG A 1 350 ? 1.845 39.758 -9.771 1.00 51.94 350 ARG A CA 1
ATOM 2633 C C . ARG A 1 350 ? 1.580 39.965 -11.263 1.00 51.94 350 ARG A C 1
ATOM 2635 O O . ARG A 1 350 ? 2.456 39.687 -12.076 1.00 51.94 350 ARG A O 1
ATOM 2642 N N . GLY A 1 351 ? 0.398 40.467 -11.620 1.00 38.28 351 GLY A N 1
ATOM 2643 C CA . GLY A 1 351 ? 0.058 40.820 -13.000 1.00 38.28 351 GLY A CA 1
ATOM 2644 C C . GLY A 1 351 ? -1.145 41.774 -13.108 1.00 38.28 351 GLY A C 1
ATOM 2645 O O . GLY A 1 351 ? -1.939 41.850 -12.175 1.00 38.28 351 GLY A O 1
ATOM 2646 N N . PRO A 1 352 ? -1.289 42.523 -14.221 1.00 38.56 352 PRO A N 1
ATOM 2647 C CA . PRO A 1 352 ? -2.025 43.799 -14.325 1.00 38.56 352 PRO A CA 1
ATOM 2648 C C . PRO A 1 352 ? -3.560 43.691 -14.332 1.00 38.56 352 PRO A C 1
ATOM 2650 O O . PRO A 1 352 ? -4.247 44.673 -14.600 1.00 38.56 352 PRO A O 1
ATOM 2653 N N . THR A 1 353 ? -4.104 42.501 -14.091 1.00 51.31 353 THR A N 1
ATOM 2654 C CA . THR A 1 353 ? -5.507 42.138 -14.342 1.00 51.31 353 THR A CA 1
ATOM 2655 C C . THR A 1 353 ? -6.425 42.318 -13.130 1.00 51.31 353 THR A C 1
ATOM 2657 O O . THR A 1 353 ? -7.602 41.986 -13.206 1.00 51.31 353 THR A O 1
ATOM 2660 N N . GLY A 1 354 ? -5.918 42.845 -12.009 1.00 60.06 354 GLY A N 1
ATOM 2661 C CA . GLY A 1 354 ? -6.710 43.041 -10.787 1.00 60.06 354 GLY A CA 1
ATOM 2662 C C . GLY A 1 354 ? -6.954 41.767 -9.967 1.00 60.06 354 GLY A C 1
ATOM 2663 O O . GLY A 1 354 ? -7.690 41.821 -8.983 1.00 60.06 354 GLY A O 1
ATOM 2664 N N . ALA A 1 355 ? -6.327 40.641 -10.332 1.00 64.31 355 ALA A N 1
ATOM 2665 C CA . ALA A 1 355 ? -6.348 39.425 -9.525 1.00 64.31 355 ALA A CA 1
ATOM 2666 C C . ALA A 1 355 ? -5.640 39.667 -8.181 1.00 64.31 355 ALA A C 1
ATOM 2668 O O . ALA A 1 355 ? -4.528 40.200 -8.132 1.00 64.31 355 ALA A O 1
ATOM 2669 N N . ARG A 1 356 ? -6.304 39.292 -7.084 1.00 76.12 356 ARG A N 1
ATOM 2670 C CA . ARG A 1 356 ? -5.788 39.463 -5.720 1.00 76.12 356 ARG A CA 1
ATOM 2671 C C . ARG A 1 356 ? -4.607 38.534 -5.475 1.00 76.12 356 ARG A C 1
ATOM 2673 O O . ARG A 1 356 ? -4.600 37.395 -5.933 1.00 76.12 356 ARG A O 1
ATOM 2680 N N . SER A 1 357 ? -3.626 38.986 -4.699 1.00 87.19 357 SER A N 1
ATOM 2681 C CA . SER A 1 357 ? -2.533 38.101 -4.275 1.00 87.19 357 SER A CA 1
ATOM 2682 C C . SER A 1 357 ? -3.000 37.116 -3.192 1.00 87.19 357 SER A C 1
ATOM 2684 O O . SER A 1 357 ? -3.887 37.431 -2.395 1.00 87.19 357 SER A O 1
ATOM 2686 N N . VAL A 1 358 ? -2.360 35.943 -3.077 1.00 88.75 358 VAL A N 1
ATOM 2687 C CA . VAL A 1 358 ? -2.648 34.984 -1.983 1.00 88.75 358 VAL A CA 1
ATOM 2688 C C . VAL A 1 358 ? -2.487 35.654 -0.611 1.00 88.75 358 VAL A C 1
ATOM 2690 O O . VAL A 1 358 ? -3.241 35.376 0.322 1.00 88.75 358 VAL A O 1
ATOM 2693 N N . ARG A 1 359 ? -1.536 36.592 -0.480 1.00 89.56 359 ARG A N 1
ATOM 2694 C CA . ARG A 1 359 ? -1.345 37.383 0.744 1.00 89.56 359 ARG A CA 1
ATOM 2695 C C . ARG A 1 359 ? -2.556 38.245 1.080 1.00 89.56 359 ARG A C 1
ATOM 2697 O O . ARG A 1 359 ? -2.928 38.297 2.249 1.00 89.56 359 ARG A O 1
ATOM 2704 N N . GLU A 1 360 ? -3.148 38.911 0.092 1.00 88.88 360 GLU A N 1
ATOM 2705 C CA . GLU A 1 360 ? -4.350 39.732 0.275 1.00 88.88 360 GLU A CA 1
ATOM 2706 C C . GLU A 1 360 ? -5.551 38.873 0.661 1.00 88.88 360 GLU A C 1
ATOM 2708 O O . GLU A 1 360 ? -6.249 39.208 1.616 1.00 88.88 360 GLU A O 1
ATOM 2713 N N . VAL A 1 361 ? -5.753 37.744 -0.026 1.00 89.19 361 VAL A N 1
ATOM 2714 C CA . VAL A 1 361 ? -6.825 36.789 0.294 1.00 89.19 361 VAL A CA 1
ATOM 2715 C C . VAL A 1 361 ? -6.678 36.283 1.728 1.00 89.19 361 VAL A C 1
ATOM 2717 O O . VAL A 1 361 ? -7.616 36.381 2.519 1.00 89.19 361 VAL A O 1
ATOM 2720 N N . ARG A 1 362 ? -5.474 35.839 2.113 1.00 90.62 362 ARG A N 1
ATOM 2721 C CA . ARG A 1 362 ? -5.171 35.416 3.487 1.00 90.62 362 ARG A CA 1
ATOM 2722 C C . ARG A 1 362 ? -5.426 36.534 4.498 1.00 90.62 362 ARG A C 1
ATOM 2724 O O . ARG A 1 362 ? -6.058 36.285 5.519 1.00 90.62 362 ARG A O 1
ATOM 2731 N N . ALA A 1 363 ? -4.936 37.748 4.242 1.00 89.75 363 ALA A N 1
ATOM 2732 C CA . ALA A 1 363 ? -5.099 38.879 5.156 1.00 89.75 363 ALA A CA 1
ATOM 2733 C C . ALA A 1 363 ? -6.578 39.227 5.380 1.00 89.75 363 ALA A C 1
ATOM 2735 O O . ALA A 1 363 ? -6.971 39.513 6.507 1.00 89.75 363 ALA A O 1
ATOM 2736 N N . GLN A 1 364 ? -7.407 39.144 4.337 1.00 88.81 364 GLN A N 1
ATOM 2737 C CA . GLN A 1 364 ? -8.845 39.385 4.451 1.00 88.81 364 GLN A CA 1
ATOM 2738 C C . GLN A 1 364 ? -9.563 38.273 5.221 1.00 88.81 364 GLN A C 1
ATOM 2740 O O . GLN A 1 364 ? -10.344 38.580 6.120 1.00 88.81 364 GLN A O 1
ATOM 2745 N N . ILE A 1 365 ? -9.247 36.997 4.957 1.00 89.81 365 ILE A N 1
ATOM 2746 C CA . ILE A 1 365 ? -9.767 35.880 5.766 1.00 89.81 365 ILE A CA 1
ATOM 2747 C C . ILE A 1 365 ? -9.398 36.077 7.239 1.00 89.81 365 ILE A C 1
ATOM 2749 O O . ILE A 1 365 ? -10.247 35.927 8.110 1.00 89.81 365 ILE A O 1
ATOM 2753 N N . ARG A 1 366 ? -8.151 36.462 7.530 1.00 87.81 366 ARG A N 1
ATOM 2754 C CA . ARG A 1 366 ? -7.668 36.712 8.898 1.00 87.81 366 ARG A CA 1
ATOM 2755 C C . ARG A 1 366 ? -8.345 37.912 9.557 1.00 87.81 366 ARG A C 1
ATOM 2757 O O . ARG A 1 366 ? -8.560 37.880 10.761 1.00 87.81 366 ARG A O 1
ATOM 2764 N N . ALA A 1 367 ? -8.690 38.950 8.800 1.00 88.81 367 ALA A N 1
ATOM 2765 C CA . ALA A 1 367 ? -9.428 40.092 9.334 1.00 88.81 367 ALA A CA 1
ATOM 2766 C C . ALA A 1 367 ? -10.853 39.702 9.765 1.00 88.81 367 ALA A C 1
ATOM 2768 O O . ALA A 1 367 ? -11.328 40.181 10.790 1.00 88.81 367 ALA A O 1
ATOM 2769 N N . ALA A 1 368 ? -11.514 38.815 9.013 1.00 86.62 368 ALA A N 1
ATOM 2770 C CA . ALA A 1 368 ? -12.855 38.323 9.339 1.00 86.62 368 ALA A CA 1
ATOM 2771 C C . ALA A 1 368 ? -12.846 37.198 10.392 1.00 86.62 368 ALA A C 1
ATOM 2773 O O . ALA A 1 368 ? -13.737 37.123 11.233 1.00 86.62 368 ALA A O 1
ATOM 2774 N N . ALA A 1 369 ? -11.837 36.328 10.349 1.00 87.50 369 ALA A N 1
ATOM 2775 C CA . ALA A 1 369 ? -11.673 35.167 11.215 1.00 87.50 369 ALA A CA 1
ATOM 2776 C C . ALA A 1 369 ? -10.189 35.007 11.620 1.00 87.50 369 ALA A C 1
ATOM 2778 O O . ALA A 1 369 ? -9.449 34.227 11.001 1.00 87.50 369 ALA A O 1
ATOM 2779 N N . PRO A 1 370 ? -9.736 35.727 12.668 1.00 86.62 370 PRO A N 1
ATOM 2780 C CA . PRO A 1 370 ? -8.332 35.742 13.100 1.00 86.62 370 PRO A CA 1
ATOM 2781 C C . PRO A 1 370 ? -7.751 34.361 13.412 1.00 86.62 370 PRO A C 1
ATOM 2783 O O . PRO A 1 370 ? -6.556 34.139 13.223 1.00 86.62 370 PRO A O 1
ATOM 2786 N N . ASP A 1 371 ? -8.609 33.428 13.829 1.00 82.38 371 ASP A N 1
ATOM 2787 C CA . ASP A 1 371 ? -8.231 32.094 14.303 1.00 82.38 371 ASP A CA 1
ATOM 2788 C C . ASP A 1 371 ? -8.454 30.982 13.276 1.00 82.38 371 ASP A C 1
ATOM 2790 O O . ASP A 1 371 ? -8.222 29.811 13.570 1.00 82.38 371 ASP A O 1
ATOM 2794 N N . ALA A 1 372 ? -8.913 31.320 12.069 1.00 87.19 372 ALA A N 1
ATOM 2795 C CA . ALA A 1 372 ? -9.193 30.311 11.059 1.00 87.19 372 ALA A CA 1
ATOM 2796 C C . ALA A 1 372 ? -7.922 29.555 10.639 1.00 87.19 372 ALA A C 1
ATOM 2798 O O . ALA A 1 372 ? -6.830 30.115 10.606 1.00 87.19 372 ALA A O 1
ATOM 2799 N N . SER A 1 373 ? -8.037 28.307 10.207 1.00 89.69 373 SER A N 1
ATOM 2800 C CA . SER A 1 373 ? -6.961 27.680 9.426 1.00 89.69 373 SER A CA 1
ATOM 2801 C C . SER A 1 373 ? -7.235 27.919 7.946 1.00 89.69 373 SER A C 1
ATOM 2803 O O . SER A 1 373 ? -8.383 27.846 7.509 1.00 89.69 373 SER A O 1
ATOM 2805 N N . VAL A 1 374 ? -6.198 28.245 7.177 1.00 92.75 374 VAL A N 1
ATOM 2806 C CA . VAL A 1 374 ? -6.310 28.490 5.735 1.00 92.75 374 VAL A CA 1
ATOM 2807 C C . VAL A 1 374 ? -5.505 27.430 5.006 1.00 92.75 374 VAL A C 1
ATOM 2809 O O . VAL A 1 374 ? -4.326 27.230 5.285 1.00 92.75 374 VAL A O 1
ATOM 2812 N N . VAL A 1 375 ? -6.145 26.753 4.064 1.00 94.94 375 VAL A N 1
ATOM 2813 C CA . VAL A 1 375 ? -5.517 25.811 3.147 1.00 94.94 375 VAL A CA 1
ATOM 2814 C C . VAL A 1 375 ? -5.653 26.375 1.744 1.00 94.94 375 VAL A C 1
ATOM 2816 O O . VAL A 1 375 ? -6.757 26.487 1.227 1.00 94.94 375 VAL A O 1
ATOM 2819 N N . VAL A 1 376 ? -4.542 26.738 1.119 1.00 95.50 376 VAL A N 1
ATOM 2820 C CA . VAL A 1 376 ? -4.509 27.102 -0.299 1.00 95.50 376 VAL A CA 1
ATOM 2821 C C . VAL A 1 376 ? -4.350 25.811 -1.095 1.00 95.50 376 VAL A C 1
ATOM 2823 O O . VAL A 1 376 ? -3.312 25.160 -0.999 1.00 95.50 376 VAL A O 1
ATOM 2826 N N . LEU A 1 377 ? -5.385 25.412 -1.829 1.00 95.56 377 LEU A N 1
ATOM 2827 C CA . LEU A 1 377 ? -5.412 24.176 -2.606 1.00 95.56 377 LEU A CA 1
ATOM 2828 C C . LEU A 1 377 ? -4.998 24.473 -4.046 1.00 95.56 377 LEU A C 1
ATOM 2830 O O . LEU A 1 377 ? -5.721 25.145 -4.769 1.00 95.56 377 LEU A O 1
ATOM 2834 N N . VAL A 1 378 ? -3.845 23.966 -4.458 1.00 94.56 378 VAL A N 1
ATOM 2835 C CA . VAL A 1 378 ? -3.315 24.113 -5.811 1.00 94.56 378 VAL A CA 1
ATOM 2836 C C . VAL A 1 378 ? -3.572 22.826 -6.579 1.00 94.56 378 VAL A C 1
ATOM 2838 O O . VAL A 1 378 ? -3.000 21.787 -6.252 1.00 94.56 378 VAL A O 1
ATOM 2841 N N . GLU A 1 379 ? -4.400 22.899 -7.613 1.00 91.81 379 GLU A N 1
ATOM 2842 C CA . GLU A 1 379 ? -4.728 21.751 -8.458 1.00 91.81 379 GLU A CA 1
ATOM 2843 C C . GLU A 1 379 ? -4.134 21.912 -9.853 1.00 91.81 379 GLU A C 1
ATOM 2845 O O . GLU A 1 379 ? -4.195 22.987 -10.449 1.00 91.81 379 GLU A O 1
ATOM 2850 N N . ALA A 1 380 ? -3.564 20.831 -10.380 1.00 87.44 380 ALA A N 1
ATOM 2851 C CA . ALA A 1 380 ? -3.030 20.785 -11.735 1.00 87.44 380 ALA A CA 1
ATOM 2852 C C . ALA A 1 380 ? -3.116 19.365 -12.288 1.00 87.44 380 ALA A C 1
ATOM 2854 O O . ALA A 1 380 ? -2.976 18.405 -11.531 1.00 87.44 380 ALA A O 1
ATOM 2855 N N . GLU A 1 381 ? -3.275 19.226 -13.604 1.00 83.19 381 GLU A N 1
ATOM 2856 C CA . GLU A 1 381 ? -3.223 17.915 -14.266 1.00 83.19 381 GLU A CA 1
ATOM 2857 C C . GLU A 1 381 ? -1.872 17.220 -14.043 1.00 83.19 381 GLU A C 1
ATOM 2859 O O . GLU A 1 381 ? -1.813 16.010 -13.830 1.00 83.19 381 GLU A O 1
ATOM 2864 N N . GLN A 1 382 ? -0.786 17.998 -14.041 1.00 78.62 382 GLN A N 1
ATOM 2865 C CA . GLN A 1 382 ? 0.575 17.510 -13.849 1.00 78.62 382 GLN A CA 1
ATOM 2866 C C . GLN A 1 382 ? 1.053 17.774 -12.420 1.00 78.62 382 GLN A C 1
ATOM 2868 O O . GLN A 1 382 ? 1.050 18.909 -11.939 1.00 78.62 382 GLN A O 1
ATOM 2873 N N . ALA A 1 383 ? 1.538 16.727 -11.750 1.00 82.25 383 ALA A N 1
ATOM 2874 C CA . ALA A 1 383 ? 1.944 16.780 -10.344 1.00 82.25 383 ALA A CA 1
ATOM 2875 C C . ALA A 1 383 ? 2.985 17.869 -10.051 1.00 82.25 383 ALA A C 1
ATOM 2877 O O . ALA A 1 383 ? 2.890 18.611 -9.072 1.00 82.25 383 ALA A O 1
ATOM 2878 N N . VAL A 1 384 ? 3.976 17.973 -10.934 1.00 81.06 384 VAL A N 1
ATOM 2879 C CA . VAL A 1 384 ? 5.075 18.932 -10.828 1.00 81.06 384 VAL A CA 1
ATOM 2880 C C . VAL A 1 384 ? 4.593 20.385 -10.868 1.00 81.06 384 VAL A C 1
ATOM 2882 O O . VAL A 1 384 ? 5.157 21.217 -10.162 1.00 81.06 384 VAL A O 1
ATOM 2885 N N . ASP A 1 385 ? 3.529 20.689 -11.615 1.00 84.38 385 ASP A N 1
ATOM 2886 C CA . ASP A 1 385 ? 3.009 22.053 -11.756 1.00 84.38 385 ASP A CA 1
ATOM 2887 C C . ASP A 1 385 ? 2.251 22.491 -10.508 1.00 84.38 385 ASP A C 1
ATOM 2889 O O . ASP A 1 385 ? 2.443 23.612 -10.021 1.00 84.38 385 ASP A O 1
ATOM 2893 N N . ALA A 1 386 ? 1.453 21.581 -9.940 1.00 89.00 386 ALA A N 1
ATOM 2894 C CA . ALA A 1 386 ? 0.805 21.802 -8.654 1.00 89.00 386 ALA A CA 1
ATOM 2895 C C . ALA A 1 386 ? 1.855 22.033 -7.556 1.00 89.00 386 ALA A C 1
ATOM 2897 O O . ALA A 1 386 ? 1.765 23.000 -6.801 1.00 89.00 386 ALA A O 1
ATOM 2898 N N . ILE A 1 387 ? 2.897 21.195 -7.505 1.00 89.31 387 ILE A N 1
ATOM 2899 C CA . ILE A 1 387 ? 3.977 21.296 -6.514 1.00 89.31 387 ILE A CA 1
ATOM 2900 C C . ILE A 1 387 ? 4.775 22.595 -6.680 1.00 89.31 387 ILE A C 1
ATOM 2902 O O . ILE A 1 387 ? 4.978 23.312 -5.702 1.00 89.31 387 ILE A O 1
ATOM 2906 N N . ALA A 1 388 ? 5.201 22.935 -7.898 1.00 87.25 388 ALA A N 1
ATOM 2907 C CA . ALA A 1 388 ? 5.967 24.150 -8.177 1.00 87.25 388 ALA A CA 1
ATOM 2908 C C . ALA A 1 388 ? 5.190 25.422 -7.819 1.00 87.25 388 ALA A C 1
ATOM 2910 O O . ALA A 1 388 ? 5.731 26.358 -7.223 1.00 87.25 388 ALA A O 1
ATOM 2911 N N . THR A 1 389 ? 3.902 25.442 -8.157 1.00 90.75 389 THR A N 1
ATOM 2912 C CA . THR A 1 389 ? 3.009 26.550 -7.819 1.00 90.75 389 THR A CA 1
ATOM 2913 C C . THR A 1 389 ? 2.807 26.628 -6.306 1.00 90.75 389 THR A C 1
ATOM 2915 O O . THR A 1 389 ? 2.923 27.708 -5.725 1.00 90.75 389 THR A O 1
ATOM 2918 N N . ALA A 1 390 ? 2.612 25.490 -5.635 1.00 92.88 390 ALA A N 1
ATOM 2919 C CA . ALA A 1 390 ? 2.472 25.432 -4.185 1.00 92.88 390 ALA A CA 1
ATOM 2920 C C . ALA A 1 390 ? 3.729 25.926 -3.444 1.00 92.88 390 ALA A C 1
ATOM 2922 O O . ALA A 1 390 ? 3.615 26.722 -2.507 1.00 92.88 390 ALA A O 1
ATOM 2923 N N . THR A 1 391 ? 4.939 25.542 -3.874 1.00 91.56 391 THR A N 1
ATOM 2924 C CA . THR A 1 391 ? 6.185 26.043 -3.261 1.00 91.56 391 THR A CA 1
ATOM 2925 C C . THR A 1 391 ? 6.395 27.529 -3.531 1.00 91.56 391 THR A C 1
ATOM 2927 O O . THR A 1 391 ? 6.837 28.262 -2.643 1.00 91.56 391 THR A O 1
ATOM 2930 N N . HIS A 1 392 ? 6.029 28.017 -4.720 1.00 90.56 392 HIS A N 1
ATOM 2931 C CA . HIS A 1 392 ? 6.062 29.445 -5.034 1.00 90.56 392 HIS A CA 1
ATOM 2932 C C . HIS A 1 392 ? 5.132 30.263 -4.129 1.00 90.56 392 HIS A C 1
ATOM 2934 O O . HIS A 1 392 ? 5.579 31.243 -3.528 1.00 90.56 392 HIS A O 1
ATOM 2940 N N . ILE A 1 393 ? 3.881 29.824 -3.963 1.00 91.94 393 ILE A N 1
ATOM 2941 C CA . ILE A 1 393 ? 2.918 30.439 -3.040 1.00 91.94 393 ILE A CA 1
ATOM 2942 C C . ILE A 1 393 ? 3.448 30.391 -1.603 1.00 91.94 393 ILE A C 1
ATOM 2944 O O . ILE A 1 393 ? 3.419 31.402 -0.900 1.00 91.94 393 ILE A O 1
ATOM 2948 N N . GLY A 1 394 ? 4.002 29.254 -1.173 1.00 92.50 394 GLY A N 1
ATOM 2949 C CA . GLY A 1 394 ? 4.615 29.111 0.147 1.00 92.50 394 GLY A CA 1
ATOM 2950 C C . GLY A 1 394 ? 5.747 30.118 0.392 1.00 92.50 394 GLY A C 1
ATOM 2951 O O . GLY A 1 394 ? 5.802 30.737 1.458 1.00 92.50 394 GLY A O 1
ATOM 2952 N N . ARG A 1 395 ? 6.628 30.338 -0.597 1.00 91.25 395 ARG A N 1
ATOM 2953 C CA . ARG A 1 395 ? 7.708 31.344 -0.520 1.00 91.25 395 ARG A CA 1
ATOM 2954 C C . ARG A 1 395 ? 7.153 32.747 -0.389 1.00 91.25 395 ARG A C 1
ATOM 2956 O O . ARG A 1 395 ? 7.613 33.508 0.466 1.00 91.25 395 ARG A O 1
ATOM 2963 N N . ASP A 1 396 ? 6.166 33.081 -1.215 1.00 89.75 396 ASP A N 1
ATOM 2964 C CA . ASP A 1 396 ? 5.543 34.394 -1.165 1.00 89.75 396 ASP A CA 1
ATOM 2965 C C . ASP A 1 396 ? 4.880 34.625 0.200 1.00 89.75 396 ASP A C 1
ATOM 2967 O O . ASP A 1 396 ? 5.124 35.644 0.842 1.00 89.75 396 ASP A O 1
ATOM 2971 N N . LEU A 1 397 ? 4.141 33.658 0.734 1.00 89.88 397 LEU A N 1
ATOM 2972 C CA . LEU A 1 397 ? 3.527 33.773 2.057 1.00 89.88 397 LEU A CA 1
ATOM 2973 C C . LEU A 1 397 ? 4.557 33.938 3.192 1.00 89.88 397 LEU A C 1
ATOM 2975 O O . LEU A 1 397 ? 4.355 34.789 4.063 1.00 89.88 397 LEU A O 1
ATOM 2979 N N . ARG A 1 398 ? 5.687 33.209 3.161 1.00 88.19 398 ARG A N 1
ATOM 2980 C CA . ARG A 1 398 ? 6.762 33.319 4.174 1.00 88.19 398 ARG A CA 1
ATOM 2981 C C . ARG A 1 398 ? 7.485 34.664 4.161 1.00 88.19 398 ARG A C 1
ATOM 2983 O O . ARG A 1 398 ? 7.845 35.177 5.219 1.00 88.19 398 ARG A O 1
ATOM 2990 N N . ALA A 1 399 ? 7.684 35.267 2.991 1.00 84.62 399 ALA A N 1
ATOM 2991 C CA . ALA A 1 399 ? 8.361 36.561 2.886 1.00 84.62 399 ALA A CA 1
ATOM 2992 C C . ALA A 1 399 ? 7.576 37.722 3.544 1.00 84.62 399 ALA A C 1
ATOM 2994 O O . ALA A 1 399 ? 8.145 38.783 3.799 1.00 84.62 399 ALA A O 1
ATOM 2995 N N . GLY A 1 400 ? 6.295 37.521 3.882 1.00 74.69 400 GLY A N 1
ATOM 2996 C CA . GLY A 1 400 ? 5.420 38.521 4.506 1.00 74.69 400 GLY A CA 1
ATOM 2997 C C . GLY A 1 400 ? 5.691 38.865 5.982 1.00 74.69 400 GLY A C 1
ATOM 2998 O O . GLY A 1 400 ? 4.896 39.602 6.553 1.00 74.69 400 GLY A O 1
ATOM 2999 N N . ARG A 1 401 ? 6.769 38.361 6.609 1.00 61.16 401 ARG A N 1
ATOM 3000 C CA . ARG A 1 401 ? 7.156 38.610 8.025 1.00 61.16 401 ARG A CA 1
ATOM 3001 C C . ARG A 1 401 ? 6.051 38.370 9.067 1.00 61.16 401 ARG A C 1
ATOM 3003 O O . ARG A 1 401 ? 6.038 38.992 10.125 1.00 61.16 401 ARG A O 1
ATOM 3010 N N . THR A 1 402 ? 5.134 37.452 8.801 1.00 62.12 402 THR A N 1
ATOM 3011 C CA . THR A 1 402 ? 4.192 36.967 9.811 1.00 62.12 402 THR A CA 1
ATOM 3012 C C . THR A 1 402 ? 4.876 35.847 10.591 1.00 62.12 402 THR A C 1
ATOM 3014 O O . THR A 1 402 ? 5.381 34.922 9.964 1.00 62.12 402 THR A O 1
ATOM 3017 N N . GLY A 1 403 ? 4.863 35.873 11.928 1.00 70.31 403 GLY A N 1
ATOM 3018 C CA . GLY A 1 403 ? 5.282 34.724 12.756 1.00 70.31 403 GLY A CA 1
ATOM 3019 C C . GLY A 1 403 ? 4.406 33.471 12.571 1.00 70.31 403 GLY A C 1
ATOM 3020 O O . GLY A 1 403 ? 4.620 32.459 13.227 1.00 70.31 403 GLY A O 1
ATOM 3021 N N . GLU A 1 404 ? 3.410 33.548 11.684 1.00 77.56 404 GLU A N 1
ATOM 3022 C CA . GLU A 1 404 ? 2.566 32.445 11.249 1.00 77.56 404 GLU A CA 1
ATOM 3023 C C . GLU A 1 404 ? 3.374 31.393 10.486 1.00 77.56 404 GLU A C 1
ATOM 3025 O O . GLU A 1 404 ? 4.179 31.686 9.595 1.00 77.56 404 GLU A O 1
ATOM 3030 N N . ARG A 1 405 ? 3.090 30.138 10.813 1.00 81.69 405 ARG A N 1
ATOM 3031 C CA . ARG A 1 405 ? 3.664 28.983 10.151 1.00 81.69 405 ARG A CA 1
ATOM 3032 C C . ARG A 1 405 ? 3.051 28.807 8.761 1.00 81.69 405 ARG A C 1
ATOM 3034 O O . ARG A 1 405 ? 1.832 28.751 8.614 1.00 81.69 405 ARG A O 1
ATOM 3041 N N . VAL A 1 406 ? 3.918 28.697 7.755 1.00 87.75 406 VAL A N 1
ATOM 3042 C CA . VAL A 1 406 ? 3.538 28.381 6.373 1.00 87.75 406 VAL A CA 1
ATOM 3043 C C . VAL A 1 406 ? 4.178 27.064 5.972 1.00 87.75 406 VAL A C 1
ATOM 3045 O O . VAL A 1 406 ? 5.412 26.963 5.944 1.00 87.75 406 VAL A O 1
ATOM 3048 N N . GLU A 1 407 ? 3.347 26.084 5.642 1.00 90.38 407 GLU A N 1
ATOM 3049 C CA . GLU A 1 407 ? 3.773 24.761 5.186 1.00 90.38 407 GLU A CA 1
ATOM 3050 C C . GLU A 1 407 ? 3.314 24.502 3.758 1.00 90.38 407 GLU A C 1
ATOM 3052 O O . GLU A 1 407 ? 2.282 25.007 3.319 1.00 90.38 407 GLU A O 1
ATOM 3057 N N . VAL A 1 408 ? 4.102 23.707 3.037 1.00 91.56 408 VAL A N 1
ATOM 3058 C CA . VAL A 1 408 ? 3.768 23.237 1.694 1.00 91.56 408 VAL A CA 1
ATOM 3059 C C . VAL A 1 408 ? 3.689 21.719 1.745 1.00 91.56 408 VAL A C 1
ATOM 3061 O O . VAL A 1 408 ? 4.582 21.053 2.271 1.00 91.56 408 VAL A O 1
ATOM 3064 N N . LEU A 1 409 ? 2.589 21.187 1.237 1.00 92.00 409 LEU A N 1
ATOM 3065 C CA . LEU A 1 409 ? 2.203 19.788 1.293 1.00 92.00 409 LEU A CA 1
ATOM 3066 C C . LEU A 1 409 ? 1.796 19.341 -0.115 1.00 92.00 409 LEU A C 1
ATOM 3068 O O . LEU A 1 409 ? 1.341 20.155 -0.916 1.00 92.00 409 LEU A O 1
ATOM 3072 N N . THR A 1 410 ? 1.925 18.056 -0.429 1.00 90.75 410 THR A N 1
ATOM 3073 C CA . THR A 1 410 ? 1.379 17.480 -1.666 1.00 90.75 410 THR A CA 1
ATOM 3074 C C . THR A 1 410 ? 0.634 16.185 -1.384 1.00 90.75 410 THR A C 1
ATOM 3076 O O . THR A 1 410 ? 1.161 15.309 -0.705 1.00 90.75 410 THR A O 1
ATOM 3079 N N . LEU A 1 411 ? -0.588 16.072 -1.904 1.00 87.81 411 LEU A N 1
ATOM 3080 C CA . LEU A 1 411 ? -1.403 14.850 -1.902 1.00 87.81 411 LEU A CA 1
ATOM 3081 C C . LEU A 1 411 ? -1.054 13.916 -3.069 1.00 87.81 411 LEU A C 1
ATOM 3083 O O . LEU A 1 411 ? -1.653 12.856 -3.221 1.00 87.81 411 LEU A O 1
ATOM 3087 N N . ILE A 1 412 ? -0.116 14.317 -3.926 1.00 81.25 412 ILE A N 1
ATOM 3088 C CA . ILE A 1 412 ? 0.237 13.579 -5.132 1.00 81.25 412 ILE A CA 1
ATOM 3089 C C . ILE A 1 412 ? 1.427 12.676 -4.826 1.00 81.25 412 ILE A C 1
ATOM 3091 O O . ILE A 1 412 ? 2.507 13.160 -4.472 1.00 81.25 412 ILE A O 1
ATOM 3095 N N . ARG A 1 413 ? 1.239 11.362 -4.974 1.00 73.06 413 ARG A N 1
ATOM 3096 C CA . ARG A 1 413 ? 2.320 10.390 -4.812 1.00 73.06 413 ARG A CA 1
ATOM 3097 C C . ARG A 1 413 ? 3.210 10.359 -6.066 1.00 73.06 413 ARG A C 1
ATOM 3099 O O . ARG A 1 413 ? 2.679 10.271 -7.174 1.00 73.06 413 ARG A O 1
ATOM 3106 N N . PRO A 1 414 ? 4.548 10.378 -5.937 1.00 59.44 414 PRO A N 1
ATOM 3107 C CA . PRO A 1 414 ? 5.445 10.168 -7.068 1.00 59.44 414 PRO A CA 1
ATOM 3108 C C . PRO A 1 414 ? 5.234 8.771 -7.645 1.00 59.44 414 PRO A C 1
ATOM 3110 O O . PRO A 1 414 ? 5.168 7.804 -6.890 1.00 59.44 414 PRO A O 1
ATOM 3113 N N . GLY A 1 415 ? 5.166 8.651 -8.968 1.00 58.50 415 GLY A N 1
ATOM 3114 C CA . GLY A 1 415 ? 5.004 7.350 -9.620 1.00 58.50 415 GLY A CA 1
ATOM 3115 C C . GLY A 1 415 ? 3.558 6.872 -9.778 1.00 58.50 415 GLY A C 1
ATOM 3116 O O . GLY A 1 415 ? 3.342 5.911 -10.512 1.00 58.50 415 GLY A O 1
ATOM 3117 N N . GLU A 1 416 ? 2.560 7.521 -9.165 1.00 65.12 416 GLU A N 1
ATOM 3118 C CA . GLU A 1 416 ? 1.170 7.179 -9.476 1.00 65.12 416 GLU A CA 1
ATOM 3119 C C . GLU A 1 416 ? 0.810 7.690 -10.880 1.00 65.12 416 GLU A C 1
ATOM 3121 O O . GLU A 1 416 ? 0.943 8.893 -11.138 1.00 65.12 416 GLU A O 1
ATOM 3126 N N . PRO A 1 417 ? 0.340 6.814 -11.785 1.00 57.62 417 PRO A N 1
ATOM 3127 C CA . PRO A 1 417 ? -0.163 7.260 -13.073 1.00 57.62 417 PRO A CA 1
ATOM 3128 C C . PRO A 1 417 ? -1.367 8.199 -12.872 1.00 57.62 417 PRO A C 1
ATOM 3130 O O . PRO A 1 417 ? -2.078 8.085 -11.867 1.00 57.62 417 PRO A O 1
ATOM 3133 N N . PRO A 1 418 ? -1.610 9.140 -13.802 1.00 58.03 418 PRO A N 1
ATOM 3134 C CA . PRO A 1 418 ? -2.900 9.817 -13.859 1.00 58.03 418 PRO A CA 1
ATOM 3135 C C . PRO A 1 418 ? -4.008 8.761 -13.962 1.00 58.03 418 PRO A C 1
ATOM 3137 O O . PRO A 1 418 ? -3.804 7.710 -14.568 1.00 58.03 418 PRO A O 1
ATOM 3140 N N . ASP A 1 419 ? -5.154 9.021 -13.335 1.00 52.09 419 ASP A N 1
ATOM 3141 C CA . ASP A 1 419 ? -6.284 8.093 -13.328 1.00 52.09 419 ASP A CA 1
ATOM 3142 C C . ASP A 1 419 ? -6.709 7.774 -14.778 1.00 52.09 419 ASP A C 1
ATOM 3144 O O . ASP A 1 419 ? -7.226 8.628 -15.508 1.00 52.09 419 ASP A O 1
ATOM 3148 N N . GLU A 1 420 ? -6.422 6.544 -15.224 1.00 46.75 420 GLU A N 1
ATOM 3149 C CA . GLU A 1 420 ? -6.652 6.085 -16.602 1.00 46.75 420 GLU A CA 1
ATOM 3150 C C . GLU A 1 420 ? -8.154 5.960 -16.936 1.00 46.75 420 GLU A C 1
ATOM 3152 O O . GLU A 1 420 ? -8.518 5.741 -18.094 1.00 46.75 420 GLU A O 1
ATOM 3157 N N . SER A 1 421 ? -9.050 6.169 -15.960 1.00 40.66 421 SER A N 1
ATOM 3158 C CA . SER A 1 421 ? -10.507 6.201 -16.164 1.00 40.66 421 SER A CA 1
ATOM 3159 C C . SER A 1 421 ? -11.003 7.325 -17.093 1.00 40.66 421 SER A C 1
ATOM 3161 O O . SER A 1 421 ? -12.176 7.338 -17.464 1.00 40.66 421 SER A O 1
ATOM 3163 N N . SER A 1 422 ? -10.119 8.218 -17.549 1.00 40.09 422 SER A N 1
ATOM 3164 C CA . SER A 1 422 ? -10.412 9.293 -18.512 1.00 40.09 422 SER A CA 1
ATOM 3165 C C . SER A 1 422 ? -10.440 8.869 -19.993 1.00 40.09 422 SER A C 1
ATOM 3167 O O . SER A 1 422 ? -10.781 9.684 -20.845 1.00 40.09 422 SER A O 1
ATOM 3169 N N . GLY A 1 423 ? -10.161 7.598 -20.309 1.00 32.91 423 GLY A N 1
ATOM 3170 C CA . GLY A 1 423 ? -10.624 6.919 -21.527 1.00 32.91 423 GLY A CA 1
ATOM 3171 C C . GLY A 1 423 ? -10.308 7.585 -22.874 1.00 32.91 423 GLY A C 1
ATOM 3172 O O . GLY A 1 423 ? -11.144 8.275 -23.446 1.00 32.91 423 GLY A O 1
ATOM 3173 N N . THR A 1 424 ? -9.174 7.237 -23.486 1.00 32.34 424 THR A N 1
ATOM 3174 C CA . THR A 1 424 ? -9.019 7.280 -24.954 1.00 32.34 424 THR A CA 1
ATOM 3175 C C . THR A 1 424 ? -8.158 6.110 -25.436 1.00 32.34 424 THR A C 1
ATOM 3177 O O . THR A 1 424 ? -7.019 5.929 -25.015 1.00 32.34 424 THR A O 1
ATOM 3180 N N . ALA A 1 425 ? -8.721 5.281 -26.320 1.00 33.28 425 ALA A N 1
ATOM 3181 C CA . ALA A 1 425 ? -8.042 4.153 -26.954 1.00 33.28 425 ALA A CA 1
ATOM 3182 C C . ALA A 1 425 ? -7.617 4.521 -28.385 1.00 33.28 425 ALA A C 1
ATOM 3184 O O . ALA A 1 425 ? -8.435 5.014 -29.159 1.00 33.28 425 ALA A O 1
ATOM 3185 N N . ALA A 1 426 ? -6.366 4.229 -28.755 1.00 33.94 426 ALA A N 1
ATOM 3186 C CA . ALA A 1 426 ? -5.890 4.258 -30.138 1.00 33.94 426 ALA A CA 1
ATOM 3187 C C . ALA A 1 426 ? -4.839 3.156 -30.372 1.00 33.94 426 ALA A C 1
ATOM 3189 O O . ALA A 1 426 ? -3.982 2.912 -29.523 1.00 33.94 426 ALA A O 1
ATOM 3190 N N . HIS A 1 427 ? -4.941 2.485 -31.522 1.00 31.92 427 HIS A N 1
ATOM 3191 C CA . HIS A 1 427 ? -4.087 1.380 -31.960 1.00 31.92 427 HIS A CA 1
ATOM 3192 C C . HIS A 1 427 ? -2.833 1.845 -32.709 1.00 31.92 427 HIS A C 1
ATOM 3194 O O . HIS A 1 427 ? -2.885 2.783 -33.499 1.00 31.92 427 HIS A O 1
ATOM 3200 N N . GLY A 1 428 ? -1.747 1.085 -32.543 1.00 34.47 428 GLY A N 1
ATOM 3201 C CA . GLY A 1 428 ? -0.576 1.090 -33.419 1.00 34.47 428 GLY A CA 1
ATOM 3202 C C . GLY A 1 428 ? 0.571 0.273 -32.820 1.00 34.47 428 GLY A C 1
ATOM 3203 O O . GLY A 1 428 ? 1.095 0.625 -31.768 1.00 34.47 428 GLY A O 1
ATOM 3204 N N . THR A 1 429 ? 0.961 -0.822 -33.475 1.00 35.59 429 THR A N 1
ATOM 3205 C CA . THR A 1 429 ? 2.159 -1.606 -33.138 1.00 35.59 429 THR A CA 1
ATOM 3206 C C . THR A 1 429 ? 3.383 -0.955 -33.781 1.00 35.59 429 THR A C 1
ATOM 3208 O O . THR A 1 429 ? 3.666 -1.190 -34.954 1.00 35.59 429 THR A O 1
ATOM 3211 N N . ALA A 1 430 ? 4.093 -0.130 -33.018 1.00 46.94 430 ALA A N 1
ATOM 3212 C CA . ALA A 1 430 ? 5.463 0.271 -33.320 1.00 46.94 430 ALA A CA 1
ATOM 3213 C C . ALA A 1 430 ? 6.386 -0.316 -32.246 1.00 46.94 430 ALA A C 1
ATOM 3215 O O . ALA A 1 430 ? 5.996 -0.413 -31.080 1.00 46.94 430 ALA A O 1
ATOM 3216 N N . GLU A 1 431 ? 7.589 -0.729 -32.640 1.00 45.75 431 GLU A N 1
ATOM 3217 C CA . GLU A 1 431 ? 8.600 -1.197 -31.695 1.00 45.75 431 GLU A CA 1
ATOM 3218 C C . GLU A 1 431 ? 8.955 -0.087 -30.685 1.00 45.75 431 GLU A C 1
ATOM 3220 O O . GLU A 1 431 ? 9.058 1.087 -31.059 1.00 45.75 431 GLU A O 1
ATOM 3225 N N . PRO A 1 432 ? 9.124 -0.425 -29.395 1.00 55.44 432 PRO A N 1
ATOM 3226 C CA . PRO A 1 432 ? 9.508 0.536 -28.373 1.00 55.44 432 PRO A CA 1
ATOM 3227 C C . PRO A 1 432 ? 10.960 0.983 -28.566 1.00 55.44 432 PRO A C 1
ATOM 3229 O O . PRO A 1 432 ? 11.896 0.282 -28.190 1.00 55.44 432 PRO A O 1
ATOM 3232 N N . ASP A 1 433 ? 11.144 2.180 -29.115 1.00 66.56 433 ASP A N 1
ATOM 3233 C CA . ASP A 1 433 ? 12.449 2.832 -29.187 1.00 66.56 433 ASP A CA 1
ATOM 3234 C C . ASP A 1 433 ? 12.731 3.608 -27.887 1.00 66.56 433 ASP A C 1
ATOM 3236 O O . ASP A 1 433 ? 12.019 4.554 -27.531 1.00 66.56 433 ASP A O 1
ATOM 3240 N N . GLY A 1 434 ? 13.787 3.218 -27.166 1.00 59.91 434 GLY A N 1
ATOM 3241 C CA . GLY A 1 434 ? 14.236 3.884 -25.940 1.00 59.91 434 GLY A CA 1
ATOM 3242 C C . GLY A 1 434 ? 14.574 5.370 -26.134 1.00 59.91 434 GLY A C 1
ATOM 3243 O O . GLY A 1 434 ? 14.422 6.154 -25.191 1.00 59.91 434 GLY A O 1
ATOM 3244 N N . HIS A 1 435 ? 14.939 5.791 -27.351 1.00 62.22 435 HIS A N 1
ATOM 3245 C CA . HIS A 1 435 ? 15.150 7.201 -27.683 1.00 62.22 435 HIS A CA 1
ATOM 3246 C C . HIS A 1 435 ? 13.864 8.032 -27.561 1.00 62.22 435 HIS A C 1
ATOM 3248 O O . HIS A 1 435 ? 13.926 9.191 -27.154 1.00 62.22 435 HIS A O 1
ATOM 3254 N N . ARG A 1 436 ? 12.683 7.447 -27.805 1.00 68.25 436 ARG A N 1
ATOM 3255 C CA . ARG A 1 436 ? 11.396 8.163 -27.730 1.00 68.25 436 ARG A CA 1
ATOM 3256 C C . ARG A 1 436 ? 10.968 8.493 -26.301 1.00 68.25 436 ARG A C 1
ATOM 3258 O O . ARG A 1 436 ? 10.388 9.554 -26.072 1.00 68.25 436 ARG A O 1
ATOM 3265 N N . LEU A 1 437 ? 11.284 7.642 -25.316 1.00 70.94 437 LEU A N 1
ATOM 3266 C CA . LEU A 1 437 ? 11.069 7.986 -23.900 1.00 70.94 437 LEU A CA 1
ATOM 3267 C C . LEU A 1 437 ? 11.909 9.212 -23.525 1.00 70.94 437 LEU A C 1
ATOM 3269 O O . LEU A 1 437 ? 11.429 10.115 -22.846 1.00 70.94 437 LEU A O 1
ATOM 3273 N N . MET A 1 438 ? 13.150 9.262 -24.010 1.00 66.56 438 MET A N 1
ATOM 3274 C CA . MET A 1 438 ? 14.059 10.381 -23.766 1.00 66.56 438 MET A CA 1
ATOM 3275 C C . MET A 1 438 ? 13.659 11.645 -24.505 1.00 66.56 438 MET A C 1
ATOM 3277 O O . MET A 1 438 ? 13.710 12.712 -23.903 1.00 66.56 438 MET A O 1
ATOM 3281 N N . ALA A 1 439 ? 13.173 11.534 -25.739 1.00 66.75 439 ALA A N 1
ATOM 3282 C CA . ALA A 1 439 ? 12.566 12.653 -26.448 1.00 66.75 439 ALA A CA 1
ATOM 3283 C C . ALA A 1 439 ? 11.345 13.192 -25.689 1.00 66.75 439 ALA A C 1
ATOM 3285 O O . ALA A 1 439 ? 11.211 14.400 -25.543 1.00 66.75 439 ALA A O 1
ATOM 3286 N N . THR A 1 440 ? 10.512 12.311 -25.126 1.00 66.31 440 THR A N 1
ATOM 3287 C CA . THR A 1 440 ? 9.341 12.706 -24.325 1.00 66.31 440 THR A CA 1
ATOM 3288 C C . THR A 1 440 ? 9.760 13.464 -23.062 1.00 66.31 440 THR A C 1
ATOM 3290 O O . THR A 1 440 ? 9.259 14.555 -22.804 1.00 66.31 440 THR A O 1
ATOM 3293 N N . VAL A 1 441 ? 10.728 12.938 -22.302 1.00 65.94 441 VAL A N 1
ATOM 3294 C CA . VAL A 1 441 ? 11.242 13.608 -21.094 1.00 65.94 441 VAL A CA 1
ATOM 3295 C C . VAL A 1 441 ? 11.937 14.928 -21.443 1.00 65.94 441 VAL A C 1
ATOM 3297 O O . VAL A 1 441 ? 11.708 15.934 -20.777 1.00 65.94 441 VAL A O 1
ATOM 3300 N N . ALA A 1 442 ? 12.754 14.960 -22.499 1.00 65.25 442 ALA A N 1
ATOM 3301 C CA . ALA A 1 442 ? 13.453 16.166 -22.937 1.00 65.25 442 ALA A CA 1
ATOM 3302 C C . ALA A 1 442 ? 12.489 17.244 -23.457 1.00 65.25 442 ALA A C 1
ATOM 3304 O O . ALA A 1 442 ? 12.650 18.410 -23.101 1.00 65.25 442 ALA A O 1
ATOM 3305 N N . ALA A 1 443 ? 11.470 16.867 -24.236 1.00 66.00 443 ALA A N 1
ATOM 3306 C CA . ALA A 1 443 ? 10.433 17.776 -24.718 1.00 66.00 443 ALA A CA 1
ATOM 3307 C C . ALA A 1 443 ? 9.631 18.370 -23.554 1.00 66.00 443 ALA A C 1
ATOM 3309 O O . ALA A 1 443 ? 9.448 19.585 -23.499 1.00 66.00 443 ALA A O 1
ATOM 3310 N N . GLU A 1 444 ? 9.229 17.543 -22.583 1.00 63.53 444 GLU A N 1
ATOM 3311 C CA . GLU A 1 444 ? 8.548 18.019 -21.374 1.00 63.53 444 GLU A CA 1
ATOM 3312 C C . GLU A 1 444 ? 9.409 18.994 -20.567 1.00 63.53 444 GLU A C 1
ATOM 3314 O O . GLU A 1 444 ? 8.931 20.035 -20.118 1.00 63.53 444 GLU A O 1
ATOM 3319 N N . MET A 1 445 ? 10.705 18.722 -20.431 1.00 62.47 445 MET A N 1
ATOM 3320 C CA . MET A 1 445 ? 11.625 19.643 -19.764 1.00 62.47 445 MET A CA 1
ATOM 3321 C C . MET A 1 445 ? 11.825 20.951 -20.536 1.00 62.47 445 MET A C 1
ATOM 3323 O O . MET A 1 445 ? 11.830 22.024 -19.928 1.00 62.47 445 MET A O 1
ATOM 3327 N N . GLN A 1 446 ? 11.969 20.878 -21.862 1.00 63.56 446 GLN A N 1
ATOM 3328 C CA . GLN A 1 446 ? 12.181 22.041 -22.722 1.00 63.56 446 GLN A CA 1
ATOM 3329 C C . GLN A 1 446 ? 10.952 22.957 -22.745 1.00 63.56 446 GLN A C 1
ATOM 3331 O O . GLN A 1 446 ? 11.107 24.170 -22.596 1.00 63.56 446 GLN A O 1
ATOM 3336 N N . MET A 1 447 ? 9.739 22.397 -22.847 1.00 60.66 447 MET A N 1
ATOM 3337 C CA . MET A 1 447 ? 8.485 23.159 -22.725 1.00 60.66 447 MET A CA 1
ATOM 3338 C C . MET A 1 447 ? 8.398 23.921 -21.395 1.00 60.66 447 MET A C 1
ATOM 3340 O O . MET A 1 447 ? 7.796 24.990 -21.326 1.00 60.66 447 MET A O 1
ATOM 3344 N N . ARG A 1 448 ? 9.048 23.407 -20.345 1.00 57.00 448 ARG A N 1
ATOM 3345 C CA . ARG A 1 448 ? 9.038 23.965 -18.986 1.00 57.00 448 ARG A CA 1
ATOM 3346 C C . ARG A 1 448 ? 10.262 24.825 -18.668 1.00 57.00 448 ARG A C 1
ATOM 3348 O O . ARG A 1 448 ? 10.472 25.182 -17.510 1.00 57.00 448 ARG A O 1
ATOM 3355 N N . THR A 1 449 ? 11.073 25.182 -19.669 1.00 62.44 449 THR A N 1
ATOM 3356 C CA . THR A 1 449 ? 12.310 25.983 -19.523 1.00 62.44 449 THR A CA 1
ATOM 3357 C C . THR A 1 449 ? 13.347 25.385 -18.560 1.00 62.44 449 THR A C 1
ATOM 3359 O O . THR A 1 449 ? 14.186 26.096 -18.009 1.00 62.44 449 THR A O 1
ATOM 3362 N N . LEU A 1 450 ? 13.305 24.067 -18.355 1.00 59.16 450 LEU A N 1
ATOM 3363 C CA . LEU A 1 450 ? 14.276 23.342 -17.540 1.00 59.16 450 LEU A CA 1
ATOM 3364 C C . LEU A 1 450 ? 15.500 22.984 -18.388 1.00 59.16 450 LEU A C 1
ATOM 3366 O O . LEU A 1 450 ? 15.394 22.778 -19.597 1.00 59.16 450 LEU A O 1
ATOM 3370 N N . ALA A 1 451 ? 16.672 22.889 -17.756 1.00 58.16 451 ALA A N 1
ATOM 3371 C CA . ALA A 1 451 ? 17.879 22.420 -18.428 1.00 58.16 451 ALA A CA 1
ATOM 3372 C C . ALA A 1 451 ? 17.679 20.962 -18.874 1.00 58.16 451 ALA A C 1
ATOM 3374 O O . ALA A 1 451 ? 17.753 20.047 -18.056 1.00 58.16 451 ALA A O 1
ATOM 3375 N N . ALA A 1 452 ? 17.376 20.753 -20.156 1.00 54.78 452 ALA A N 1
ATOM 3376 C CA . ALA A 1 452 ? 17.171 19.423 -20.714 1.00 54.78 452 ALA A CA 1
ATOM 3377 C C . ALA A 1 452 ? 18.463 18.586 -20.620 1.00 54.78 452 ALA A C 1
ATOM 3379 O O . ALA A 1 452 ? 19.568 19.140 -20.716 1.00 54.78 452 ALA A O 1
ATOM 3380 N N . PRO A 1 453 ? 18.367 17.252 -20.457 1.00 56.03 453 PRO A N 1
ATOM 3381 C CA . PRO A 1 453 ? 19.522 16.384 -20.624 1.00 56.03 453 PRO A CA 1
ATOM 3382 C C . PRO A 1 453 ? 20.115 16.576 -22.031 1.00 56.03 453 PRO A C 1
ATOM 3384 O O . PRO A 1 453 ? 19.381 16.884 -22.972 1.00 56.03 453 PRO A O 1
ATOM 3387 N N . PRO A 1 454 ? 21.434 16.390 -22.206 1.00 51.03 454 PRO A N 1
ATOM 3388 C CA . PRO A 1 454 ? 22.111 16.555 -23.488 1.00 51.03 454 PRO A CA 1
ATOM 3389 C C . PRO A 1 454 ? 21.794 15.377 -24.423 1.00 51.03 454 PRO A C 1
ATOM 3391 O O . PRO A 1 454 ? 22.665 14.571 -24.731 1.00 51.03 454 PRO A O 1
ATOM 3394 N N . CYS A 1 455 ? 20.542 15.239 -24.851 1.00 53.00 455 CYS A N 1
ATOM 3395 C CA . CYS A 1 455 ? 20.154 14.341 -25.929 1.00 53.00 455 CYS A CA 1
ATOM 3396 C C . CYS A 1 455 ? 19.593 15.205 -27.066 1.00 53.00 455 CYS A C 1
ATOM 3398 O O . CYS A 1 455 ? 18.607 15.908 -26.837 1.00 53.00 455 CYS A O 1
ATOM 3400 N N . PRO A 1 456 ? 20.219 15.225 -28.258 1.00 52.72 456 PRO A N 1
ATOM 3401 C CA . PRO A 1 456 ? 19.650 15.924 -29.403 1.00 52.72 456 PRO A CA 1
ATOM 3402 C C . PRO A 1 456 ? 18.267 15.342 -29.729 1.00 52.72 456 PRO A C 1
ATOM 3404 O O . PRO A 1 456 ? 18.055 14.133 -29.654 1.00 52.72 456 PRO A O 1
ATOM 3407 N N . TYR A 1 457 ? 17.329 16.243 -30.003 1.00 49.16 457 TYR A N 1
ATOM 3408 C CA . TYR A 1 457 ? 15.911 15.976 -30.220 1.00 49.16 457 TYR A CA 1
ATOM 3409 C C . TYR A 1 457 ? 15.617 15.828 -31.718 1.00 49.16 457 TYR A C 1
ATOM 3411 O O . TYR A 1 457 ? 15.806 16.784 -32.470 1.00 49.16 457 TYR A O 1
ATOM 3419 N N . ASP A 1 458 ? 15.124 14.662 -32.135 1.00 56.34 458 ASP A N 1
ATOM 3420 C CA . ASP A 1 458 ? 14.560 14.422 -33.474 1.00 56.34 458 ASP A CA 1
ATOM 3421 C C . ASP A 1 458 ? 13.398 13.397 -33.508 1.00 56.34 458 ASP A C 1
ATOM 3423 O O . ASP A 1 458 ? 12.838 13.148 -34.575 1.00 56.34 458 ASP A O 1
ATOM 3427 N N . GLY A 1 459 ? 12.985 12.828 -32.365 1.00 60.59 459 GLY A N 1
ATOM 3428 C CA . GLY A 1 459 ? 11.985 11.750 -32.294 1.00 60.59 459 GLY A CA 1
ATOM 3429 C C . GLY A 1 459 ? 10.584 12.160 -31.810 1.00 60.59 459 GLY A C 1
ATOM 3430 O O . GLY A 1 459 ? 10.431 13.061 -30.988 1.00 60.59 459 GLY A O 1
ATOM 3431 N N . GLU A 1 460 ? 9.555 11.444 -32.278 1.00 64.38 460 GLU A N 1
ATOM 3432 C CA . GLU A 1 460 ? 8.165 11.559 -31.800 1.00 64.38 460 GLU A CA 1
ATOM 3433 C C . GLU A 1 460 ? 7.975 10.980 -30.376 1.00 64.38 460 GLU A C 1
ATOM 3435 O O . GLU A 1 460 ? 8.659 10.015 -30.008 1.00 64.38 460 GLU A O 1
ATOM 3440 N N . PRO A 1 461 ? 7.029 11.513 -29.571 1.00 65.38 461 PRO A N 1
ATOM 3441 C CA . PRO A 1 461 ? 6.709 10.982 -28.244 1.00 65.38 461 PRO A CA 1
ATOM 3442 C C . PRO A 1 461 ? 6.209 9.527 -28.286 1.00 65.38 461 PRO A C 1
ATOM 3444 O O . PRO A 1 461 ? 5.662 9.056 -29.286 1.00 65.38 461 PRO A O 1
ATOM 3447 N N . LEU A 1 462 ? 6.389 8.791 -27.181 1.00 66.56 462 LEU A N 1
ATOM 3448 C CA . LEU A 1 462 ? 5.952 7.391 -27.099 1.00 66.56 462 LEU A CA 1
ATOM 3449 C C . LEU A 1 462 ? 4.417 7.260 -27.129 1.00 66.56 462 LEU A C 1
ATOM 3451 O O . LEU A 1 462 ? 3.735 7.952 -26.370 1.00 66.56 462 LEU A O 1
ATOM 3455 N N . PRO A 1 463 ? 3.859 6.309 -27.906 1.00 70.69 463 PRO A N 1
ATOM 3456 C CA . PRO A 1 463 ? 2.434 6.008 -27.862 1.00 70.69 463 PRO A CA 1
ATOM 3457 C C . PRO A 1 463 ? 1.971 5.565 -26.461 1.00 70.69 463 PRO A C 1
ATOM 3459 O O . PRO A 1 463 ? 2.671 4.780 -25.806 1.00 70.69 463 PRO A O 1
ATOM 3462 N N . PRO A 1 464 ? 0.755 5.940 -26.022 1.00 65.50 464 PRO A N 1
ATOM 3463 C CA . PRO A 1 464 ? 0.210 5.543 -24.723 1.00 65.50 464 PRO A CA 1
ATOM 3464 C C . PRO A 1 464 ? -0.002 4.037 -24.529 1.00 65.50 464 PRO A C 1
ATOM 3466 O O . PRO A 1 464 ? -0.298 3.623 -23.421 1.00 65.50 464 PRO A O 1
ATOM 3469 N N . GLN A 1 465 ? 0.095 3.181 -25.549 1.00 71.62 465 GLN A N 1
ATOM 3470 C CA . GLN A 1 465 ? -0.092 1.723 -25.395 1.00 71.62 465 GLN A CA 1
ATOM 3471 C C . GLN A 1 465 ? 1.220 0.936 -25.332 1.00 71.62 465 GLN A C 1
ATOM 3473 O O . GLN A 1 465 ? 1.204 -0.290 -25.266 1.00 71.62 465 GLN A O 1
ATOM 3478 N N . THR A 1 466 ? 2.358 1.625 -25.330 1.00 79.31 466 THR A N 1
ATOM 3479 C CA . THR A 1 466 ? 3.663 0.965 -25.333 1.00 79.31 466 THR A CA 1
ATOM 3480 C C . THR A 1 466 ? 3.873 0.170 -24.037 1.00 79.31 466 THR A C 1
ATOM 3482 O O . THR A 1 466 ? 3.610 0.690 -22.946 1.00 79.31 466 THR A O 1
ATOM 3485 N N . ASP A 1 467 ? 4.344 -1.079 -24.155 1.00 83.25 467 ASP A N 1
ATOM 3486 C CA . ASP A 1 467 ? 4.703 -1.928 -23.012 1.00 83.25 467 ASP A CA 1
ATOM 3487 C C . ASP A 1 467 ? 5.871 -1.298 -22.231 1.00 83.25 467 ASP A C 1
ATOM 3489 O O . ASP A 1 467 ? 6.983 -1.188 -22.766 1.00 83.25 467 ASP A O 1
ATOM 3493 N N . PRO A 1 468 ? 5.663 -0.909 -20.959 1.00 86.94 468 PRO A N 1
ATOM 3494 C CA . PRO A 1 468 ? 6.718 -0.322 -20.147 1.00 86.94 468 PRO A CA 1
ATOM 3495 C C . PRO A 1 468 ? 7.954 -1.212 -19.983 1.00 86.94 468 PRO A C 1
ATOM 3497 O O . PRO A 1 468 ? 9.064 -0.689 -19.880 1.00 86.94 468 PRO A O 1
ATOM 3500 N N . MET A 1 469 ? 7.792 -2.541 -19.960 1.00 88.50 469 MET A N 1
ATOM 3501 C CA . MET A 1 469 ? 8.904 -3.471 -19.740 1.00 88.50 469 MET A CA 1
ATOM 3502 C C . MET A 1 469 ? 9.815 -3.592 -20.964 1.00 88.50 469 MET A C 1
ATOM 3504 O O . MET A 1 469 ? 11.044 -3.622 -20.824 1.00 88.50 469 MET A O 1
ATOM 3508 N N . ALA A 1 470 ? 9.234 -3.623 -22.162 1.00 84.94 470 ALA A N 1
ATOM 3509 C CA . ALA A 1 470 ? 9.991 -3.587 -23.404 1.00 84.94 470 ALA A CA 1
ATOM 3510 C C . ALA A 1 470 ? 10.778 -2.269 -23.551 1.00 84.94 470 ALA A C 1
ATOM 3512 O O . ALA A 1 470 ? 11.986 -2.310 -23.791 1.00 84.94 470 ALA A O 1
ATOM 3513 N N . VAL A 1 471 ? 10.145 -1.115 -23.287 1.00 86.12 471 VAL A N 1
ATOM 3514 C CA . VAL A 1 471 ? 10.821 0.204 -23.290 1.00 86.12 471 VAL A CA 1
ATOM 3515 C C . VAL A 1 471 ? 11.983 0.227 -22.298 1.00 86.12 471 VAL A C 1
ATOM 3517 O O . VAL A 1 471 ? 13.096 0.616 -22.646 1.00 86.12 471 VAL A O 1
ATOM 3520 N N . ALA A 1 472 ? 11.745 -0.228 -21.066 1.00 89.38 472 ALA A N 1
ATOM 3521 C CA . ALA A 1 472 ? 12.764 -0.301 -20.026 1.00 89.38 472 ALA A CA 1
ATOM 3522 C C . ALA A 1 472 ? 13.984 -1.135 -20.448 1.00 89.38 472 ALA A C 1
ATOM 3524 O O . ALA A 1 472 ? 15.124 -0.745 -20.194 1.00 89.38 472 ALA A O 1
ATOM 3525 N N . SER A 1 473 ? 13.746 -2.269 -21.110 1.00 88.88 473 SER A N 1
ATOM 3526 C CA . SER A 1 473 ? 14.808 -3.161 -21.586 1.00 88.88 473 SER A CA 1
ATOM 3527 C C . SER A 1 473 ? 15.654 -2.485 -22.669 1.00 88.88 473 SER A C 1
ATOM 3529 O O . SER A 1 473 ? 16.880 -2.473 -22.560 1.00 88.88 473 SER A O 1
ATOM 3531 N N . ALA A 1 474 ? 15.008 -1.837 -23.645 1.00 85.94 474 ALA A N 1
ATOM 3532 C CA . ALA A 1 474 ? 15.686 -1.101 -24.712 1.00 85.94 474 ALA A CA 1
ATOM 3533 C C . ALA A 1 474 ? 16.543 0.061 -24.172 1.00 85.94 474 ALA A C 1
ATOM 3535 O O . ALA A 1 474 ? 17.689 0.245 -24.591 1.00 85.94 474 ALA A O 1
ATOM 3536 N N . VAL A 1 475 ? 16.025 0.818 -23.195 1.00 86.62 475 VAL A N 1
ATOM 3537 C CA . VAL A 1 475 ? 16.768 1.914 -22.547 1.00 86.62 475 VAL A CA 1
ATOM 3538 C C . VAL A 1 475 ? 18.014 1.390 -21.829 1.00 86.62 475 VAL A C 1
ATOM 3540 O O . VAL A 1 475 ? 19.099 1.943 -22.002 1.00 86.62 475 VAL A O 1
ATOM 3543 N N . VAL A 1 476 ? 17.902 0.310 -21.051 1.00 89.75 476 VAL A N 1
ATOM 3544 C CA . VAL A 1 476 ? 19.053 -0.249 -20.319 1.00 89.75 476 VAL A CA 1
ATOM 3545 C C . VAL A 1 476 ? 20.094 -0.843 -21.271 1.00 89.75 476 VAL A C 1
ATOM 3547 O O . VAL A 1 476 ? 21.293 -0.673 -21.045 1.00 89.75 476 VAL A O 1
ATOM 3550 N N . GLU A 1 477 ? 19.672 -1.478 -22.367 1.00 87.44 477 GLU A N 1
ATOM 3551 C CA . GLU A 1 477 ? 20.591 -1.955 -23.405 1.00 87.44 477 GLU A CA 1
ATOM 3552 C C . GLU A 1 477 ? 21.364 -0.794 -24.049 1.00 87.44 477 GLU A C 1
ATOM 3554 O O . GLU A 1 477 ? 22.591 -0.845 -24.166 1.00 87.44 477 GLU A O 1
ATOM 3559 N N . MET A 1 478 ? 20.676 0.295 -24.405 1.00 85.62 478 MET A N 1
ATOM 3560 C CA . MET A 1 478 ? 21.305 1.517 -24.915 1.00 85.62 478 MET A CA 1
ATOM 3561 C C . MET A 1 478 ? 22.343 2.084 -23.930 1.00 85.62 478 MET A C 1
ATOM 3563 O O . MET A 1 478 ? 23.457 2.414 -24.349 1.00 85.62 478 MET A O 1
ATOM 3567 N N . LEU A 1 479 ? 22.014 2.146 -22.635 1.00 85.38 479 LEU A N 1
ATOM 3568 C CA . LEU A 1 479 ? 22.906 2.643 -21.575 1.00 85.38 479 LEU A CA 1
ATOM 3569 C C . LEU A 1 479 ? 24.118 1.744 -21.310 1.00 85.38 479 LEU A C 1
ATOM 3571 O O . LEU A 1 479 ? 25.171 2.212 -20.869 1.00 85.38 479 LEU A O 1
ATOM 3575 N N . ASN A 1 480 ? 23.982 0.445 -21.563 1.00 88.25 480 ASN A N 1
ATOM 3576 C CA . ASN A 1 480 ? 25.094 -0.494 -21.485 1.00 88.25 480 ASN A CA 1
ATOM 3577 C C . ASN A 1 480 ? 26.000 -0.411 -22.726 1.00 88.25 480 ASN A C 1
ATOM 3579 O O . ASN A 1 480 ? 27.211 -0.570 -22.591 1.00 88.25 480 ASN A O 1
ATOM 3583 N N . ARG A 1 481 ? 25.446 -0.121 -23.915 1.00 86.62 481 ARG A N 1
ATOM 3584 C CA . ARG A 1 481 ? 26.223 0.076 -25.158 1.00 86.62 481 ARG A CA 1
ATOM 3585 C C . ARG A 1 481 ? 26.960 1.411 -25.193 1.00 86.62 481 ARG A C 1
ATOM 3587 O O . ARG A 1 481 ? 28.066 1.498 -25.718 1.00 86.62 481 ARG A O 1
ATOM 3594 N N . SER A 1 482 ? 26.347 2.451 -24.645 1.00 78.88 482 SER A N 1
ATOM 3595 C CA . SER A 1 482 ? 26.884 3.806 -24.627 1.00 78.88 482 SER A CA 1
ATOM 3596 C C . SER A 1 482 ? 26.611 4.432 -23.268 1.00 78.88 482 SER A C 1
ATOM 3598 O O . SER A 1 482 ? 25.495 4.349 -22.765 1.00 78.88 482 SER A O 1
ATOM 3600 N N . ALA A 1 483 ? 27.599 5.103 -22.670 1.00 74.00 483 ALA A N 1
ATOM 3601 C CA . ALA A 1 483 ? 27.381 5.930 -21.479 1.00 74.00 483 ALA A CA 1
ATOM 3602 C C . ALA A 1 483 ? 26.613 7.219 -21.848 1.00 74.00 483 ALA A C 1
ATOM 3604 O O . ALA A 1 483 ? 27.045 8.324 -21.529 1.00 74.00 483 ALA A O 1
ATOM 3605 N N . ALA A 1 484 ? 25.498 7.078 -22.574 1.00 71.50 484 ALA A N 1
ATOM 3606 C CA . ALA A 1 484 ? 24.744 8.152 -23.211 1.00 71.50 484 ALA A CA 1
ATOM 3607 C C . ALA A 1 484 ? 24.230 9.182 -22.204 1.00 71.50 484 ALA A C 1
ATOM 3609 O O . ALA A 1 484 ? 24.144 10.361 -22.526 1.00 71.50 484 ALA A O 1
ATOM 3610 N N . TRP A 1 485 ? 23.928 8.762 -20.971 1.00 74.94 485 TRP A N 1
ATOM 3611 C CA . TRP A 1 485 ? 23.478 9.676 -19.915 1.00 74.94 485 TRP A CA 1
ATOM 3612 C C . TRP A 1 485 ? 24.638 10.293 -19.121 1.00 74.94 485 TRP A C 1
ATOM 3614 O O . TRP A 1 485 ? 24.422 11.116 -18.236 1.00 74.94 485 TRP A O 1
ATOM 3624 N N . GLY A 1 486 ? 25.882 9.976 -19.485 1.00 83.75 486 GLY A N 1
ATOM 3625 C CA . GLY A 1 486 ? 27.082 10.529 -18.877 1.00 83.75 486 GLY A CA 1
ATOM 3626 C C . GLY A 1 486 ? 27.435 9.863 -17.544 1.00 83.75 486 GLY A C 1
ATOM 3627 O O . GLY A 1 486 ? 27.302 8.645 -17.408 1.00 83.75 486 GLY A O 1
ATOM 3628 N N . PRO A 1 487 ? 27.976 10.623 -16.575 1.00 87.69 487 PRO A N 1
ATOM 3629 C CA . PRO A 1 487 ? 28.386 10.066 -15.298 1.00 87.69 487 PRO A CA 1
ATOM 3630 C C . PRO A 1 487 ? 27.165 9.677 -14.437 1.00 87.69 487 PRO A C 1
ATOM 3632 O O . PRO A 1 487 ? 26.052 10.155 -14.683 1.00 87.69 487 PRO A O 1
ATOM 3635 N N . PRO A 1 488 ? 27.356 8.817 -13.421 1.00 87.44 488 PRO A N 1
ATOM 3636 C CA . PRO A 1 488 ? 26.269 8.242 -12.629 1.00 87.44 488 PRO A CA 1
ATOM 3637 C C . PRO A 1 488 ? 25.272 9.247 -12.017 1.00 87.44 488 PRO A C 1
ATOM 3639 O O . PRO A 1 488 ? 24.099 8.921 -11.864 1.00 87.44 488 PRO A O 1
ATOM 3642 N N . GLU A 1 489 ? 25.703 10.463 -11.685 1.00 85.62 489 GLU A N 1
ATOM 3643 C CA . GLU A 1 489 ? 24.863 11.541 -11.146 1.00 85.62 489 GLU A CA 1
ATOM 3644 C C . GLU A 1 489 ? 23.854 12.046 -12.180 1.00 85.62 489 GLU A C 1
ATOM 3646 O O . GLU A 1 489 ? 22.687 12.274 -11.863 1.00 85.62 489 GLU A O 1
ATOM 3651 N N . ARG A 1 490 ? 24.292 12.193 -13.437 1.00 84.44 490 ARG A N 1
ATOM 3652 C CA . ARG A 1 490 ? 23.408 12.591 -14.539 1.00 84.44 490 ARG A CA 1
ATOM 3653 C C . ARG A 1 490 ? 22.433 11.476 -14.889 1.00 84.44 490 ARG A C 1
ATOM 3655 O O . ARG A 1 490 ? 21.267 11.757 -15.143 1.00 84.44 490 ARG A O 1
ATOM 3662 N N . GLU A 1 491 ? 22.888 10.226 -14.847 1.00 88.62 491 GLU A N 1
ATOM 3663 C CA . GLU A 1 491 ? 22.028 9.056 -15.040 1.00 88.62 491 GLU A CA 1
ATOM 3664 C C . GLU A 1 491 ? 20.959 8.967 -13.932 1.00 88.62 491 GLU A C 1
ATOM 3666 O O . GLU A 1 491 ? 19.778 8.803 -14.232 1.00 88.62 491 GLU A O 1
ATOM 3671 N N . ALA A 1 492 ? 21.328 9.196 -12.666 1.00 88.88 492 ALA A N 1
ATOM 3672 C CA . ALA A 1 492 ? 20.381 9.254 -11.548 1.00 88.88 492 ALA A CA 1
ATOM 3673 C C . ALA A 1 492 ? 19.376 10.406 -11.703 1.00 88.88 492 ALA A C 1
ATOM 3675 O O . ALA A 1 492 ? 18.181 10.229 -11.461 1.00 88.88 492 ALA A O 1
ATOM 3676 N N . HIS A 1 493 ? 19.843 11.574 -12.152 1.00 84.19 493 HIS A N 1
ATOM 3677 C CA . HIS A 1 493 ? 18.982 12.716 -12.442 1.00 84.19 493 HIS A CA 1
ATOM 3678 C C . HIS A 1 493 ? 17.973 12.401 -13.556 1.00 84.19 493 HIS A C 1
ATOM 3680 O O . HIS A 1 493 ? 16.782 12.640 -13.377 1.00 84.19 493 HIS A O 1
ATOM 3686 N N . ALA A 1 494 ? 18.414 11.794 -14.662 1.00 84.44 494 ALA A N 1
ATOM 3687 C CA . ALA A 1 494 ? 17.540 11.365 -15.755 1.00 84.44 494 ALA A CA 1
ATOM 3688 C C . ALA A 1 494 ? 16.484 10.347 -15.295 1.00 84.44 494 ALA A C 1
ATOM 3690 O O . ALA A 1 494 ? 15.310 10.483 -15.636 1.00 84.44 494 ALA A O 1
ATOM 3691 N N . LEU A 1 495 ? 16.858 9.377 -14.454 1.00 88.62 495 LEU A N 1
ATOM 3692 C CA . LEU A 1 495 ? 15.900 8.452 -13.838 1.00 88.62 495 LEU A CA 1
ATOM 3693 C C . LEU A 1 495 ? 14.888 9.182 -12.945 1.00 88.62 495 LEU A C 1
ATOM 3695 O O . LEU A 1 495 ? 13.700 8.867 -12.991 1.00 88.62 495 LEU A O 1
ATOM 3699 N N . GLY A 1 496 ? 15.331 10.179 -12.174 1.00 86.25 496 GLY A N 1
ATOM 3700 C CA . GLY A 1 496 ? 14.447 11.045 -11.392 1.00 86.25 496 GLY A CA 1
ATOM 3701 C C . GLY A 1 496 ? 13.451 11.815 -12.263 1.00 86.25 496 GLY A C 1
ATOM 3702 O O . GLY A 1 496 ? 12.282 11.925 -11.909 1.00 86.25 496 GLY A O 1
ATOM 3703 N N . LEU A 1 497 ? 13.874 12.275 -13.441 1.00 82.38 497 LEU A N 1
ATOM 3704 C CA . LEU A 1 497 ? 12.992 12.935 -14.404 1.00 82.38 497 LEU A CA 1
ATOM 3705 C C . LEU A 1 497 ? 11.973 11.959 -15.005 1.00 82.38 497 LEU A C 1
ATOM 3707 O O . LEU A 1 497 ? 10.795 12.287 -15.083 1.00 82.38 497 LEU A O 1
ATOM 3711 N N . VAL A 1 498 ? 12.375 10.734 -15.358 1.00 85.44 498 VAL A N 1
ATOM 3712 C CA . VAL A 1 498 ? 11.419 9.700 -15.803 1.00 85.44 498 VAL A CA 1
ATOM 3713 C C . VAL A 1 498 ? 10.400 9.400 -14.701 1.00 85.44 498 VAL A C 1
ATOM 3715 O O . VAL A 1 498 ? 9.213 9.297 -14.984 1.00 85.44 498 VAL A O 1
ATOM 3718 N N . ARG A 1 499 ? 10.832 9.300 -13.440 1.00 87.50 499 ARG A N 1
ATOM 3719 C CA . ARG A 1 499 ? 9.933 9.104 -12.294 1.00 87.50 499 ARG A CA 1
ATOM 3720 C C . ARG A 1 499 ? 8.906 10.226 -12.162 1.00 87.50 499 ARG A C 1
ATOM 3722 O O . ARG A 1 499 ? 7.736 9.946 -11.914 1.00 87.50 499 ARG A O 1
ATOM 3729 N N . ASP A 1 500 ? 9.359 11.469 -12.294 1.00 79.31 500 ASP A N 1
ATOM 3730 C CA . ASP A 1 500 ? 8.549 12.652 -12.011 1.00 79.31 500 ASP A CA 1
ATOM 3731 C C . ASP A 1 500 ? 7.627 13.023 -13.193 1.00 79.31 500 ASP A C 1
ATOM 3733 O O . ASP A 1 500 ? 6.507 13.474 -12.964 1.00 79.31 500 ASP A O 1
ATOM 3737 N N . PHE A 1 501 ? 8.059 12.792 -14.440 1.00 76.75 501 PHE A N 1
ATOM 3738 C CA . PHE A 1 501 ? 7.346 13.212 -15.660 1.00 76.75 501 PHE A CA 1
ATOM 3739 C C . PHE A 1 501 ? 6.779 12.058 -16.501 1.00 76.75 501 PHE A C 1
ATOM 3741 O O . PHE A 1 501 ? 5.890 12.270 -17.319 1.00 76.75 501 PHE A O 1
ATOM 3748 N N . ALA A 1 502 ? 7.261 10.831 -16.312 1.00 80.12 502 ALA A N 1
ATOM 3749 C CA . ALA A 1 502 ? 6.801 9.641 -17.030 1.00 80.12 502 ALA A CA 1
ATOM 3750 C C . ALA A 1 502 ? 6.561 8.455 -16.064 1.00 80.12 502 ALA A C 1
ATOM 3752 O O . ALA A 1 502 ? 7.072 7.349 -16.293 1.00 80.12 502 ALA A O 1
ATOM 3753 N N . PRO A 1 503 ? 5.771 8.654 -14.985 1.00 81.44 503 PRO A N 1
ATOM 3754 C CA . PRO A 1 503 ? 5.675 7.731 -13.850 1.00 81.44 503 PRO A CA 1
ATOM 3755 C C . PRO A 1 503 ? 5.275 6.308 -14.249 1.00 81.44 503 PRO A C 1
ATOM 3757 O O . PRO A 1 503 ? 5.778 5.341 -13.684 1.00 81.44 503 PRO A O 1
ATOM 3760 N N . ARG A 1 504 ? 4.448 6.163 -15.290 1.00 82.44 504 ARG A N 1
ATOM 3761 C CA . ARG A 1 504 ? 4.034 4.865 -15.837 1.00 82.44 504 ARG A CA 1
ATOM 3762 C C . ARG A 1 504 ? 5.208 3.966 -16.248 1.00 82.44 504 ARG A C 1
ATOM 3764 O O . ARG A 1 504 ? 5.135 2.750 -16.087 1.00 82.44 504 ARG A O 1
ATOM 3771 N N . TYR A 1 505 ? 6.274 4.540 -16.801 1.00 85.56 505 TYR A N 1
ATOM 3772 C CA . TYR A 1 505 ? 7.425 3.776 -17.291 1.00 85.56 505 TYR A CA 1
ATOM 3773 C C . TYR A 1 505 ? 8.454 3.495 -16.193 1.00 85.56 505 TYR A C 1
ATOM 3775 O O . TYR A 1 505 ? 9.285 2.592 -16.326 1.00 85.56 505 TYR A O 1
ATOM 3783 N N . PHE A 1 506 ? 8.400 4.246 -15.092 1.00 91.19 506 PHE A N 1
ATOM 3784 C CA . PHE A 1 506 ? 9.456 4.251 -14.094 1.00 91.19 506 PHE A CA 1
ATOM 3785 C C . PHE A 1 506 ? 9.624 2.920 -13.340 1.00 91.19 506 PHE A C 1
ATOM 3787 O O . PHE A 1 506 ? 10.759 2.454 -13.278 1.00 91.19 506 PHE A O 1
ATOM 3794 N N . PRO A 1 507 ? 8.575 2.233 -12.835 1.00 92.75 507 PRO A N 1
ATOM 3795 C CA . PRO A 1 507 ? 8.758 0.957 -12.135 1.00 92.75 507 PRO A CA 1
ATOM 3796 C C . PRO A 1 507 ? 9.410 -0.130 -12.999 1.00 92.75 507 PRO A C 1
ATOM 3798 O O . PRO A 1 507 ? 10.231 -0.906 -12.513 1.00 92.75 507 PRO A O 1
ATOM 3801 N N . ALA A 1 508 ? 9.065 -0.194 -14.288 1.00 91.56 508 ALA A N 1
ATOM 3802 C CA . ALA A 1 508 ? 9.673 -1.141 -15.220 1.00 91.56 508 ALA A CA 1
ATOM 3803 C C . ALA A 1 508 ? 11.143 -0.790 -15.497 1.00 91.56 508 ALA A C 1
ATOM 3805 O O . ALA A 1 508 ? 12.010 -1.666 -15.434 1.00 91.56 508 ALA A O 1
ATOM 3806 N N . LEU A 1 509 ? 11.427 0.497 -15.734 1.00 94.31 509 LEU A N 1
ATOM 3807 C CA . LEU A 1 509 ? 12.786 0.998 -15.935 1.00 94.31 509 LEU A CA 1
ATOM 3808 C C . LEU A 1 509 ? 13.661 0.756 -14.706 1.00 94.31 509 LEU A C 1
ATOM 3810 O O . LEU A 1 509 ? 14.782 0.278 -14.844 1.00 94.31 509 LEU A O 1
ATOM 3814 N N . LEU A 1 510 ? 13.129 1.009 -13.512 1.00 95.56 510 LEU A N 1
ATOM 3815 C CA . LEU A 1 510 ? 13.795 0.769 -12.240 1.00 95.56 510 LEU A CA 1
ATOM 3816 C C . LEU A 1 510 ? 14.199 -0.698 -12.079 1.00 95.56 510 LEU A C 1
ATOM 3818 O O . LEU A 1 510 ? 15.369 -0.966 -11.816 1.00 95.56 510 LEU A O 1
ATOM 3822 N N . ARG A 1 511 ? 13.270 -1.643 -12.294 1.00 95.44 511 ARG A N 1
ATOM 3823 C CA . ARG A 1 511 ? 13.564 -3.085 -12.205 1.00 95.44 511 ARG A CA 1
ATOM 3824 C C . ARG A 1 511 ? 14.661 -3.497 -13.180 1.00 95.44 511 ARG A C 1
ATOM 3826 O O . ARG A 1 511 ? 15.635 -4.131 -12.784 1.00 95.44 511 ARG A O 1
ATOM 3833 N N . ARG A 1 512 ? 14.536 -3.110 -14.455 1.00 95.38 512 ARG A N 1
ATOM 3834 C CA . ARG A 1 512 ? 15.529 -3.466 -15.482 1.00 95.38 512 ARG A CA 1
ATOM 3835 C C . ARG A 1 512 ? 16.886 -2.834 -15.214 1.00 95.38 512 ARG A C 1
ATOM 3837 O O . ARG A 1 512 ? 17.904 -3.501 -15.379 1.00 95.38 512 ARG A O 1
ATOM 3844 N N . HIS A 1 513 ? 16.907 -1.578 -14.782 1.00 96.12 513 HIS A N 1
ATOM 3845 C CA . HIS A 1 513 ? 18.143 -0.885 -14.461 1.00 96.12 513 HIS A CA 1
ATOM 3846 C C . HIS A 1 513 ? 18.820 -1.504 -13.231 1.00 96.12 513 HIS A C 1
ATOM 3848 O O . HIS A 1 513 ? 20.029 -1.708 -13.248 1.00 96.12 513 HIS A O 1
ATOM 3854 N N . ALA A 1 514 ? 18.072 -1.838 -12.179 1.00 95.62 514 ALA A N 1
ATOM 3855 C CA . ALA A 1 514 ? 18.613 -2.502 -10.995 1.00 95.62 514 ALA A CA 1
ATOM 3856 C C . ALA A 1 514 ? 19.211 -3.883 -11.331 1.00 95.62 514 ALA A C 1
ATOM 3858 O O . ALA A 1 514 ? 20.327 -4.186 -10.914 1.00 95.62 514 ALA A O 1
ATOM 3859 N N . ALA A 1 515 ? 18.506 -4.680 -12.143 1.00 95.75 515 ALA A N 1
ATOM 3860 C CA . ALA A 1 515 ? 18.901 -6.046 -12.482 1.00 95.75 515 ALA A CA 1
ATOM 3861 C C . ALA A 1 515 ? 20.050 -6.142 -13.503 1.00 95.75 515 ALA A C 1
ATOM 3863 O O . ALA A 1 515 ? 20.883 -7.044 -13.416 1.00 95.75 515 ALA A O 1
ATOM 3864 N N . HIS A 1 516 ? 20.088 -5.252 -14.504 1.00 95.44 516 HIS A N 1
ATOM 3865 C CA . HIS A 1 516 ? 20.921 -5.445 -15.702 1.00 95.44 516 HIS A CA 1
ATOM 3866 C C . HIS A 1 516 ? 21.888 -4.299 -16.013 1.00 95.44 516 HIS A C 1
ATOM 3868 O O . HIS A 1 516 ? 22.694 -4.416 -16.943 1.00 95.44 516 HIS A O 1
ATOM 3874 N N . ARG A 1 517 ? 21.847 -3.180 -15.278 1.00 93.94 517 ARG A N 1
ATOM 3875 C CA . ARG A 1 517 ? 22.839 -2.118 -15.472 1.00 93.94 517 ARG A CA 1
ATOM 3876 C C . ARG A 1 517 ? 24.186 -2.562 -14.903 1.00 93.94 517 ARG A C 1
ATOM 3878 O O . ARG A 1 517 ? 24.283 -2.948 -13.742 1.00 93.94 517 ARG A O 1
ATOM 3885 N N . SER A 1 518 ? 25.240 -2.480 -15.709 1.00 87.12 518 SER A N 1
ATOM 3886 C CA . SER A 1 518 ? 26.592 -2.879 -15.305 1.00 87.12 518 SER A CA 1
ATOM 3887 C C . SER A 1 518 ? 27.442 -1.696 -14.814 1.00 87.12 518 SER A C 1
ATOM 3889 O O . SER A 1 518 ? 27.147 -0.529 -15.066 1.00 87.12 518 SER A O 1
ATOM 3891 N N . GLY A 1 519 ? 28.531 -1.991 -14.096 1.00 86.75 519 GLY A N 1
ATOM 3892 C CA . GLY A 1 519 ? 29.524 -0.991 -13.688 1.00 86.75 519 GLY A CA 1
ATOM 3893 C C . GLY A 1 519 ? 29.099 -0.083 -12.525 1.00 86.75 519 GLY A C 1
ATOM 3894 O O . GLY A 1 519 ? 28.270 -0.438 -11.690 1.00 86.75 519 GLY A O 1
ATOM 3895 N N . ARG A 1 520 ? 29.725 1.101 -12.426 1.00 84.06 520 ARG A N 1
ATOM 3896 C CA . ARG A 1 520 ? 29.488 2.067 -11.328 1.00 84.06 520 ARG A CA 1
ATOM 3897 C C . ARG A 1 520 ? 28.120 2.748 -11.403 1.00 84.06 520 ARG A C 1
ATOM 3899 O O . ARG A 1 520 ? 27.625 3.215 -10.383 1.00 84.06 520 ARG A O 1
ATOM 3906 N N . THR A 1 521 ? 27.530 2.802 -12.589 1.00 86.94 521 THR A N 1
ATOM 3907 C CA . THR A 1 521 ? 26.251 3.455 -12.883 1.00 86.94 521 THR A CA 1
ATOM 3908 C C . THR A 1 521 ? 25.045 2.648 -12.424 1.00 86.94 521 THR A C 1
ATOM 3910 O O . THR A 1 521 ? 23.981 3.229 -12.266 1.00 86.94 521 THR A O 1
ATOM 3913 N N . ARG A 1 522 ? 25.182 1.355 -12.088 1.00 88.19 522 ARG A N 1
ATOM 3914 C CA . ARG A 1 522 ? 24.067 0.556 -11.534 1.00 88.19 522 ARG A CA 1
ATOM 3915 C C . ARG A 1 522 ? 23.402 1.198 -10.307 1.00 88.19 522 ARG A C 1
ATOM 3917 O O . ARG A 1 522 ? 22.188 1.109 -10.131 1.00 88.19 522 ARG A O 1
ATOM 3924 N N . TRP A 1 523 ? 24.189 1.940 -9.525 1.00 92.06 523 TRP A N 1
ATOM 3925 C CA . TRP A 1 523 ? 23.759 2.674 -8.333 1.00 92.06 523 TRP A CA 1
ATOM 3926 C C . TRP A 1 523 ? 22.965 3.956 -8.626 1.00 92.06 523 TRP A C 1
ATOM 3928 O O . TRP A 1 523 ? 22.344 4.499 -7.715 1.00 92.06 523 TRP A O 1
ATOM 3938 N N . ALA A 1 524 ? 22.932 4.422 -9.879 1.00 92.44 524 ALA A N 1
ATOM 3939 C CA . ALA A 1 524 ? 22.158 5.594 -10.281 1.00 92.44 524 ALA A CA 1
ATOM 3940 C C . ALA A 1 524 ? 20.657 5.403 -10.014 1.00 92.44 524 ALA A C 1
ATOM 3942 O O . ALA A 1 524 ? 19.998 6.298 -9.490 1.00 92.44 524 ALA A O 1
ATOM 3943 N N . SER A 1 525 ? 20.139 4.202 -10.290 1.00 94.06 525 SER A N 1
ATOM 3944 C CA . SER A 1 525 ? 18.752 3.841 -9.974 1.00 94.06 525 SER A CA 1
ATOM 3945 C C . SER A 1 525 ? 18.449 3.880 -8.482 1.00 94.06 525 SER A C 1
ATOM 3947 O O . SER A 1 525 ? 17.425 4.439 -8.103 1.00 94.06 525 SER A O 1
ATOM 3949 N N . LEU A 1 526 ? 19.360 3.383 -7.637 1.00 94.19 526 LEU A N 1
ATOM 3950 C CA . LEU A 1 526 ? 19.211 3.454 -6.184 1.00 94.19 526 LEU A CA 1
ATOM 3951 C C . LEU A 1 526 ? 19.177 4.909 -5.698 1.00 94.19 526 LEU A C 1
ATOM 3953 O O . LEU A 1 526 ? 18.316 5.277 -4.905 1.00 94.19 526 LEU A O 1
ATOM 3957 N N . SER A 1 527 ? 20.076 5.752 -6.212 1.00 91.94 527 SER A N 1
ATOM 3958 C CA . SER A 1 527 ? 20.096 7.186 -5.901 1.00 91.94 527 SER A CA 1
ATOM 3959 C C . SER A 1 527 ? 18.794 7.885 -6.313 1.00 91.94 527 SER A C 1
ATOM 3961 O O . SER A 1 527 ? 18.252 8.677 -5.544 1.00 91.94 527 SER A O 1
ATOM 3963 N N . ALA A 1 528 ? 18.233 7.532 -7.475 1.00 90.75 528 ALA A N 1
ATOM 3964 C CA . ALA A 1 528 ? 16.975 8.091 -7.972 1.00 90.75 528 ALA A CA 1
ATOM 3965 C C . ALA A 1 528 ? 15.742 7.698 -7.132 1.00 90.75 528 ALA A C 1
ATOM 3967 O O . ALA A 1 528 ? 14.749 8.433 -7.119 1.00 90.75 528 ALA A O 1
ATOM 3968 N N . VAL A 1 529 ? 15.784 6.557 -6.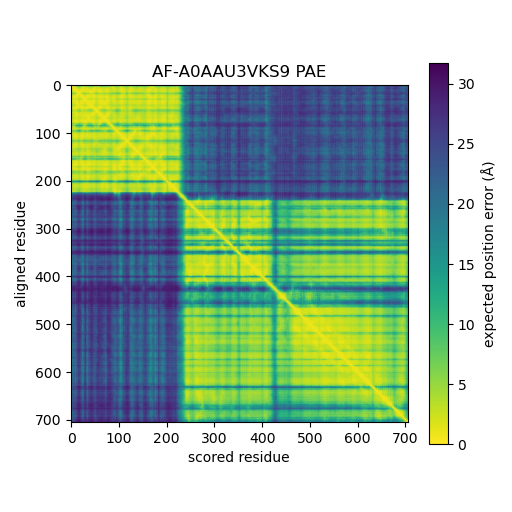432 1.00 92.62 529 VAL A N 1
ATOM 3969 C CA . VAL A 1 529 ? 14.651 6.047 -5.634 1.00 92.62 529 VAL A CA 1
ATOM 3970 C C . VAL A 1 529 ? 14.815 6.188 -4.133 1.00 92.62 529 VAL A C 1
ATOM 3972 O O . VAL A 1 529 ? 13.835 6.016 -3.413 1.00 92.62 529 VAL A O 1
ATOM 3975 N N . ALA A 1 530 ? 16.015 6.506 -3.644 1.00 91.88 530 ALA A N 1
ATOM 3976 C CA . ALA A 1 530 ? 16.274 6.649 -2.219 1.00 91.88 530 ALA A CA 1
ATOM 3977 C C . ALA A 1 530 ? 15.225 7.568 -1.569 1.00 91.88 530 ALA A C 1
ATOM 3979 O O . ALA A 1 530 ? 14.892 8.628 -2.094 1.00 91.88 530 ALA A O 1
ATOM 3980 N N . GLY A 1 531 ? 14.683 7.187 -0.418 1.00 88.75 531 GLY A N 1
ATOM 3981 C CA . GLY A 1 531 ? 13.614 7.903 0.283 1.00 88.75 531 GLY A CA 1
ATOM 3982 C C . GLY A 1 531 ? 12.196 7.646 -0.238 1.00 88.75 531 GLY A C 1
ATOM 3983 O O . GLY A 1 531 ? 11.261 8.189 0.337 1.00 88.75 531 GLY A O 1
ATOM 3984 N N . ILE A 1 532 ? 12.009 6.847 -1.292 1.00 91.12 532 ILE A N 1
ATOM 3985 C CA . ILE A 1 532 ? 10.686 6.391 -1.737 1.00 91.12 532 ILE A CA 1
ATOM 3986 C C . ILE A 1 532 ? 10.613 4.891 -1.480 1.00 91.12 532 ILE A C 1
ATOM 3988 O O . ILE A 1 532 ? 11.176 4.088 -2.222 1.00 91.12 532 ILE A O 1
ATOM 3992 N N . ASP A 1 533 ? 9.952 4.528 -0.394 1.00 91.81 533 ASP A N 1
ATOM 3993 C CA . ASP A 1 533 ? 10.019 3.218 0.231 1.00 91.81 533 ASP A CA 1
ATOM 3994 C C . ASP A 1 533 ? 9.567 2.096 -0.713 1.00 91.81 533 ASP A C 1
ATOM 3996 O O . ASP A 1 533 ? 10.299 1.114 -0.850 1.00 91.81 533 ASP A O 1
ATOM 4000 N N . ASP A 1 534 ? 8.452 2.265 -1.431 1.00 88.62 534 ASP A N 1
ATOM 4001 C CA . ASP A 1 534 ? 7.962 1.285 -2.416 1.00 88.62 534 ASP A CA 1
ATOM 4002 C C . ASP A 1 534 ? 8.959 1.080 -3.564 1.00 88.62 534 ASP A C 1
ATOM 4004 O O . ASP A 1 534 ? 9.204 -0.043 -4.002 1.00 88.62 534 ASP A O 1
ATOM 4008 N N . HIS A 1 535 ? 9.568 2.161 -4.058 1.00 93.62 535 HIS A N 1
ATOM 4009 C CA . HIS A 1 535 ? 10.552 2.068 -5.134 1.00 93.62 535 HIS A CA 1
ATOM 4010 C C . HIS A 1 535 ? 11.856 1.426 -4.650 1.00 93.62 535 HIS A C 1
ATOM 4012 O O . HIS A 1 535 ? 12.481 0.677 -5.396 1.00 93.62 535 HIS A O 1
ATOM 4018 N N . VAL A 1 536 ? 12.260 1.665 -3.402 1.00 94.75 536 VAL A N 1
ATOM 4019 C CA . VAL A 1 536 ? 13.405 0.973 -2.799 1.00 94.75 536 VAL A CA 1
ATOM 4020 C C . VAL A 1 536 ? 13.117 -0.522 -2.661 1.00 94.75 536 VAL A C 1
ATOM 4022 O O . VAL A 1 536 ? 13.989 -1.319 -2.989 1.00 94.75 536 VAL A O 1
ATOM 4025 N N . THR A 1 537 ? 11.903 -0.917 -2.262 1.00 93.56 537 THR A N 1
ATOM 4026 C CA . THR A 1 537 ? 11.491 -2.331 -2.267 1.00 93.56 537 THR A CA 1
ATOM 4027 C C . THR A 1 537 ? 11.585 -2.928 -3.672 1.00 93.56 537 THR A C 1
ATOM 4029 O O . THR A 1 537 ? 12.257 -3.938 -3.845 1.00 93.56 537 THR A O 1
ATOM 4032 N N . ILE A 1 538 ? 11.018 -2.267 -4.690 1.00 93.50 538 ILE A N 1
ATOM 4033 C CA . ILE A 1 538 ? 11.110 -2.720 -6.091 1.00 93.50 538 ILE A CA 1
ATOM 4034 C C . ILE A 1 538 ? 12.571 -2.876 -6.537 1.00 93.50 538 ILE A C 1
ATOM 4036 O O . ILE A 1 538 ? 12.901 -3.806 -7.271 1.00 93.50 538 ILE A O 1
ATOM 4040 N N . TRP A 1 539 ? 13.447 -1.959 -6.122 1.00 95.69 539 TRP A N 1
ATOM 4041 C CA . TRP A 1 539 ? 14.874 -2.032 -6.423 1.00 95.69 539 TRP A CA 1
ATOM 4042 C C . TRP A 1 539 ? 15.535 -3.236 -5.739 1.00 95.69 539 TRP A C 1
ATOM 4044 O O . TRP A 1 539 ? 16.253 -3.979 -6.403 1.00 95.69 539 TRP A O 1
ATOM 4054 N N . LEU A 1 540 ? 15.263 -3.456 -4.447 1.00 95.31 540 LEU A N 1
ATOM 4055 C CA . LEU A 1 540 ? 15.802 -4.575 -3.663 1.00 95.31 540 LEU A CA 1
ATOM 4056 C C . LEU A 1 540 ? 15.350 -5.939 -4.196 1.00 95.31 540 LEU A C 1
ATOM 4058 O O . LEU A 1 540 ? 16.148 -6.865 -4.233 1.00 95.31 540 LEU A O 1
ATOM 4062 N N . GLU A 1 541 ? 14.100 -6.049 -4.644 1.00 93.94 541 GLU A N 1
ATOM 4063 C CA . GLU A 1 541 ? 13.561 -7.262 -5.272 1.00 93.94 541 GLU A CA 1
ATOM 4064 C C . GLU A 1 541 ? 14.182 -7.548 -6.647 1.00 93.94 541 GLU A C 1
ATOM 4066 O O . GLU A 1 541 ? 14.214 -8.693 -7.092 1.00 93.94 541 GLU A O 1
ATOM 4071 N N . ALA A 1 542 ? 14.642 -6.509 -7.349 1.00 94.81 542 ALA A N 1
ATOM 4072 C CA . ALA A 1 542 ? 15.173 -6.628 -8.702 1.00 94.81 542 ALA A CA 1
ATOM 4073 C C . ALA A 1 542 ? 16.688 -6.873 -8.753 1.00 94.81 542 ALA A C 1
ATOM 4075 O O . ALA A 1 542 ? 17.180 -7.394 -9.757 1.00 94.81 542 ALA A O 1
ATOM 4076 N N . VAL A 1 543 ? 17.445 -6.483 -7.723 1.00 95.06 543 VAL A N 1
ATOM 4077 C CA . VAL A 1 543 ? 18.885 -6.764 -7.680 1.00 95.06 543 VAL A CA 1
ATOM 4078 C C . VAL A 1 543 ? 19.139 -8.242 -7.355 1.00 95.06 543 VAL A C 1
ATOM 4080 O O . VAL A 1 543 ? 18.549 -8.760 -6.412 1.00 95.06 543 VAL A O 1
ATOM 4083 N N . PRO A 1 544 ? 20.042 -8.937 -8.077 1.00 91.88 544 PRO A N 1
ATOM 4084 C CA . PRO A 1 544 ? 20.357 -10.339 -7.780 1.00 91.88 544 PRO A CA 1
ATOM 4085 C C . PRO A 1 544 ? 20.945 -10.544 -6.378 1.00 91.88 544 PRO A C 1
ATOM 4087 O O . PRO A 1 544 ? 20.687 -11.551 -5.730 1.00 91.88 544 PRO A O 1
ATOM 4090 N N . GLU A 1 545 ? 21.754 -9.583 -5.927 1.00 92.94 545 GLU A N 1
ATOM 4091 C CA . GLU A 1 545 ? 22.374 -9.557 -4.606 1.00 92.94 545 GLU A CA 1
ATOM 4092 C C . GLU A 1 545 ? 22.562 -8.096 -4.176 1.00 92.94 545 GLU A C 1
ATOM 4094 O O . GLU A 1 545 ? 23.014 -7.253 -4.960 1.00 92.94 545 GLU A O 1
ATOM 4099 N N . VAL A 1 546 ? 22.220 -7.784 -2.926 1.00 92.75 546 VAL A N 1
ATOM 4100 C CA . VAL A 1 546 ? 22.439 -6.452 -2.353 1.00 92.75 546 VAL A CA 1
ATOM 4101 C C . VAL A 1 546 ? 23.890 -6.357 -1.899 1.00 92.75 546 VAL A C 1
ATOM 4103 O O . VAL A 1 546 ? 24.263 -6.919 -0.871 1.00 92.75 546 VAL A O 1
ATOM 4106 N N . ASP A 1 547 ? 24.722 -5.632 -2.648 1.00 92.75 547 ASP A N 1
ATOM 4107 C CA . ASP A 1 547 ? 26.118 -5.468 -2.251 1.00 92.75 547 ASP A CA 1
ATOM 4108 C C . ASP A 1 547 ? 26.258 -4.764 -0.888 1.00 92.75 547 ASP A C 1
ATOM 4110 O O . ASP A 1 547 ? 25.494 -3.844 -0.569 1.00 92.75 547 ASP A O 1
ATOM 4114 N N . PRO A 1 548 ? 27.294 -5.116 -0.104 1.00 93.56 548 PRO A N 1
ATOM 4115 C CA . PRO A 1 548 ? 27.593 -4.415 1.132 1.00 93.56 548 PRO A CA 1
ATOM 4116 C C . PRO A 1 548 ? 27.956 -2.943 0.859 1.00 93.56 548 PRO A C 1
ATOM 4118 O O . PRO A 1 548 ? 28.542 -2.625 -0.187 1.00 93.56 548 PRO A O 1
ATOM 4121 N N . PRO A 1 549 ? 27.735 -2.034 1.829 1.00 92.88 549 PRO A N 1
ATOM 4122 C CA . PRO A 1 549 ? 28.026 -0.604 1.684 1.00 92.88 549 PRO A CA 1
ATOM 4123 C C . PRO A 1 549 ? 29.459 -0.299 1.230 1.00 92.88 549 PRO A C 1
ATOM 4125 O O . PRO A 1 549 ? 29.704 0.679 0.527 1.00 92.88 549 PRO A O 1
ATOM 4128 N N . SER A 1 550 ? 30.431 -1.140 1.595 1.00 91.81 550 SER A N 1
ATOM 4129 C CA . SER A 1 550 ? 31.840 -0.987 1.210 1.00 91.81 550 SER A CA 1
ATOM 4130 C C . SER A 1 550 ? 32.067 -1.021 -0.309 1.00 91.81 550 SER A C 1
ATOM 4132 O O . SER A 1 550 ? 32.997 -0.371 -0.794 1.00 91.81 550 SER A O 1
ATOM 4134 N N . ARG A 1 551 ? 31.197 -1.711 -1.061 1.00 90.62 551 ARG A N 1
ATOM 4135 C CA . ARG A 1 551 ? 31.218 -1.794 -2.532 1.00 90.62 551 ARG A CA 1
ATOM 4136 C C . ARG A 1 551 ? 30.398 -0.701 -3.219 1.00 90.62 551 ARG A C 1
ATOM 4138 O O . ARG A 1 551 ? 30.515 -0.524 -4.435 1.00 90.62 551 ARG A O 1
ATOM 4145 N N . VAL A 1 552 ? 29.609 0.062 -2.466 1.00 89.75 552 VAL A N 1
ATOM 4146 C CA . VAL A 1 552 ? 28.901 1.234 -2.982 1.00 89.75 552 VAL A CA 1
ATOM 4147 C C . VAL A 1 552 ? 29.919 2.372 -3.173 1.00 89.75 552 VAL A C 1
ATOM 4149 O O . VAL A 1 552 ? 30.673 2.703 -2.242 1.00 89.75 552 VAL A O 1
ATOM 4152 N N . PRO A 1 553 ? 30.008 2.990 -4.368 1.00 90.12 553 PRO A N 1
ATOM 4153 C CA . PRO A 1 553 ? 30.877 4.142 -4.584 1.00 90.12 553 PRO A CA 1
ATOM 4154 C C . PRO A 1 553 ? 30.601 5.232 -3.544 1.00 90.12 553 PRO A C 1
ATOM 4156 O O . PRO A 1 553 ? 29.452 5.455 -3.183 1.00 90.12 553 PRO A O 1
ATOM 4159 N N . ARG A 1 554 ? 31.640 5.924 -3.054 1.00 87.88 554 ARG A N 1
ATOM 4160 C CA . ARG A 1 554 ? 31.491 6.943 -1.990 1.00 87.88 554 ARG A CA 1
ATOM 4161 C C . ARG A 1 554 ? 30.452 8.017 -2.323 1.00 87.88 554 ARG A C 1
ATOM 4163 O O . ARG A 1 554 ? 29.712 8.423 -1.442 1.00 87.88 554 ARG A O 1
ATOM 4170 N N . LEU A 1 555 ? 30.381 8.406 -3.592 1.00 81.50 555 LEU A N 1
ATOM 4171 C CA . LEU A 1 555 ? 29.385 9.328 -4.135 1.00 81.50 555 LEU A CA 1
ATOM 4172 C C . LEU A 1 555 ? 27.931 8.892 -3.860 1.00 81.50 555 LEU A C 1
ATOM 4174 O O . LEU A 1 555 ? 27.062 9.733 -3.705 1.00 81.50 555 LEU A O 1
ATOM 4178 N N . PHE A 1 556 ? 27.682 7.584 -3.773 1.00 83.44 556 PHE A N 1
ATOM 4179 C CA . PHE A 1 556 ? 26.371 6.981 -3.521 1.00 83.44 556 PHE A CA 1
ATOM 4180 C C . PHE A 1 556 ? 26.220 6.443 -2.096 1.00 83.44 556 PHE A C 1
ATOM 4182 O O . PHE A 1 556 ? 25.277 5.719 -1.797 1.00 83.44 556 PHE A O 1
ATOM 4189 N N . ARG A 1 557 ? 27.156 6.770 -1.201 1.00 85.31 557 ARG A N 1
ATOM 4190 C CA . ARG A 1 557 ? 27.059 6.472 0.233 1.00 85.31 557 ARG A CA 1
ATOM 4191 C C . ARG A 1 557 ? 26.613 7.694 1.020 1.00 85.31 557 ARG A C 1
ATOM 4193 O O . ARG A 1 557 ? 27.136 7.970 2.098 1.00 85.31 557 ARG A O 1
ATOM 4200 N N . ASP A 1 558 ? 25.676 8.452 0.465 1.00 88.75 558 ASP A N 1
ATOM 4201 C CA . ASP A 1 558 ? 25.027 9.486 1.251 1.00 88.75 558 ASP A CA 1
ATOM 4202 C C . ASP A 1 558 ? 24.135 8.851 2.334 1.00 88.75 558 ASP A C 1
ATOM 4204 O O . ASP A 1 558 ? 23.761 7.671 2.286 1.00 88.75 558 ASP A O 1
ATOM 4208 N N . ARG A 1 559 ? 23.801 9.664 3.337 1.00 90.81 559 ARG A N 1
ATOM 4209 C CA . ARG A 1 559 ? 22.945 9.273 4.460 1.00 90.81 559 ARG A CA 1
ATOM 4210 C C . ARG A 1 559 ? 21.601 8.701 3.989 1.00 90.81 559 ARG A C 1
ATOM 4212 O O . ARG A 1 559 ? 21.127 7.720 4.550 1.00 90.81 559 ARG A O 1
ATOM 4219 N N . ARG A 1 560 ? 20.990 9.298 2.961 1.00 89.56 560 ARG A N 1
ATOM 4220 C CA . ARG A 1 560 ? 19.650 8.952 2.465 1.00 89.56 560 ARG A CA 1
ATOM 4221 C C . ARG A 1 560 ? 19.636 7.560 1.840 1.00 89.56 560 ARG A C 1
ATOM 4223 O O . ARG A 1 560 ? 18.683 6.818 2.067 1.00 89.56 560 ARG A O 1
ATOM 4230 N N . ILE A 1 561 ? 20.667 7.190 1.085 1.00 92.62 561 ILE A N 1
ATOM 4231 C CA . ILE A 1 561 ? 20.797 5.862 0.476 1.00 92.62 561 ILE A CA 1
ATOM 4232 C C . ILE A 1 561 ? 20.981 4.801 1.559 1.00 92.62 561 ILE A C 1
ATOM 4234 O O . ILE A 1 561 ? 20.247 3.815 1.560 1.00 92.62 561 ILE A O 1
ATOM 4238 N N . VAL A 1 562 ? 21.898 5.023 2.507 1.00 94.19 562 VAL A N 1
ATOM 4239 C CA . VAL A 1 562 ? 22.131 4.090 3.624 1.00 94.19 562 VAL A CA 1
ATOM 4240 C C . VAL A 1 562 ? 20.855 3.866 4.427 1.00 94.19 562 VAL A C 1
ATOM 4242 O O . VAL A 1 562 ? 20.477 2.723 4.676 1.00 94.19 562 VAL A O 1
ATOM 4245 N N . GLU A 1 563 ? 20.158 4.950 4.762 1.00 94.50 563 GLU A N 1
ATOM 4246 C CA . GLU A 1 563 ? 18.881 4.902 5.465 1.00 94.50 563 GLU A CA 1
ATOM 4247 C C . GLU A 1 563 ? 17.828 4.104 4.684 1.00 94.50 563 GLU A C 1
ATOM 4249 O O . GLU A 1 563 ? 17.177 3.218 5.234 1.00 94.50 563 GLU A O 1
ATOM 4254 N N . SER A 1 564 ? 17.683 4.392 3.390 1.00 94.50 564 SER A N 1
ATOM 4255 C CA . SER A 1 564 ? 16.662 3.777 2.537 1.00 94.50 564 SER A CA 1
ATOM 4256 C C . SER A 1 564 ? 16.893 2.287 2.346 1.00 94.50 564 SER A C 1
ATOM 4258 O O . SER A 1 564 ? 15.954 1.507 2.487 1.00 94.50 564 SER A O 1
ATOM 4260 N N . VAL A 1 565 ? 18.134 1.886 2.057 1.00 95.62 565 VAL A N 1
ATOM 4261 C CA . VAL A 1 565 ? 18.474 0.471 1.890 1.00 95.62 565 VAL A CA 1
ATOM 4262 C C . VAL A 1 565 ? 18.247 -0.269 3.197 1.00 95.62 565 VAL A C 1
ATOM 4264 O O . VAL A 1 565 ? 17.532 -1.261 3.189 1.00 95.62 565 VAL A O 1
ATOM 4267 N N . LEU A 1 566 ? 18.763 0.232 4.324 1.00 96.44 566 LEU A N 1
ATOM 4268 C CA . LEU A 1 566 ? 18.587 -0.439 5.611 1.00 96.44 566 LEU A CA 1
ATOM 4269 C C . LEU A 1 566 ? 17.101 -0.605 5.972 1.00 96.44 566 LEU A C 1
ATOM 4271 O O . LEU A 1 566 ? 16.694 -1.695 6.360 1.00 96.44 566 LEU A O 1
ATOM 4275 N N . LEU A 1 567 ? 16.272 0.426 5.777 1.00 96.38 567 LEU A N 1
ATOM 4276 C CA . LEU A 1 567 ? 14.821 0.321 5.980 1.00 96.38 567 LEU A CA 1
ATOM 4277 C C . LEU A 1 567 ? 14.167 -0.709 5.051 1.00 96.38 567 LEU A C 1
ATOM 4279 O O . LEU A 1 567 ? 13.313 -1.472 5.496 1.00 96.38 567 LEU A O 1
ATOM 4283 N N . GLY A 1 568 ? 14.571 -0.750 3.780 1.00 95.81 568 GLY A N 1
ATOM 4284 C CA . GLY A 1 568 ? 14.076 -1.734 2.822 1.00 95.81 568 GLY A CA 1
ATOM 4285 C C . GLY A 1 568 ? 14.482 -3.171 3.173 1.00 95.81 568 GLY A C 1
ATOM 4286 O O . GLY A 1 568 ? 13.653 -4.073 3.070 1.00 95.81 568 GLY A O 1
ATOM 4287 N N . LEU A 1 569 ? 15.709 -3.391 3.658 1.00 95.81 569 LEU A N 1
ATOM 4288 C CA . LEU A 1 569 ? 16.167 -4.704 4.138 1.00 95.81 569 LEU A CA 1
ATOM 4289 C C . LEU A 1 569 ? 15.385 -5.136 5.386 1.00 95.81 569 LEU A C 1
ATOM 4291 O O . LEU A 1 569 ? 14.918 -6.267 5.450 1.00 95.81 569 LEU A O 1
ATOM 4295 N N . LEU A 1 570 ? 15.161 -4.228 6.345 1.00 95.19 570 LEU A N 1
ATOM 4296 C CA . LEU A 1 570 ? 14.338 -4.508 7.530 1.00 95.19 570 LEU A CA 1
ATOM 4297 C C . LEU A 1 570 ? 12.882 -4.846 7.169 1.00 95.19 570 LEU A C 1
ATOM 4299 O O . LEU A 1 570 ? 12.268 -5.683 7.825 1.00 95.19 570 LEU A O 1
ATOM 4303 N N . ARG A 1 571 ? 12.332 -4.208 6.129 1.00 94.19 571 ARG A N 1
ATOM 4304 C CA . ARG A 1 571 ? 10.970 -4.458 5.631 1.00 94.19 571 ARG A CA 1
ATOM 4305 C C . ARG A 1 571 ? 10.841 -5.815 4.938 1.00 94.19 571 ARG A C 1
ATOM 4307 O O . ARG A 1 571 ? 9.876 -6.533 5.165 1.00 94.19 571 ARG A O 1
ATOM 4314 N N . THR A 1 572 ? 11.792 -6.139 4.066 1.00 90.56 572 THR A N 1
ATOM 4315 C CA . THR A 1 572 ? 11.730 -7.320 3.185 1.00 90.56 572 THR A CA 1
ATOM 4316 C C . THR A 1 572 ? 12.360 -8.570 3.796 1.00 90.56 572 THR A C 1
ATOM 4318 O O . THR A 1 572 ? 12.104 -9.674 3.325 1.00 90.56 572 THR A O 1
ATOM 4321 N N . GLY A 1 573 ? 13.206 -8.415 4.819 1.00 90.31 573 GLY A N 1
ATOM 4322 C CA . GLY A 1 573 ? 14.040 -9.494 5.350 1.00 90.31 573 GLY A CA 1
ATOM 4323 C C . GLY A 1 573 ? 15.137 -9.958 4.384 1.00 90.31 573 GLY A C 1
ATOM 4324 O O . GLY A 1 573 ? 15.753 -10.994 4.621 1.00 90.31 573 GLY A O 1
ATOM 4325 N N . ALA A 1 574 ? 15.374 -9.230 3.288 1.00 85.38 574 ALA A N 1
ATOM 4326 C CA . ALA A 1 574 ? 16.384 -9.579 2.297 1.00 85.38 574 ALA A CA 1
ATOM 4327 C C . ALA A 1 574 ? 17.788 -9.127 2.737 1.00 85.38 574 ALA A C 1
ATOM 4329 O O . ALA A 1 574 ? 17.943 -8.075 3.352 1.00 85.38 574 ALA A O 1
ATOM 4330 N N . GLY A 1 575 ? 18.819 -9.885 2.350 1.00 88.75 575 GLY A N 1
ATOM 4331 C CA . GLY A 1 575 ? 20.228 -9.472 2.420 1.00 88.75 575 GLY A CA 1
ATOM 4332 C C . GLY A 1 575 ? 20.851 -9.368 3.821 1.00 88.75 575 GLY A C 1
ATOM 4333 O O . GLY A 1 575 ? 20.299 -9.810 4.825 1.00 88.75 575 GLY A O 1
ATOM 4334 N N . ASP A 1 576 ? 22.058 -8.793 3.875 1.00 90.50 576 ASP A N 1
ATOM 4335 C CA . ASP A 1 576 ? 22.835 -8.608 5.107 1.00 90.50 576 ASP A CA 1
ATOM 4336 C C . ASP A 1 576 ? 22.518 -7.260 5.779 1.00 90.50 576 ASP A C 1
ATOM 4338 O O . ASP A 1 576 ? 23.099 -6.216 5.464 1.00 90.50 576 ASP A O 1
ATOM 4342 N N . VAL A 1 577 ? 21.599 -7.287 6.746 1.00 94.69 577 VAL A N 1
ATOM 4343 C CA . VAL A 1 577 ? 21.253 -6.129 7.588 1.00 94.69 577 VAL A CA 1
ATOM 4344 C C . VAL A 1 577 ? 22.458 -5.639 8.408 1.00 94.69 577 VAL A C 1
ATOM 4346 O O . VAL A 1 577 ? 22.570 -4.442 8.683 1.00 94.69 577 VAL A O 1
ATOM 4349 N N . GLY A 1 578 ? 23.385 -6.527 8.781 1.00 95.31 578 GLY A N 1
ATOM 4350 C CA . GLY A 1 578 ? 24.519 -6.223 9.654 1.00 95.31 578 GLY A CA 1
ATOM 4351 C C . GLY A 1 578 ? 25.482 -5.205 9.045 1.00 95.31 578 GLY A C 1
ATOM 4352 O O . GLY A 1 578 ? 25.804 -4.204 9.692 1.00 95.31 578 GLY A O 1
ATOM 4353 N N . ALA A 1 579 ? 25.880 -5.408 7.786 1.00 94.19 579 ALA A N 1
ATOM 4354 C CA . ALA A 1 579 ? 26.783 -4.496 7.081 1.00 94.19 579 ALA A CA 1
ATOM 4355 C C . ALA A 1 579 ? 26.170 -3.095 6.886 1.00 94.19 579 ALA A C 1
ATOM 4357 O O . ALA A 1 579 ? 26.844 -2.075 7.061 1.00 94.19 579 ALA A O 1
ATOM 4358 N N . TRP A 1 580 ? 24.877 -3.022 6.554 1.00 94.75 580 TRP A N 1
ATOM 4359 C CA . TRP A 1 580 ? 24.167 -1.748 6.385 1.00 94.75 580 TRP A CA 1
ATOM 4360 C C . TRP A 1 580 ? 23.904 -1.033 7.714 1.00 94.75 580 TRP A C 1
ATOM 4362 O O . TRP A 1 580 ? 23.966 0.197 7.761 1.00 94.75 580 TRP A O 1
ATOM 4372 N N . ARG A 1 581 ? 23.709 -1.775 8.809 1.00 94.69 581 ARG A N 1
ATOM 4373 C CA . ARG A 1 581 ? 23.625 -1.225 10.170 1.00 94.69 581 ARG A CA 1
ATOM 4374 C C . ARG A 1 581 ? 24.927 -0.546 10.603 1.00 94.69 581 ARG A C 1
ATOM 4376 O O . ARG A 1 581 ? 24.884 0.562 11.134 1.00 94.69 581 ARG A O 1
ATOM 4383 N N . GLU A 1 582 ? 26.085 -1.149 10.330 1.00 93.31 582 GLU A N 1
ATOM 4384 C CA . GLU A 1 582 ? 27.387 -0.523 10.618 1.00 93.31 582 GLU A CA 1
ATOM 4385 C C . GLU A 1 582 ? 27.588 0.766 9.799 1.00 93.31 582 GLU A C 1
ATOM 4387 O O . GLU A 1 582 ? 28.035 1.794 10.315 1.00 93.31 582 GLU A O 1
ATOM 4392 N N . ALA A 1 583 ? 27.199 0.752 8.521 1.00 92.12 583 ALA A N 1
ATOM 4393 C CA . ALA A 1 583 ? 27.242 1.949 7.686 1.00 92.12 583 ALA A CA 1
ATOM 4394 C C . ALA A 1 583 ? 26.302 3.054 8.194 1.00 92.12 583 ALA A C 1
ATOM 4396 O O . ALA A 1 583 ? 26.681 4.226 8.167 1.00 92.12 583 ALA A O 1
ATOM 4397 N N . ALA A 1 584 ? 25.114 2.699 8.692 1.00 91.75 584 ALA A N 1
ATOM 4398 C CA . ALA A 1 584 ? 24.174 3.642 9.293 1.00 91.75 584 ALA A CA 1
ATOM 4399 C C . ALA A 1 584 ? 24.772 4.338 10.526 1.00 91.75 584 ALA A C 1
ATOM 4401 O O . ALA A 1 584 ? 24.654 5.563 10.644 1.00 91.75 584 ALA A O 1
ATOM 4402 N N . ALA A 1 585 ? 25.485 3.595 11.379 1.00 91.25 585 ALA A N 1
ATOM 4403 C CA . ALA A 1 585 ? 26.191 4.150 12.534 1.00 91.25 585 ALA A CA 1
ATOM 4404 C C . ALA A 1 585 ? 27.263 5.169 12.123 1.00 91.25 585 ALA A C 1
ATOM 4406 O O . ALA A 1 585 ? 27.295 6.299 12.614 1.00 91.25 585 ALA A O 1
ATOM 4407 N N . ASN A 1 586 ? 28.086 4.814 11.135 1.00 88.88 586 ASN A N 1
ATOM 4408 C CA . ASN A 1 586 ? 29.134 5.694 10.613 1.00 88.88 586 ASN A CA 1
ATOM 4409 C C . ASN A 1 586 ? 28.571 6.923 9.873 1.00 88.88 586 ASN A C 1
ATOM 4411 O O . ASN A 1 586 ? 29.156 8.006 9.911 1.00 88.88 586 ASN A O 1
ATOM 4415 N N . GLY A 1 587 ? 27.423 6.767 9.208 1.00 84.06 587 GLY A N 1
ATOM 4416 C CA . GLY A 1 587 ? 26.741 7.803 8.430 1.00 84.06 587 GLY A CA 1
ATOM 4417 C C . GLY A 1 587 ? 25.838 8.733 9.244 1.00 84.06 587 GLY A C 1
ATOM 4418 O O . GLY A 1 587 ? 25.121 9.539 8.651 1.00 84.06 587 GLY A O 1
ATOM 4419 N N . ARG A 1 588 ? 25.837 8.624 10.583 1.00 86.25 588 ARG A N 1
ATOM 4420 C CA . ARG A 1 588 ? 24.956 9.387 11.490 1.00 86.25 588 ARG A CA 1
ATOM 4421 C C . ARG A 1 588 ? 23.461 9.192 11.184 1.00 86.25 588 ARG A C 1
ATOM 4423 O O . ARG A 1 588 ? 22.657 10.112 11.341 1.00 86.25 588 ARG A O 1
ATOM 4430 N N . CYS A 1 589 ? 23.069 7.990 10.760 1.00 89.69 589 CYS A N 1
ATOM 4431 C CA . CYS A 1 589 ? 21.671 7.593 10.556 1.00 89.69 589 CYS A CA 1
ATOM 4432 C C . CYS A 1 589 ? 21.044 7.104 11.875 1.00 89.69 589 CYS A C 1
ATOM 4434 O O . CYS A 1 589 ? 20.487 6.007 11.926 1.00 89.69 589 CYS A O 1
ATOM 4436 N N . GLN A 1 590 ? 21.158 7.903 12.943 1.00 92.06 590 GLN A N 1
ATOM 4437 C CA . GLN A 1 590 ? 20.866 7.479 14.319 1.00 92.06 590 GLN A CA 1
ATOM 4438 C C . GLN A 1 590 ? 19.485 6.819 14.462 1.00 92.06 590 GLN A C 1
ATOM 4440 O O . GLN A 1 590 ? 19.388 5.735 15.020 1.00 92.06 590 GLN A O 1
ATOM 4445 N N . SER A 1 591 ? 18.433 7.406 13.881 1.00 92.38 591 SER A N 1
ATOM 4446 C CA . SER A 1 591 ? 17.070 6.866 13.984 1.00 92.38 591 SER A CA 1
ATOM 4447 C C . SER A 1 591 ? 16.912 5.446 13.428 1.00 92.38 591 SER A C 1
ATOM 4449 O O . SER A 1 591 ? 16.205 4.629 14.007 1.00 92.38 591 SER A O 1
ATOM 4451 N N . VAL A 1 592 ? 17.545 5.140 12.292 1.00 93.06 592 VAL A N 1
ATOM 4452 C CA . VAL A 1 592 ? 17.423 3.811 11.665 1.00 93.06 592 VAL A CA 1
ATOM 4453 C C . VAL A 1 592 ? 18.376 2.817 12.310 1.00 93.06 592 VAL A C 1
ATOM 4455 O O . VAL A 1 592 ? 18.029 1.647 12.452 1.00 93.06 592 VAL A O 1
ATOM 4458 N N . GLN A 1 593 ? 19.539 3.283 12.765 1.00 94.31 593 GLN A N 1
ATOM 4459 C CA . GLN A 1 593 ? 20.441 2.471 13.569 1.00 94.31 593 GLN A CA 1
ATOM 4460 C C . GLN A 1 593 ? 19.764 2.026 14.874 1.00 94.31 593 GLN A C 1
ATOM 4462 O O . GLN A 1 593 ? 19.736 0.835 15.152 1.00 94.31 593 GLN A O 1
ATOM 4467 N N . GLU A 1 594 ? 19.158 2.950 15.626 1.00 94.88 594 GLU A N 1
ATOM 4468 C CA . GLU A 1 594 ? 18.434 2.643 16.868 1.00 94.88 594 GLU A CA 1
ATOM 4469 C C . GLU A 1 594 ? 17.330 1.600 16.651 1.00 94.88 594 GLU A C 1
ATOM 4471 O O . GLU A 1 594 ? 17.164 0.694 17.468 1.00 94.88 594 GLU A O 1
ATOM 4476 N N . LEU A 1 595 ? 16.590 1.701 15.539 1.00 95.25 595 LEU A N 1
ATOM 4477 C CA . LEU A 1 595 ? 15.589 0.705 15.161 1.00 95.25 595 LEU A CA 1
ATOM 4478 C C . LEU A 1 595 ? 16.227 -0.659 14.867 1.00 95.25 595 LEU A C 1
ATOM 4480 O O . LEU A 1 595 ? 15.741 -1.675 15.357 1.00 95.25 595 LEU A O 1
ATOM 4484 N N . ALA A 1 596 ? 17.298 -0.697 14.074 1.00 95.31 596 ALA A N 1
ATOM 4485 C CA . ALA A 1 596 ? 17.983 -1.940 13.730 1.00 95.31 596 ALA A CA 1
ATOM 4486 C C . ALA A 1 596 ? 18.599 -2.617 14.968 1.00 95.31 596 ALA A C 1
ATOM 4488 O O . ALA A 1 596 ? 18.503 -3.834 15.116 1.00 95.31 596 ALA A O 1
ATOM 4489 N N . ASP A 1 597 ? 19.186 -1.837 15.878 1.00 95.12 597 ASP A N 1
ATOM 4490 C CA . ASP A 1 597 ? 19.722 -2.317 17.155 1.00 95.12 597 ASP A CA 1
ATOM 4491 C C . ASP A 1 597 ? 18.609 -2.859 18.057 1.00 95.12 597 ASP A C 1
ATOM 4493 O O . ASP A 1 597 ? 18.785 -3.884 18.714 1.00 95.12 597 ASP A O 1
ATOM 4497 N N . TYR A 1 598 ? 17.444 -2.205 18.066 1.00 94.94 598 TYR A N 1
ATOM 4498 C CA . TYR A 1 598 ? 16.274 -2.706 18.775 1.00 94.94 598 TYR A CA 1
ATOM 4499 C C . TYR A 1 598 ? 15.776 -4.041 18.211 1.00 94.94 598 TYR A C 1
ATOM 4501 O O . TYR A 1 598 ? 15.609 -4.981 18.984 1.00 94.94 598 TYR A O 1
ATOM 4509 N N . LEU A 1 599 ? 15.591 -4.150 16.892 1.00 93.31 599 LEU A N 1
ATOM 4510 C CA . LEU A 1 599 ? 15.102 -5.375 16.243 1.00 93.31 599 LEU A CA 1
ATOM 4511 C C . LEU A 1 599 ? 16.077 -6.555 16.381 1.00 93.31 599 LEU A C 1
ATOM 4513 O O . LEU A 1 599 ? 15.657 -7.705 16.320 1.00 93.31 599 LEU A O 1
ATOM 4517 N N . ALA A 1 600 ? 17.367 -6.278 16.582 1.00 93.62 600 ALA A N 1
ATOM 4518 C CA . ALA A 1 600 ? 18.383 -7.284 16.882 1.00 93.62 600 ALA A CA 1
ATOM 4519 C C . ALA A 1 600 ? 18.475 -7.650 18.379 1.00 93.62 600 ALA A C 1
ATOM 4521 O O . ALA A 1 600 ? 19.312 -8.473 18.749 1.00 93.62 600 ALA A O 1
ATOM 4522 N N . SER A 1 601 ? 17.671 -7.023 19.243 1.00 94.12 601 SER A N 1
ATOM 4523 C CA . SER A 1 601 ? 17.650 -7.249 20.693 1.00 94.12 601 SER A CA 1
ATOM 4524 C C . SER A 1 601 ? 16.346 -7.912 21.138 1.00 94.12 601 SER A C 1
ATOM 4526 O O . SER A 1 601 ? 15.304 -7.702 20.530 1.00 94.12 601 SER A O 1
ATOM 4528 N N . ASP A 1 602 ? 16.366 -8.611 22.273 1.00 92.06 602 ASP A N 1
ATOM 4529 C CA . ASP A 1 602 ? 15.164 -9.216 22.876 1.00 92.06 602 ASP A CA 1
ATOM 4530 C C . ASP A 1 602 ? 14.350 -8.225 23.740 1.00 92.06 602 ASP A C 1
ATOM 4532 O O . ASP A 1 602 ? 13.600 -8.619 24.637 1.00 92.06 602 ASP A O 1
ATOM 4536 N N . ARG A 1 603 ? 14.519 -6.911 23.533 1.00 90.62 603 ARG A N 1
ATOM 4537 C CA . ARG A 1 603 ? 13.885 -5.894 24.384 1.00 90.62 603 ARG A CA 1
ATOM 4538 C C . ARG A 1 603 ? 12.373 -5.790 24.129 1.00 90.62 603 ARG A C 1
ATOM 4540 O O . ARG A 1 603 ? 11.934 -5.788 22.974 1.00 90.62 603 ARG A O 1
ATOM 4547 N N . PRO A 1 604 ? 11.547 -5.596 25.174 1.00 89.81 604 PRO A N 1
ATOM 4548 C CA . PRO A 1 604 ? 10.120 -5.339 25.000 1.00 89.81 604 PRO A CA 1
ATOM 4549 C C . PRO A 1 604 ? 9.853 -4.056 24.198 1.00 89.81 604 PRO A C 1
ATOM 4551 O O . PRO A 1 604 ? 10.482 -3.023 24.423 1.00 89.81 604 PRO A O 1
ATOM 4554 N N . ALA A 1 605 ? 8.848 -4.079 23.317 1.00 87.38 605 ALA A N 1
ATOM 4555 C CA . ALA A 1 605 ? 8.484 -2.918 22.495 1.00 87.38 605 ALA A CA 1
ATOM 4556 C C . ALA A 1 605 ? 8.113 -1.676 23.323 1.00 87.38 605 ALA A C 1
ATOM 4558 O O . ALA A 1 605 ? 8.422 -0.558 22.923 1.00 87.38 605 ALA A O 1
ATOM 4559 N N . ALA A 1 606 ? 7.497 -1.859 24.496 1.00 85.06 606 ALA A N 1
ATOM 4560 C CA . ALA A 1 606 ? 7.128 -0.753 25.379 1.00 85.06 606 ALA A CA 1
ATOM 4561 C C . ALA A 1 606 ? 8.351 0.020 25.907 1.00 85.06 606 ALA A C 1
ATOM 4563 O O . ALA A 1 606 ? 8.325 1.247 25.959 1.00 85.06 606 ALA A O 1
ATOM 4564 N N . GLU A 1 607 ? 9.435 -0.686 26.246 1.00 88.50 607 GLU A N 1
ATOM 4565 C CA . GLU A 1 607 ? 10.689 -0.075 26.708 1.00 88.50 607 GLU A CA 1
ATOM 4566 C C . GLU A 1 607 ? 11.377 0.706 25.583 1.00 88.50 607 GLU A C 1
ATOM 4568 O O . GLU A 1 607 ? 11.910 1.796 25.792 1.00 88.50 607 GLU A O 1
ATOM 4573 N N . PHE A 1 608 ? 11.344 0.171 24.364 1.00 89.38 608 PHE A N 1
ATOM 4574 C CA . PHE A 1 608 ? 11.862 0.869 23.194 1.00 89.38 608 PHE A CA 1
ATOM 4575 C C . PHE A 1 608 ? 11.065 2.140 22.900 1.00 89.38 608 PHE A C 1
ATOM 4577 O O . PHE A 1 608 ? 11.642 3.219 22.781 1.00 89.38 608 PHE A O 1
ATOM 4584 N N . LEU A 1 609 ? 9.737 2.040 22.840 1.00 87.12 609 LEU A N 1
ATOM 4585 C CA . LEU A 1 609 ? 8.866 3.162 22.492 1.00 87.12 609 LEU A CA 1
ATOM 4586 C C . LEU A 1 609 ? 8.869 4.287 23.529 1.00 87.12 609 LEU A C 1
ATOM 4588 O O . LEU A 1 609 ? 8.624 5.433 23.158 1.00 87.12 609 LEU A O 1
ATOM 4592 N N . SER A 1 610 ? 9.167 4.004 24.802 1.00 85.69 610 SER A N 1
ATOM 4593 C CA . SER A 1 610 ? 9.291 5.053 25.821 1.00 85.69 610 SER A CA 1
ATOM 4594 C C . SER A 1 610 ? 10.525 5.938 25.648 1.00 85.69 610 SER A C 1
ATOM 4596 O O . SER A 1 610 ? 10.531 7.060 26.148 1.00 85.69 610 SER A O 1
ATOM 4598 N N . HIS A 1 611 ? 11.547 5.453 24.939 1.00 88.94 611 HIS A N 1
ATOM 4599 C CA . HIS A 1 611 ? 12.807 6.168 24.717 1.00 88.94 611 HIS A CA 1
ATOM 4600 C C . HIS A 1 611 ? 13.048 6.524 23.243 1.00 88.94 611 HIS A C 1
ATOM 4602 O O . HIS A 1 611 ? 13.952 7.301 22.941 1.00 88.94 611 HIS A O 1
ATOM 4608 N N . ALA A 1 612 ? 12.262 5.964 22.320 1.00 90.44 612 ALA A N 1
ATOM 4609 C CA . ALA A 1 612 ? 12.427 6.180 20.891 1.00 90.44 612 ALA A CA 1
ATOM 4610 C C . ALA A 1 612 ? 12.171 7.645 20.508 1.00 90.44 612 ALA A C 1
ATOM 4612 O O . ALA A 1 612 ? 11.142 8.237 20.848 1.00 90.44 612 ALA A O 1
ATOM 4613 N N . SER A 1 613 ? 13.088 8.209 19.720 1.00 90.94 613 SER A N 1
ATOM 4614 C CA . SER A 1 613 ? 12.873 9.508 19.086 1.00 90.94 613 SER A CA 1
ATOM 4615 C C . SER A 1 613 ? 11.714 9.443 18.082 1.00 90.94 613 SER A C 1
ATOM 4617 O O . SER A 1 613 ? 11.399 8.378 17.537 1.00 90.94 613 SER A O 1
ATOM 4619 N N . ALA A 1 614 ? 11.121 10.595 17.752 1.00 88.00 614 ALA A N 1
ATOM 4620 C CA . ALA A 1 614 ? 10.146 10.683 16.662 1.00 88.00 614 ALA A CA 1
ATOM 4621 C C . ALA A 1 614 ? 10.698 10.080 15.355 1.00 88.00 614 ALA A C 1
ATOM 4623 O O . ALA A 1 614 ? 10.014 9.303 14.693 1.00 88.00 614 ALA A O 1
ATOM 4624 N N . GLY A 1 615 ? 11.962 10.364 15.017 1.00 90.50 615 GLY A N 1
ATOM 4625 C CA . GLY A 1 615 ? 12.616 9.826 13.821 1.00 90.50 615 GLY A CA 1
ATOM 4626 C C . GLY A 1 615 ? 12.742 8.300 13.834 1.00 90.50 615 GLY A C 1
ATOM 4627 O O . GLY A 1 615 ? 12.561 7.662 12.801 1.00 90.50 615 GLY A O 1
ATOM 4628 N N . THR A 1 616 ? 12.996 7.701 14.998 1.00 92.94 616 THR A N 1
ATOM 4629 C CA . THR A 1 616 ? 13.121 6.243 15.173 1.00 92.94 616 THR A CA 1
ATOM 4630 C C . THR A 1 616 ? 11.769 5.551 14.976 1.00 92.94 616 THR A C 1
ATOM 4632 O O . THR A 1 616 ? 11.672 4.506 14.336 1.00 92.94 616 THR A O 1
ATOM 4635 N N . VAL A 1 617 ? 10.684 6.175 15.434 1.00 91.12 617 VAL A N 1
ATOM 4636 C CA . VAL A 1 617 ? 9.321 5.686 15.178 1.00 91.12 617 VAL A CA 1
ATOM 4637 C C . VAL A 1 617 ? 8.909 5.867 13.720 1.00 91.12 617 VAL A C 1
ATOM 4639 O O . VAL A 1 617 ? 8.275 4.984 13.141 1.00 91.12 617 VAL A O 1
ATOM 4642 N N . VAL A 1 618 ? 9.307 6.976 13.093 1.00 91.00 618 VAL A N 1
ATOM 4643 C CA . VAL A 1 618 ? 9.145 7.174 11.647 1.00 91.00 618 VAL A CA 1
ATOM 4644 C C . VAL A 1 618 ? 9.870 6.079 10.868 1.00 91.00 618 VAL A C 1
ATOM 4646 O O . VAL A 1 618 ? 9.285 5.500 9.956 1.00 91.00 618 VAL A O 1
ATOM 4649 N N . ALA A 1 619 ? 11.103 5.750 11.252 1.00 92.94 619 ALA A N 1
ATOM 4650 C CA . ALA A 1 619 ? 11.847 4.634 10.685 1.00 92.94 619 ALA A CA 1
ATOM 4651 C C . ALA A 1 619 ? 11.088 3.307 10.852 1.00 92.94 619 ALA A C 1
ATOM 4653 O O . ALA A 1 619 ? 10.941 2.570 9.882 1.00 92.94 619 ALA A O 1
ATOM 4654 N N . ALA A 1 620 ? 10.524 3.034 12.034 1.00 92.50 620 ALA A N 1
ATOM 4655 C CA . ALA A 1 620 ? 9.751 1.814 12.283 1.00 92.50 620 ALA A CA 1
ATOM 4656 C C . ALA A 1 620 ? 8.499 1.720 11.393 1.00 92.50 620 ALA A C 1
ATOM 4658 O O . ALA A 1 620 ? 8.204 0.658 10.847 1.00 92.50 620 ALA A O 1
ATOM 4659 N N . LEU A 1 621 ? 7.784 2.837 11.208 1.00 90.31 621 LEU A N 1
ATOM 4660 C CA . LEU A 1 621 ? 6.631 2.924 10.305 1.00 90.31 621 LEU A CA 1
ATOM 4661 C C . LEU A 1 621 ? 7.023 2.674 8.846 1.00 90.31 621 LEU A C 1
ATOM 4663 O O . LEU A 1 621 ? 6.310 1.960 8.144 1.00 90.31 621 LEU A O 1
ATOM 4667 N N . ARG A 1 622 ? 8.146 3.249 8.405 1.00 93.00 622 ARG A N 1
ATOM 4668 C CA . ARG A 1 622 ? 8.688 3.072 7.051 1.00 93.00 622 ARG A CA 1
ATOM 4669 C C . ARG A 1 622 ? 9.181 1.649 6.810 1.00 93.00 622 ARG A C 1
ATOM 4671 O O . ARG A 1 622 ? 8.968 1.110 5.733 1.00 93.00 622 ARG A O 1
ATOM 4678 N N . ALA A 1 623 ? 9.777 1.003 7.806 1.00 93.69 623 ALA A N 1
ATOM 4679 C CA . ALA A 1 623 ? 10.169 -0.407 7.749 1.00 93.69 623 ALA A CA 1
ATOM 4680 C C . ALA A 1 623 ? 8.988 -1.386 7.940 1.00 93.69 623 ALA A C 1
ATOM 4682 O O . ALA A 1 623 ? 9.218 -2.580 8.102 1.00 93.69 623 ALA A O 1
ATOM 4683 N N . GLU A 1 624 ? 7.742 -0.894 7.965 1.00 92.62 624 GLU A N 1
ATOM 4684 C CA . GLU A 1 624 ? 6.508 -1.676 8.161 1.00 92.62 624 GLU A CA 1
ATOM 4685 C C . GLU A 1 624 ? 6.468 -2.514 9.451 1.00 92.62 624 GLU A C 1
ATOM 4687 O O . GLU A 1 624 ? 5.735 -3.497 9.573 1.00 92.62 624 GLU A O 1
ATOM 4692 N N . GLN A 1 625 ? 7.184 -2.080 10.489 1.00 90.75 625 GLN A N 1
ATOM 4693 C CA . GLN A 1 625 ? 7.235 -2.749 11.793 1.00 90.75 625 GLN A CA 1
ATOM 4694 C C . GLN A 1 625 ? 6.012 -2.387 12.654 1.00 90.75 625 GLN A C 1
ATOM 4696 O O . GLN A 1 625 ? 6.113 -1.994 13.817 1.00 90.75 625 GLN A O 1
ATOM 4701 N N . TYR A 1 626 ? 4.810 -2.484 12.077 1.00 83.62 626 TYR A N 1
ATOM 4702 C CA . TYR A 1 626 ? 3.565 -2.033 12.705 1.00 83.62 626 TYR A CA 1
ATOM 4703 C C . TYR A 1 626 ? 3.218 -2.793 13.984 1.00 83.62 626 TYR A C 1
ATOM 4705 O O . TYR A 1 626 ? 2.509 -2.251 14.833 1.00 83.62 626 TYR A O 1
ATOM 4713 N N . HIS A 1 627 ? 3.716 -4.020 14.136 1.00 81.62 627 HIS A N 1
ATOM 4714 C CA . HIS A 1 627 ? 3.514 -4.827 15.336 1.00 81.62 627 HIS A CA 1
ATOM 4715 C C . HIS A 1 627 ? 4.067 -4.136 16.594 1.00 81.62 627 HIS A C 1
ATOM 4717 O O . HIS A 1 627 ? 3.453 -4.241 17.652 1.00 81.62 627 HIS A O 1
ATOM 4723 N N . LEU A 1 628 ? 5.133 -3.334 16.464 1.00 81.38 628 LEU A N 1
ATOM 4724 C CA . LEU A 1 628 ? 5.671 -2.519 17.559 1.00 81.38 628 LEU A CA 1
ATOM 4725 C C . LEU A 1 628 ? 4.682 -1.444 18.023 1.00 81.38 628 LEU A C 1
ATOM 4727 O O . LEU A 1 628 ? 4.679 -1.052 19.183 1.00 81.38 628 LEU A O 1
ATOM 4731 N N . LEU A 1 629 ? 3.819 -0.975 17.121 1.00 77.88 629 LEU A N 1
ATOM 4732 C CA . LEU A 1 629 ? 2.973 0.205 17.308 1.00 77.88 629 LEU A CA 1
ATOM 4733 C C . LEU A 1 629 ? 1.500 -0.136 17.569 1.00 77.88 629 LEU A C 1
ATOM 4735 O O . LEU A 1 629 ? 0.731 0.721 17.998 1.00 77.88 629 LEU A O 1
ATOM 4739 N N . ASN A 1 630 ? 1.081 -1.371 17.290 1.00 67.94 630 ASN A N 1
ATOM 4740 C CA . ASN A 1 630 ? -0.321 -1.791 17.359 1.00 67.94 630 ASN A CA 1
ATOM 4741 C C . ASN A 1 630 ? -0.754 -2.289 18.749 1.00 67.94 630 ASN A C 1
ATOM 4743 O O . ASN A 1 630 ? -1.918 -2.631 18.930 1.00 67.94 630 ASN A O 1
ATOM 4747 N N . GLY A 1 631 ? 0.136 -2.267 19.747 1.00 57.88 631 GLY A N 1
ATOM 4748 C CA . GLY A 1 631 ? -0.168 -2.719 21.108 1.00 57.88 631 GLY A CA 1
ATOM 4749 C C . GLY A 1 631 ? -1.151 -1.846 21.897 1.00 57.88 631 GLY A C 1
ATOM 4750 O O . GLY A 1 631 ? -1.589 -2.279 22.954 1.00 57.88 631 GLY A O 1
ATOM 4751 N N . GLY A 1 632 ? -1.500 -0.635 21.433 1.00 52.91 632 GLY A N 1
ATOM 4752 C CA . GLY A 1 632 ? -2.465 0.285 22.072 1.00 52.91 632 GLY A CA 1
ATOM 4753 C C . GLY A 1 632 ? -2.051 0.846 23.447 1.00 52.91 632 GLY A C 1
ATOM 4754 O O . GLY A 1 632 ? -2.393 1.976 23.777 1.00 52.91 632 GLY A O 1
ATOM 4755 N N . THR A 1 633 ? -1.264 0.094 24.215 1.00 55.47 633 THR A N 1
ATOM 4756 C CA . THR A 1 633 ? -0.745 0.397 25.553 1.00 55.47 633 THR A CA 1
ATOM 4757 C C . THR A 1 633 ? 0.770 0.614 25.567 1.00 55.47 633 THR A C 1
ATOM 4759 O O . THR A 1 633 ? 1.309 1.056 26.575 1.00 55.47 633 THR A O 1
ATOM 4762 N N . ALA A 1 634 ? 1.465 0.305 24.465 1.00 59.16 634 ALA A N 1
ATOM 4763 C CA . ALA A 1 634 ? 2.927 0.241 24.439 1.00 59.16 634 ALA A CA 1
ATOM 4764 C C . ALA A 1 634 ? 3.620 1.600 24.261 1.00 59.16 634 ALA A C 1
ATOM 4766 O O . ALA A 1 634 ? 4.759 1.747 24.688 1.00 59.16 634 ALA A O 1
ATOM 4767 N N . VAL A 1 635 ? 2.967 2.590 23.639 1.00 70.94 635 V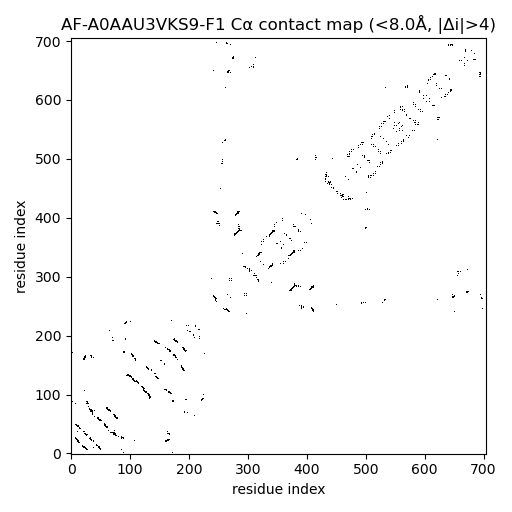AL A N 1
ATOM 4768 C CA . VAL A 1 635 ? 3.562 3.923 23.478 1.00 70.94 635 VAL A CA 1
ATOM 4769 C C . VAL A 1 635 ? 3.088 4.808 24.630 1.00 70.94 635 VAL A C 1
ATOM 4771 O O . VAL A 1 635 ? 1.881 5.058 24.718 1.00 70.94 635 VAL A O 1
ATOM 4774 N N . PRO A 1 636 ? 3.986 5.310 25.498 1.00 75.69 636 PRO A N 1
ATOM 4775 C CA . PRO A 1 636 ? 3.592 6.240 26.548 1.00 75.69 636 PRO A CA 1
ATOM 4776 C C . PRO A 1 636 ? 2.877 7.448 25.945 1.00 75.69 636 PRO A C 1
ATOM 4778 O O . PRO A 1 636 ? 3.377 8.067 24.997 1.00 75.69 636 PRO A O 1
ATOM 4781 N N . GLN A 1 637 ? 1.695 7.764 26.477 1.00 75.69 637 GLN A N 1
ATOM 4782 C CA . GLN A 1 637 ? 0.901 8.904 26.021 1.00 75.69 637 GLN A CA 1
ATOM 4783 C C . GLN A 1 637 ? 1.727 10.190 26.115 1.00 75.69 637 GLN A C 1
ATOM 4785 O O . GLN A 1 637 ? 2.519 10.361 27.039 1.00 75.69 637 GLN A O 1
ATOM 4790 N N . ALA A 1 638 ? 1.552 11.076 25.133 1.00 73.38 638 ALA A N 1
ATOM 4791 C CA . ALA A 1 638 ? 2.281 12.339 25.010 1.00 73.38 638 ALA A CA 1
ATOM 4792 C C . ALA A 1 638 ? 3.812 12.231 24.803 1.00 73.38 638 ALA A C 1
ATOM 4794 O O . ALA A 1 638 ? 4.483 13.257 24.758 1.00 73.38 638 ALA A O 1
ATOM 4795 N N . SER A 1 639 ? 4.386 11.040 24.593 1.00 81.81 639 SER A N 1
ATOM 4796 C CA . SER A 1 639 ? 5.777 10.920 24.116 1.00 81.81 639 SER A CA 1
ATOM 4797 C C . SER A 1 639 ? 5.946 11.441 22.679 1.00 81.81 639 SER A C 1
ATOM 4799 O O . SER A 1 639 ? 4.992 11.482 21.898 1.00 81.81 639 SER A O 1
ATOM 4801 N N . GLN A 1 640 ? 7.178 11.786 22.279 1.00 82.62 640 GLN A N 1
ATOM 4802 C CA . GLN A 1 640 ? 7.486 12.137 20.881 1.00 82.62 640 GLN A CA 1
ATOM 4803 C C . GLN A 1 640 ? 7.125 11.001 19.910 1.00 82.62 640 GLN A C 1
ATOM 4805 O O . GLN A 1 640 ? 6.588 11.251 18.832 1.00 82.62 640 GLN A O 1
ATOM 4810 N N . ALA A 1 641 ? 7.371 9.754 20.323 1.00 84.75 641 ALA A N 1
ATOM 4811 C CA . ALA A 1 641 ? 6.970 8.542 19.620 1.00 84.75 641 ALA A CA 1
ATOM 4812 C C . ALA A 1 641 ? 5.464 8.521 19.328 1.00 84.75 641 ALA A C 1
ATOM 4814 O O . ALA A 1 641 ? 5.044 8.309 18.190 1.00 84.75 641 ALA A O 1
ATOM 4815 N N . TRP A 1 642 ? 4.647 8.791 20.347 1.00 84.12 642 TRP A N 1
ATOM 4816 C CA . TRP A 1 642 ? 3.193 8.800 20.219 1.00 84.12 642 TRP A CA 1
ATOM 4817 C C . TRP A 1 642 ? 2.709 9.852 19.220 1.00 84.12 642 TRP A C 1
ATOM 4819 O O . TRP A 1 642 ? 1.905 9.545 18.339 1.00 84.12 642 TRP A O 1
ATOM 4829 N N . TRP A 1 643 ? 3.261 11.064 19.296 1.00 83.31 643 TRP A N 1
ATOM 4830 C CA . TRP A 1 643 ? 2.944 12.147 18.365 1.00 83.31 643 TRP A CA 1
ATOM 4831 C C . TRP A 1 643 ? 3.357 11.839 16.923 1.00 83.31 643 TRP A C 1
ATOM 4833 O O . TRP A 1 643 ? 2.582 12.095 16.002 1.00 83.31 643 TRP A O 1
ATOM 4843 N N . ALA A 1 644 ? 4.521 11.218 16.718 1.00 86.69 644 ALA A N 1
ATOM 4844 C CA . ALA A 1 644 ? 4.964 10.785 15.394 1.00 86.69 644 ALA A CA 1
ATOM 4845 C C . ALA A 1 644 ? 4.034 9.724 14.779 1.00 86.69 644 ALA A C 1
ATOM 4847 O O . ALA A 1 644 ? 3.763 9.761 13.576 1.00 86.69 644 ALA A O 1
ATOM 4848 N N . VAL A 1 645 ? 3.502 8.799 15.592 1.00 87.25 645 VAL A N 1
ATOM 4849 C CA . VAL A 1 645 ? 2.491 7.829 15.136 1.00 87.25 645 VAL A CA 1
ATOM 4850 C C . VAL A 1 645 ? 1.189 8.532 14.766 1.00 87.25 645 VAL A C 1
ATOM 4852 O O . VAL A 1 645 ? 0.634 8.254 13.703 1.00 87.25 645 VAL A O 1
ATOM 4855 N N . LEU A 1 646 ? 0.702 9.436 15.622 1.00 84.88 646 LEU A N 1
ATOM 4856 C CA . LEU A 1 646 ? -0.550 10.158 15.391 1.00 84.88 646 LEU A CA 1
ATOM 4857 C C . LEU A 1 646 ? -0.509 11.009 14.122 1.00 84.88 646 LEU A C 1
ATOM 4859 O O . LEU A 1 646 ? -1.454 10.965 13.346 1.00 84.88 646 LEU A O 1
ATOM 4863 N N . GLY A 1 647 ? 0.589 11.725 13.868 1.00 86.06 647 GLY A N 1
ATOM 4864 C CA . GLY A 1 647 ? 0.739 12.555 12.667 1.00 86.06 647 GLY A CA 1
ATOM 4865 C C . GLY A 1 647 ? 0.811 11.765 11.354 1.00 86.06 647 GLY A C 1
ATOM 4866 O O . GLY A 1 647 ? 0.755 12.353 10.278 1.00 86.06 647 GLY A O 1
ATOM 4867 N N . ARG A 1 648 ? 0.941 10.434 11.411 1.00 87.06 648 ARG A N 1
ATOM 4868 C CA . ARG A 1 648 ? 1.130 9.556 10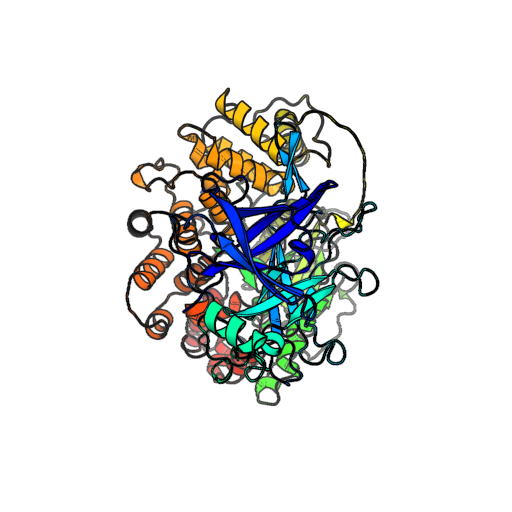.240 1.00 87.06 648 ARG A CA 1
ATOM 4869 C C . ARG A 1 648 ? 0.050 8.505 10.058 1.00 87.06 648 ARG A C 1
ATOM 4871 O O . ARG A 1 648 ? 0.103 7.736 9.097 1.00 87.06 648 ARG A O 1
ATOM 4878 N N . ARG A 1 649 ? -0.899 8.431 10.985 1.00 86.19 649 ARG A N 1
ATOM 4879 C CA . ARG A 1 649 ? -2.025 7.506 10.917 1.00 86.19 649 ARG A CA 1
ATOM 4880 C C . ARG A 1 649 ? -3.321 8.304 10.838 1.00 86.19 649 ARG A C 1
ATOM 4882 O O . ARG A 1 649 ? -3.416 9.345 11.483 1.00 86.19 649 ARG A O 1
ATOM 4889 N N . PRO A 1 650 ? -4.332 7.797 10.118 1.00 83.94 650 PRO A N 1
ATOM 4890 C CA . PRO A 1 650 ? -5.658 8.389 10.158 1.00 83.94 650 PRO A CA 1
ATOM 4891 C C . PRO A 1 650 ? -6.147 8.531 11.599 1.00 83.94 650 PRO A C 1
ATOM 4893 O O . PRO A 1 650 ? -5.950 7.628 12.424 1.00 83.94 650 PRO A O 1
ATOM 4896 N N . LEU A 1 651 ? -6.811 9.647 11.898 1.00 78.50 651 LEU A N 1
ATOM 4897 C CA . LEU A 1 651 ? -7.459 9.839 13.191 1.00 78.50 651 LEU A CA 1
ATOM 4898 C C . LEU A 1 651 ? -8.566 8.798 13.366 1.00 78.50 651 LEU A C 1
ATOM 4900 O O . LEU A 1 651 ? -9.615 8.849 12.729 1.00 78.50 651 LEU A O 1
ATOM 4904 N N . THR A 1 652 ? -8.322 7.837 14.251 1.00 79.94 652 THR A N 1
ATOM 4905 C CA . THR A 1 652 ? -9.323 6.843 14.642 1.00 79.94 652 THR A CA 1
ATOM 4906 C C . THR A 1 652 ? -10.163 7.362 15.805 1.00 79.94 652 THR A C 1
ATOM 4908 O O . THR A 1 652 ? -9.722 8.207 16.584 1.00 79.94 652 THR A O 1
ATOM 4911 N N . GLU A 1 653 ? -11.355 6.796 15.994 1.00 76.06 653 GLU A N 1
ATOM 4912 C CA . GLU A 1 653 ? -12.187 7.070 17.174 1.00 76.06 653 GLU A CA 1
ATOM 4913 C C . GLU A 1 653 ? -11.429 6.803 18.486 1.00 76.06 653 GLU A C 1
ATOM 4915 O O . GLU A 1 653 ? -11.534 7.565 19.445 1.00 76.06 653 GLU A O 1
ATOM 4920 N N . SER A 1 654 ? -10.601 5.752 18.516 1.00 75.94 654 SER A N 1
ATOM 4921 C CA . SER A 1 654 ? -9.749 5.462 19.669 1.00 75.94 654 SER A CA 1
ATOM 4922 C C . SER A 1 654 ? -8.720 6.564 19.911 1.00 75.94 654 SER A C 1
ATOM 4924 O O . SER A 1 654 ? -8.564 6.985 21.052 1.00 75.94 654 SER A O 1
ATOM 4926 N N . ALA A 1 655 ? -8.049 7.049 18.860 1.00 77.94 655 ALA A N 1
ATOM 4927 C CA . ALA A 1 655 ? -7.077 8.134 18.978 1.00 77.94 655 ALA A CA 1
ATOM 4928 C C . ALA A 1 655 ? -7.736 9.413 19.513 1.00 77.94 655 ALA A C 1
ATOM 4930 O O . ALA A 1 655 ? -7.215 10.021 20.442 1.00 77.94 655 ALA A O 1
ATOM 4931 N N . VAL A 1 656 ? -8.918 9.774 19.004 1.00 77.25 656 VAL A N 1
ATOM 4932 C CA . VAL A 1 656 ? -9.655 10.958 19.474 1.00 77.25 656 VAL A CA 1
ATOM 4933 C C . VAL A 1 656 ? -10.126 10.813 20.918 1.00 77.25 656 VAL A C 1
ATOM 4935 O O . VAL A 1 656 ? -9.979 11.756 21.693 1.00 77.25 656 VAL A O 1
ATOM 4938 N N . ARG A 1 657 ? -10.591 9.630 21.340 1.00 76.88 657 ARG A N 1
ATOM 4939 C CA . ARG A 1 657 ? -10.878 9.376 22.763 1.00 76.88 657 ARG A CA 1
ATOM 4940 C C . ARG A 1 657 ? -9.641 9.533 23.643 1.00 76.88 657 ARG A C 1
ATOM 4942 O O . ARG A 1 657 ? -9.740 10.137 24.706 1.00 76.88 657 ARG A O 1
ATOM 4949 N N . THR A 1 658 ? -8.487 9.023 23.211 1.00 78.56 658 THR A N 1
ATOM 4950 C CA . THR A 1 658 ? -7.231 9.192 23.954 1.00 78.56 658 THR A CA 1
ATOM 4951 C C . THR A 1 658 ? -6.843 10.665 24.055 1.00 78.56 658 THR A C 1
ATOM 4953 O O . THR A 1 658 ? -6.528 11.126 25.146 1.00 78.56 658 THR A O 1
ATOM 4956 N N . LEU A 1 659 ? -6.933 11.422 22.956 1.00 77.00 659 LEU A N 1
ATOM 4957 C CA . LEU A 1 659 ? -6.664 12.865 22.941 1.00 77.00 659 LEU A CA 1
ATOM 4958 C C . LEU A 1 659 ? -7.620 13.635 23.864 1.00 77.00 659 LEU A C 1
ATOM 4960 O O . LEU A 1 659 ? -7.204 14.570 24.543 1.00 77.00 659 LEU A O 1
ATOM 4964 N N . ALA A 1 660 ? -8.887 13.222 23.933 1.00 74.19 660 ALA A N 1
ATOM 4965 C CA . ALA A 1 660 ? -9.883 13.821 24.815 1.00 74.19 660 ALA A CA 1
ATOM 4966 C C . ALA A 1 660 ? -9.677 13.518 26.300 1.00 74.19 660 ALA A C 1
ATOM 4968 O O . ALA A 1 660 ? -10.104 14.307 27.140 1.00 74.19 660 ALA A O 1
ATOM 4969 N N . ALA A 1 661 ? -9.030 12.398 26.616 1.00 79.19 661 ALA A N 1
ATOM 4970 C CA . ALA A 1 661 ? -8.709 12.005 27.982 1.00 79.19 661 ALA A CA 1
ATOM 4971 C C . ALA A 1 661 ? -7.438 12.680 28.530 1.00 79.19 661 ALA A C 1
ATOM 4973 O O . ALA A 1 661 ? -7.157 12.557 29.721 1.00 79.19 661 ALA A O 1
ATOM 4974 N N . LEU A 1 662 ? -6.668 13.382 27.690 1.00 77.00 662 LEU A N 1
ATOM 4975 C CA . LEU A 1 662 ? -5.499 14.143 28.129 1.00 77.00 662 LEU A CA 1
ATOM 4976 C C . LEU A 1 662 ? -5.900 15.263 29.109 1.00 77.00 662 LEU A C 1
ATOM 4978 O O . LEU A 1 662 ? -6.990 15.836 29.013 1.00 77.00 662 LEU A O 1
ATOM 4982 N N . SER A 1 663 ? -4.988 15.615 30.026 1.00 78.25 663 SER A N 1
ATOM 4983 C CA . SER A 1 663 ? -5.178 16.753 30.940 1.00 78.25 663 SER A CA 1
ATOM 4984 C C . SER A 1 663 ? -5.435 18.051 30.162 1.00 78.25 663 SER A C 1
ATOM 4986 O O . SER A 1 663 ? -5.104 18.146 28.980 1.00 78.25 663 SER A O 1
ATOM 4988 N N . VAL A 1 664 ? -6.022 19.072 30.792 1.00 73.50 664 VAL A N 1
ATOM 4989 C CA . VAL A 1 664 ? -6.270 20.366 30.124 1.00 73.50 664 VAL A CA 1
ATOM 4990 C C . VAL A 1 664 ? -4.961 20.985 29.633 1.00 73.50 664 VAL A C 1
ATOM 4992 O O . VAL A 1 664 ? -4.905 21.471 28.510 1.00 73.50 664 VAL A O 1
ATOM 4995 N N . GLU A 1 665 ? -3.895 20.886 30.421 1.00 71.88 665 GLU A N 1
ATOM 4996 C CA . GLU A 1 665 ? -2.543 21.322 30.072 1.00 71.88 665 GLU A CA 1
ATOM 4997 C C . GLU A 1 665 ? -2.008 20.516 28.887 1.00 71.88 665 GLU A C 1
ATOM 4999 O O . GLU A 1 665 ? -1.525 21.093 27.924 1.00 71.88 665 GLU A O 1
ATOM 5004 N N . SER A 1 666 ? -2.179 19.191 28.885 1.00 71.44 666 SER A N 1
ATOM 5005 C CA . SER A 1 666 ? -1.757 18.328 27.773 1.00 71.44 666 SER A CA 1
ATOM 5006 C C . SER A 1 666 ? -2.573 18.578 26.496 1.00 71.44 666 SER A C 1
ATOM 5008 O O . SER A 1 666 ? -2.038 18.510 25.391 1.00 71.44 666 SER A O 1
ATOM 5010 N N . ARG A 1 667 ? -3.863 18.920 26.626 1.00 73.25 667 ARG A N 1
ATOM 5011 C CA . ARG A 1 667 ? -4.727 19.350 25.516 1.00 73.25 667 ARG A CA 1
ATOM 5012 C C . ARG A 1 667 ? -4.339 20.740 25.010 1.00 73.25 667 ARG A C 1
ATOM 5014 O O . ARG A 1 667 ? -4.313 20.937 23.798 1.00 73.25 667 ARG A O 1
ATOM 5021 N N . ARG A 1 668 ? -3.979 21.678 25.894 1.00 68.00 668 ARG A N 1
ATOM 5022 C CA . ARG A 1 668 ? -3.395 22.989 25.543 1.00 68.00 668 ARG A CA 1
ATOM 5023 C C . ARG A 1 668 ? -2.095 22.791 24.763 1.00 68.00 668 ARG A C 1
ATOM 5025 O O . ARG A 1 668 ? -1.966 23.330 23.664 1.00 68.00 668 ARG A O 1
ATOM 5032 N N . VAL A 1 669 ? -1.209 21.923 25.263 1.00 61.22 669 VAL A N 1
ATOM 5033 C CA . VAL A 1 669 ? 0.066 21.564 24.620 1.00 61.22 669 VAL A CA 1
ATOM 5034 C C . VAL A 1 669 ? -0.154 20.991 23.232 1.00 61.22 669 VAL A C 1
ATOM 5036 O O . VAL A 1 669 ? 0.469 21.380 22.250 1.00 61.22 669 VAL A O 1
ATOM 5039 N N . ALA A 1 670 ? -1.112 20.087 23.116 1.00 61.12 670 ALA A N 1
ATOM 5040 C CA . ALA A 1 670 ? -1.438 19.477 21.846 1.00 61.12 670 ALA A CA 1
ATOM 5041 C C . ALA A 1 670 ? -2.141 20.426 20.857 1.00 61.12 670 ALA A C 1
ATOM 5043 O O . ALA A 1 670 ? -2.234 20.115 19.673 1.00 61.12 670 ALA A O 1
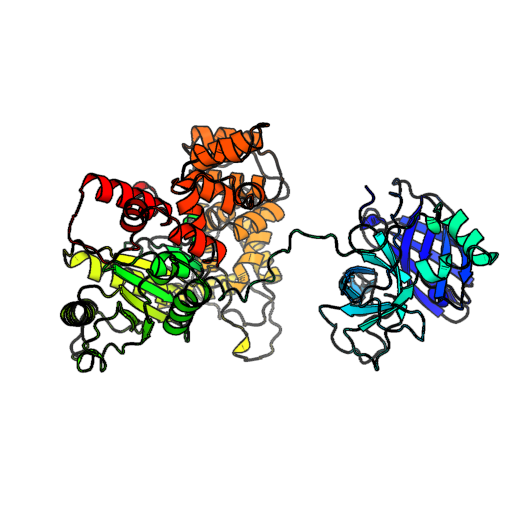ATOM 5044 N N . GLY A 1 671 ? -2.589 21.604 21.308 1.00 62.34 671 GLY A N 1
ATOM 5045 C CA . GLY A 1 671 ? -3.323 22.564 20.488 1.00 62.34 671 GLY A CA 1
ATOM 5046 C C . GLY A 1 671 ? -4.811 22.263 20.354 1.00 62.34 671 GLY A C 1
ATOM 5047 O O . GLY A 1 671 ? -5.383 22.622 19.339 1.00 62.34 671 GLY A O 1
ATOM 5048 N N . PHE A 1 672 ? -5.445 21.629 21.341 1.00 64.44 672 PHE A N 1
ATOM 5049 C CA . PHE A 1 672 ? -6.879 21.298 21.331 1.00 64.44 672 PHE A CA 1
ATOM 5050 C C . PHE A 1 672 ? -7.780 22.305 22.044 1.00 64.44 672 PHE A C 1
ATOM 5052 O O . PHE A 1 672 ? -8.999 22.169 21.971 1.00 64.44 672 PHE A O 1
ATOM 5059 N N . THR A 1 673 ? -7.228 23.309 22.727 1.00 63.75 673 THR A N 1
ATOM 5060 C CA . THR A 1 673 ? -8.029 24.297 23.465 1.00 63.75 673 THR A CA 1
ATOM 5061 C C . THR A 1 673 ? -7.981 25.664 22.790 1.00 63.75 673 THR A C 1
ATOM 5063 O O . THR A 1 673 ? -6.912 26.127 22.402 1.00 63.75 673 THR A O 1
ATOM 5066 N N . VAL A 1 674 ? -9.129 26.342 22.717 1.00 56.62 674 VAL A N 1
ATOM 5067 C CA . VAL A 1 674 ? -9.244 27.734 22.226 1.00 56.62 674 VAL A CA 1
ATOM 5068 C C . VAL A 1 674 ? -8.765 28.749 23.273 1.00 56.62 674 VAL A C 1
ATOM 5070 O O . VAL A 1 674 ? -8.560 29.920 22.967 1.00 56.62 674 VAL A O 1
ATOM 5073 N N . ASP A 1 675 ? -8.581 28.307 24.517 1.00 61.47 675 ASP A N 1
ATOM 5074 C CA . ASP A 1 675 ? -8.232 29.180 25.626 1.00 61.47 675 ASP A CA 1
ATOM 5075 C C . ASP A 1 675 ? -6.800 29.724 25.496 1.00 61.47 675 ASP A C 1
ATOM 5077 O O . ASP A 1 675 ? -5.816 28.992 25.621 1.00 61.47 675 ASP A O 1
ATOM 5081 N N . ARG A 1 676 ? -6.715 31.023 25.196 1.00 56.81 676 ARG A N 1
ATOM 5082 C CA . ARG A 1 676 ? -5.480 31.788 24.984 1.00 56.81 676 ARG A CA 1
ATOM 5083 C C . ARG A 1 676 ? -5.038 32.570 26.216 1.00 56.81 676 ARG A C 1
ATOM 5085 O O . ARG A 1 676 ? -4.025 33.260 26.128 1.00 56.81 676 ARG A O 1
ATOM 5092 N N . SER A 1 677 ? -5.793 32.550 27.318 1.00 52.09 677 SER A N 1
ATOM 5093 C CA . SER A 1 677 ? -5.601 33.558 28.366 1.00 52.09 677 SER A CA 1
ATOM 5094 C C . SER A 1 677 ? -4.333 33.377 29.205 1.00 52.09 677 SER A C 1
ATOM 5096 O O . SER A 1 677 ? -3.996 34.284 29.957 1.00 52.09 677 SER A O 1
ATOM 5098 N N . GLU A 1 678 ? -3.590 32.279 29.043 1.00 57.88 678 GLU A N 1
ATOM 5099 C CA . GLU A 1 678 ? -2.288 32.069 29.684 1.00 57.88 678 GLU A CA 1
ATOM 5100 C C . GLU A 1 678 ? -1.312 31.404 28.703 1.00 57.88 678 GLU A C 1
ATOM 5102 O O . GLU A 1 678 ? -1.277 30.184 28.547 1.00 57.88 678 GLU A O 1
ATOM 5107 N N . THR A 1 679 ? -0.510 32.208 28.002 1.00 58.88 679 THR A N 1
ATOM 5108 C CA . THR A 1 679 ? 0.674 31.696 27.301 1.00 58.88 679 THR A CA 1
ATOM 5109 C C . THR A 1 679 ? 1.759 31.390 28.324 1.00 58.88 679 THR A C 1
ATOM 5111 O O . THR A 1 679 ? 2.514 32.279 28.712 1.00 58.88 679 THR A O 1
ATOM 5114 N N . ASP A 1 680 ? 1.830 30.135 28.751 1.00 71.88 680 ASP A N 1
ATOM 5115 C CA . ASP A 1 680 ? 2.993 29.590 29.443 1.00 71.88 680 ASP A CA 1
ATOM 5116 C C . ASP A 1 680 ? 4.113 29.346 28.401 1.00 71.88 680 ASP A C 1
ATOM 5118 O O . ASP A 1 680 ? 3.916 28.559 27.466 1.00 71.88 680 ASP A O 1
ATOM 5122 N N . PRO A 1 681 ? 5.257 30.052 28.483 1.00 72.62 681 PRO A N 1
ATOM 5123 C CA . PRO A 1 681 ? 6.338 29.934 27.507 1.00 72.62 681 PRO A CA 1
ATOM 5124 C C . PRO A 1 681 ? 7.017 28.556 27.518 1.00 72.62 681 PRO A C 1
ATOM 5126 O O . PRO A 1 681 ? 7.415 28.081 26.452 1.00 72.62 681 PRO A O 1
ATOM 5129 N N . ASP A 1 682 ? 7.099 27.887 28.670 1.00 73.19 682 ASP A N 1
ATOM 5130 C CA . ASP A 1 682 ? 7.685 26.545 28.775 1.00 73.19 682 ASP A CA 1
ATOM 5131 C C . ASP A 1 682 ? 6.748 25.518 28.132 1.00 73.19 682 ASP A C 1
ATOM 5133 O O . ASP A 1 682 ? 7.168 24.636 27.373 1.00 73.19 682 ASP A O 1
ATOM 5137 N N . LEU A 1 683 ? 5.441 25.701 28.347 1.00 69.88 683 LEU A N 1
ATOM 5138 C CA . LEU A 1 683 ? 4.410 24.929 27.666 1.00 69.88 683 LEU A CA 1
ATOM 5139 C C . LEU A 1 683 ? 4.449 25.161 26.154 1.00 69.88 683 LEU A C 1
ATOM 5141 O O . LEU A 1 683 ? 4.276 24.212 25.391 1.00 69.88 683 LEU A O 1
ATOM 5145 N N . ALA A 1 684 ? 4.693 26.395 25.704 1.00 68.19 684 ALA A N 1
ATOM 5146 C CA . ALA A 1 684 ? 4.778 26.745 24.288 1.00 68.19 684 ALA A CA 1
ATOM 5147 C C . ALA A 1 684 ? 5.971 26.075 23.585 1.00 68.19 684 ALA A C 1
ATOM 5149 O O . ALA A 1 684 ? 5.818 25.611 22.452 1.00 68.19 684 ALA A O 1
ATOM 5150 N N . GLU A 1 685 ? 7.121 25.960 24.251 1.00 74.94 685 GLU A N 1
ATOM 5151 C CA . GLU A 1 685 ? 8.286 25.242 23.720 1.00 74.94 685 GLU A CA 1
ATOM 5152 C C . GLU A 1 685 ? 8.034 23.728 23.658 1.00 74.94 685 GLU A C 1
ATOM 5154 O O . GLU A 1 685 ? 8.225 23.107 22.610 1.00 74.94 685 GLU A O 1
ATOM 5159 N N . LEU A 1 686 ? 7.498 23.123 24.725 1.00 71.06 686 LEU A N 1
ATOM 5160 C CA . LEU A 1 686 ? 7.134 21.700 24.722 1.00 71.06 686 LEU A CA 1
ATOM 5161 C C . LEU A 1 686 ? 6.082 21.384 23.642 1.00 71.06 686 LEU A C 1
ATOM 5163 O O . LEU A 1 686 ? 6.190 20.399 22.910 1.00 71.06 686 LEU A O 1
ATOM 5167 N N . THR A 1 687 ? 5.089 22.263 23.498 1.00 68.69 687 THR A N 1
ATOM 5168 C CA . THR A 1 687 ? 4.078 22.239 22.429 1.00 68.69 687 THR A CA 1
ATOM 5169 C C . THR A 1 687 ? 4.720 22.281 21.059 1.00 68.69 687 THR A C 1
ATOM 5171 O O . THR A 1 687 ? 4.349 21.513 20.169 1.00 68.69 687 THR A O 1
ATOM 5174 N N . HIS A 1 688 ? 5.678 23.187 20.873 1.00 72.94 688 HIS A N 1
ATOM 5175 C CA . HIS A 1 688 ? 6.399 23.305 19.624 1.00 72.94 688 HIS A CA 1
ATOM 5176 C C . HIS A 1 688 ? 7.120 21.994 19.305 1.00 72.94 688 HIS A C 1
ATOM 5178 O O . HIS A 1 688 ? 6.931 21.464 18.214 1.00 72.94 688 HIS A O 1
ATOM 5184 N N . GLN A 1 689 ? 7.832 21.404 20.266 1.00 74.88 689 GLN A N 1
ATOM 5185 C CA . GLN A 1 689 ? 8.540 20.133 20.091 1.00 74.88 689 GLN A CA 1
ATOM 5186 C C . GLN A 1 689 ? 7.600 18.957 19.779 1.00 74.88 689 GLN A C 1
ATOM 5188 O O . GLN A 1 689 ? 7.856 18.195 18.846 1.00 74.88 689 GLN A O 1
ATOM 5193 N N . MET A 1 690 ? 6.483 18.821 20.501 1.00 75.00 690 MET A N 1
ATOM 5194 C CA . MET A 1 690 ? 5.490 17.764 20.256 1.00 75.00 690 MET A CA 1
ATOM 5195 C C . MET A 1 690 ? 4.806 17.919 18.899 1.00 75.00 690 MET A C 1
ATOM 5197 O O . MET A 1 690 ? 4.660 16.944 18.160 1.00 75.00 690 MET A O 1
ATOM 5201 N N . ARG A 1 691 ? 4.442 19.151 18.521 1.00 72.25 691 ARG A N 1
ATOM 5202 C CA . ARG A 1 691 ? 3.956 19.435 17.170 1.00 72.25 691 ARG A CA 1
ATOM 5203 C C . ARG A 1 691 ? 5.028 19.046 16.170 1.00 72.25 691 ARG A C 1
ATOM 5205 O O . ARG A 1 691 ? 4.750 18.241 15.294 1.00 72.25 691 ARG A O 1
ATOM 5212 N N . MET A 1 692 ? 6.258 19.517 16.323 1.00 77.00 692 MET A N 1
ATOM 5213 C CA . MET A 1 692 ? 7.357 19.169 15.424 1.00 77.00 692 MET A CA 1
ATOM 5214 C C . MET A 1 692 ? 7.587 17.655 15.297 1.00 77.00 692 MET A C 1
ATOM 5216 O O . MET A 1 692 ? 8.018 17.234 14.232 1.00 77.00 692 MET A O 1
ATOM 5220 N N . ALA A 1 693 ? 7.239 16.843 16.302 1.00 80.81 693 ALA A N 1
ATOM 5221 C CA . ALA A 1 693 ? 7.244 15.380 16.209 1.00 80.81 693 ALA A CA 1
ATOM 5222 C C . ALA A 1 693 ? 6.073 14.795 15.390 1.00 80.81 693 ALA A C 1
ATOM 5224 O O . ALA A 1 693 ? 6.258 13.778 14.724 1.00 80.81 693 ALA A O 1
ATOM 5225 N N . MET A 1 694 ? 4.885 15.421 15.405 1.00 78.38 694 MET A N 1
ATOM 5226 C CA . MET A 1 694 ? 3.785 15.077 14.483 1.00 78.38 694 MET A CA 1
ATOM 5227 C C . MET A 1 694 ? 4.128 15.429 13.038 1.00 78.38 694 MET A C 1
ATOM 5229 O O . MET A 1 694 ? 3.711 14.746 12.103 1.00 78.38 694 MET A O 1
ATOM 5233 N N . TRP A 1 695 ? 4.859 16.528 12.855 1.00 79.44 695 TRP A N 1
ATOM 5234 C CA . TRP A 1 695 ? 5.237 16.997 11.538 1.00 79.44 695 TRP A CA 1
ATOM 5235 C C . TRP A 1 695 ? 6.421 16.189 11.011 1.00 79.44 695 TRP A C 1
ATOM 5237 O O . TRP A 1 695 ? 7.408 15.980 11.713 1.00 79.44 695 TRP A O 1
ATOM 5247 N N . PRO A 1 696 ? 6.387 15.772 9.743 1.00 71.88 696 PRO A N 1
ATOM 5248 C CA . PRO A 1 696 ? 7.547 15.142 9.153 1.00 71.88 696 PRO A CA 1
ATOM 5249 C C . PRO A 1 696 ? 8.732 16.122 9.136 1.00 71.88 696 PRO A C 1
ATOM 5251 O O . PRO A 1 696 ? 8.524 17.307 8.827 1.00 71.88 696 PRO A O 1
ATOM 5254 N N . PRO A 1 697 ? 9.959 15.681 9.467 1.00 73.62 697 PRO A N 1
ATOM 5255 C CA . PRO A 1 697 ? 11.134 16.544 9.386 1.00 73.62 697 PRO A CA 1
ATOM 5256 C C . PRO A 1 697 ? 11.289 17.052 7.949 1.00 73.62 697 PRO A C 1
ATOM 5258 O O . PRO A 1 697 ? 10.997 16.325 7.013 1.00 73.62 697 PRO A O 1
ATOM 5261 N N . LEU A 1 698 ? 11.703 18.305 7.752 1.00 76.62 698 LEU A N 1
ATOM 5262 C CA . LEU A 1 698 ? 12.109 18.766 6.419 1.00 76.62 698 LEU A CA 1
ATOM 5263 C C . LEU A 1 698 ? 13.560 18.347 6.160 1.00 76.62 698 LEU A C 1
ATOM 5265 O O . LEU A 1 698 ? 14.321 18.214 7.126 1.00 76.62 698 LEU A O 1
ATOM 5269 N N . PRO A 1 699 ? 13.988 18.215 4.891 1.00 63.84 699 PRO A N 1
ATOM 5270 C CA . PRO A 1 699 ? 15.408 18.147 4.595 1.00 63.84 699 PRO A CA 1
ATOM 5271 C C . PRO A 1 699 ? 16.087 19.379 5.200 1.00 63.84 699 PRO A C 1
ATOM 5273 O O . PRO A 1 699 ? 15.657 20.512 4.967 1.00 63.84 699 PRO A O 1
ATOM 5276 N N . GLY A 1 700 ? 17.136 19.170 5.997 1.00 60.38 700 GLY A N 1
ATOM 5277 C CA . GLY A 1 700 ? 17.997 20.275 6.408 1.00 60.38 700 GLY A CA 1
ATOM 5278 C C . GLY A 1 700 ? 18.581 20.952 5.166 1.00 60.38 700 GLY A C 1
ATOM 5279 O O . GLY A 1 700 ? 18.787 20.291 4.150 1.00 60.38 700 GLY A O 1
ATOM 5280 N N . LYS A 1 701 ? 18.878 22.257 5.235 1.00 52.69 701 LYS A N 1
ATOM 5281 C CA . LYS A 1 701 ? 19.519 22.984 4.118 1.00 52.69 701 LYS A CA 1
ATOM 5282 C C . LYS A 1 701 ? 20.788 22.289 3.607 1.00 52.69 701 LYS A C 1
ATOM 5284 O O . LYS A 1 701 ? 21.077 22.358 2.423 1.00 52.69 701 LYS A O 1
ATOM 5289 N N . GLU A 1 702 ? 21.496 21.580 4.485 1.00 46.88 702 GLU A N 1
ATOM 5290 C CA . GLU A 1 702 ? 22.692 20.791 4.161 1.00 46.88 702 GLU A CA 1
ATOM 5291 C C . GLU A 1 702 ? 22.422 19.596 3.228 1.00 46.88 702 GLU A C 1
ATOM 5293 O O . GLU A 1 702 ? 23.345 19.117 2.586 1.00 46.88 702 GLU A O 1
ATOM 5298 N N . ALA A 1 703 ? 21.177 19.114 3.130 1.00 46.59 703 ALA A N 1
ATOM 5299 C CA . ALA A 1 703 ? 20.801 17.978 2.283 1.00 46.59 703 ALA A CA 1
ATOM 5300 C C . ALA A 1 703 ? 20.353 18.379 0.863 1.00 46.59 703 ALA A C 1
ATOM 5302 O O . ALA A 1 703 ? 20.087 17.498 0.049 1.00 46.59 703 ALA A O 1
ATOM 5303 N N . MET A 1 704 ? 20.222 19.680 0.575 1.00 43.00 704 MET A N 1
ATOM 5304 C CA . MET A 1 704 ? 19.828 20.203 -0.745 1.00 43.00 704 MET A CA 1
ATOM 5305 C C . MET A 1 704 ? 20.986 20.882 -1.498 1.00 43.00 704 MET A C 1
ATOM 5307 O O . MET A 1 704 ? 20.742 21.511 -2.526 1.00 43.00 704 MET A O 1
ATOM 5311 N N . GLY A 1 705 ? 22.210 20.796 -0.965 1.00 39.88 705 GLY A N 1
ATOM 5312 C CA . GLY A 1 705 ? 23.422 21.413 -1.515 1.00 39.88 705 GLY A CA 1
ATOM 5313 C C . GLY A 1 705 ? 24.323 20.449 -2.266 1.00 39.88 705 GLY A C 1
ATOM 5314 O O . GLY A 1 705 ? 24.275 19.235 -1.961 1.00 39.88 705 GLY A O 1
#

Mean predicted aligned error: 14.56 Å

Foldseek 3Di:
DFADDLQQKKWKWFDAPVGIAIAIWGRQAQFKIKFFQVRHPRGPWIKIWGPPPDPLIDIFTWDFPDHDPLLRITMIGGPDGRPDGDGHAAAAEADPDQDKFKKKWKWFFQLQWDADPVRDTDTDMDMWIFIWGSPPPPVSQKTKTFTPDFDDDDPPDQSRRRQGHIFMDRGRHGQWTFHDDDCVVHRRITITGGLLVLLVPCVDPRNVVVCVVSVHDSVPHHHSDRPVPVPPPPVLVQLPQLKKFWADLPDAPQLFFGPGFLLRIFRPLLLVLLAQFAAEEEEQEAPPPPPQVSNLCLLCPLQVPDPDLSVQFQREREDEAEQPPRLVPPDLDPGAYEYEYEDEFPPDQDDDPPRHHPQRSSVSCCVSPVGYYYYHYYHDNARNRSQNVSSVSLVVNVVPPDPHDYIYIYSDDFLDDRDCVVDDDDDDDDQQALVQLLLQLQVVCVVVVHDRQPDDHDDHHDDPVDDLLRSLQNNLVVCQVDVSLPDLQSLLRVLSSCRRRVSPNNLNNLLNLLQPRDDLNSCSSLSNCQSPQVSLLSSLVSHPADDFPVPNPPVSLALSSLLNNLLSCLQPVDHDNPRSLVSNVVNVVVLSNLLSVVVVDPDQLLVSQAPHALSVLSSCVSSVVCVSVPPLPSHPPLDLSVLSVSRHDRDDSSNSVSLSPDDPLSVVLSNRDPDPPDPDVVSVVSSVSSSVSSGSDHPDPVRSD

pLDDT: mean 82.83, std 15.21, range [31.7, 98.75]